Protein AF-0000000081730898 (afdb_homodimer)

Organism: Abrus precatorius (NCBI:txid3816)

Foldseek 3Di:
DLLVVLVVDVVVPLPAQEEEEEDAPCQFQPDLVCHVPDDGDADQADPPDDGDPDDDPVVVNVVSVVVSQVVDPNRWYAYEHFYAEAADDLQDALHLLLQLLLQLQLCLLVVHEAEQQAAPLLQPAKAWGAYPVQVVVVVVVCVPQPLRTNDYFYGTQQDIDGVQVLQVVSCVVSVHDHYYYDHPDNHFQCVVCVPCQVVVCVQCVVQVAPDDTSSRRHDRVSNHSNRHDRHGHYDRVVVVVSPNPHHDDVSVSSVVRSVVCVVNRVGD/DLLVVLVVDVVVPLPAQEEEEEDAPCQFQPDLVCHVPDDGDADQADPPDDGDPDDDPVVVNVVSVVVSQVVDPNRWYAYEHFYQEAADDLQDALHLLLQLLLQLLLCLLVVHEAEQQAAPLLQPAKAWGAYPVQVVVVVVVCVPQPLRTNDYFYGTQQDIDGVQVLFVVSCVVSVHDHYYYDHPDNHFQCVVCVPCQVVVVVQCVVQVAPDDTPSRRHDRVSNHSNRHDRHGHYDRVVVVVSPNPHHDDVSVSSVVRSVVCVVNRVGD

Radius of gyration: 26.29 Å; Cα contacts (8 Å, |Δi|>4): 940; chains: 2; bounding box: 62×77×64 Å

Structure (mmCIF, N/CA/C/O backbone):
data_AF-0000000081730898-model_v1
#
loop_
_entity.id
_entity.type
_entity.pdbx_description
1 polymer '3-oxo-Delta(4,5)-steroid 5-beta-reductase-like'
#
loop_
_atom_site.group_PDB
_atom_site.id
_atom_site.type_symbol
_atom_site.label_atom_id
_atom_site.label_alt_id
_atom_site.label_comp_id
_atom_site.label_asym_id
_atom_site.label_entity_id
_atom_site.label_seq_id
_atom_site.pdbx_PDB_ins_code
_atom_site.Cartn_x
_atom_site.Cartn_y
_atom_site.Cartn_z
_atom_site.occupancy
_atom_site.B_iso_or_equiv
_atom_site.auth_seq_id
_atom_site.auth_comp_id
_atom_site.auth_asym_id
_atom_site.auth_atom_id
_atom_site.pdbx_PDB_model_num
ATOM 1 N N . MET A 1 1 ? 22.625 -22.094 -17.188 1 92.81 1 MET A N 1
ATOM 2 C CA . MET A 1 1 ? 21.562 -22.094 -18.188 1 92.81 1 MET A CA 1
ATOM 3 C C . MET A 1 1 ? 21.375 -20.688 -18.75 1 92.81 1 MET A C 1
ATOM 5 O O . MET A 1 1 ? 21.469 -20.484 -19.969 1 92.81 1 MET A O 1
ATOM 9 N N . PHE A 1 2 ? 21.25 -19.734 -17.922 1 94.25 2 PHE A N 1
ATOM 10 C CA . PHE A 1 2 ? 21 -18.375 -18.359 1 94.25 2 PHE A CA 1
ATOM 11 C C . PHE A 1 2 ? 22.188 -17.812 -19.141 1 94.25 2 PHE A C 1
ATOM 13 O O . PHE A 1 2 ? 22.031 -17.281 -20.234 1 94.25 2 PHE A O 1
ATOM 20 N N . ARG A 1 3 ? 23.344 -18.047 -18.656 1 95.69 3 ARG A N 1
ATOM 21 C CA . ARG A 1 3 ? 24.578 -17.594 -19.312 1 95.69 3 ARG A CA 1
ATOM 22 C C . ARG A 1 3 ? 24.703 -18.234 -20.703 1 95.69 3 ARG A C 1
ATOM 24 O O . ARG A 1 3 ? 25.047 -17.547 -21.672 1 95.69 3 ARG A O 1
ATOM 31 N N . ASN A 1 4 ? 24.391 -19.469 -20.719 1 96.25 4 ASN A N 1
ATOM 32 C CA . ASN A 1 4 ? 24.516 -20.188 -21.984 1 96.25 4 ASN A CA 1
ATOM 33 C C . ASN A 1 4 ? 23.547 -19.641 -23.031 1 96.25 4 ASN A C 1
ATOM 35 O O . ASN A 1 4 ? 23.906 -19.516 -24.203 1 96.25 4 ASN A O 1
ATOM 39 N N . VAL A 1 5 ? 22.391 -19.375 -22.562 1 96.38 5 VAL A N 1
ATOM 40 C CA . VAL A 1 5 ? 21.406 -18.844 -23.484 1 96.38 5 VAL A CA 1
ATOM 41 C C . VAL A 1 5 ? 21.875 -17.5 -24.047 1 96.38 5 VAL A C 1
ATOM 43 O O . VAL A 1 5 ? 21.828 -17.266 -25.25 1 96.38 5 VAL A O 1
ATOM 46 N N . LEU A 1 6 ? 22.375 -16.625 -23.219 1 96.31 6 LEU A N 1
ATOM 47 C CA . LEU A 1 6 ? 22.797 -15.297 -23.656 1 96.31 6 LEU A CA 1
ATOM 48 C C . LEU A 1 6 ? 24 -15.383 -24.578 1 96.31 6 LEU A C 1
ATOM 50 O O . LEU A 1 6 ? 24.078 -14.664 -25.578 1 96.31 6 LEU A O 1
ATOM 54 N N . ARG A 1 7 ? 24.891 -16.281 -24.297 1 95.81 7 ARG A N 1
ATOM 55 C CA . ARG A 1 7 ? 26.125 -16.406 -25.078 1 95.81 7 ARG A CA 1
ATOM 56 C C . ARG A 1 7 ? 25.828 -17 -26.469 1 95.81 7 ARG A C 1
ATOM 58 O O . ARG A 1 7 ? 26.562 -16.75 -27.422 1 95.81 7 ARG A O 1
ATOM 65 N N . ALA A 1 8 ? 24.781 -17.719 -26.453 1 96.69 8 ALA A N 1
ATOM 66 C CA . ALA A 1 8 ? 24.359 -18.281 -27.734 1 96.69 8 ALA A CA 1
ATOM 67 C C . ALA A 1 8 ? 23.578 -17.266 -28.562 1 96.69 8 ALA A C 1
ATOM 69 O O . ALA A 1 8 ? 23.781 -17.156 -29.781 1 96.69 8 ALA A O 1
ATOM 70 N N . VAL A 1 9 ? 22.734 -16.469 -27.953 1 96.38 9 VAL A N 1
ATOM 71 C CA . VAL A 1 9 ? 21.766 -15.625 -28.641 1 96.38 9 VAL A CA 1
ATOM 72 C C . VAL A 1 9 ? 22.422 -14.289 -29 1 96.38 9 VAL A C 1
ATOM 74 O O . VAL A 1 9 ? 22.25 -13.805 -30.125 1 96.38 9 VAL A O 1
ATOM 77 N N . ILE A 1 10 ? 23.141 -13.68 -28.172 1 95.75 10 ILE A N 1
ATOM 78 C CA . ILE A 1 10 ? 23.609 -12.305 -28.328 1 95.75 10 ILE A CA 1
ATOM 79 C C . ILE A 1 10 ? 24.5 -12.188 -29.562 1 95.75 10 ILE A C 1
ATOM 81 O O . ILE A 1 10 ? 24.25 -11.344 -30.438 1 95.75 10 ILE A O 1
ATOM 85 N N . PRO A 1 11 ? 25.438 -13.156 -29.734 1 94.5 11 PRO A N 1
ATOM 86 C CA . PRO A 1 11 ? 26.297 -13.023 -30.906 1 94.5 11 PRO A CA 1
ATOM 87 C C . PRO A 1 11 ? 25.594 -13.422 -32.188 1 94.5 11 PRO A C 1
ATOM 89 O O . PRO A 1 11 ? 26 -13.023 -33.281 1 94.5 11 PRO A O 1
ATOM 92 N N . ASN A 1 12 ? 24.516 -14.164 -32.062 1 95.94 12 ASN A N 1
ATOM 93 C CA . ASN A 1 12 ? 23.906 -14.75 -33.25 1 95.94 12 ASN A CA 1
ATOM 94 C C . ASN A 1 12 ? 22.609 -14.039 -33.625 1 95.94 12 ASN A C 1
ATOM 96 O O . ASN A 1 12 ? 21.953 -14.398 -34.625 1 95.94 12 ASN A O 1
ATOM 100 N N . ALA A 1 13 ? 22.203 -13.07 -32.875 1 95.31 13 ALA A N 1
ATOM 101 C CA . ALA A 1 13 ? 21.016 -12.289 -33.156 1 95.31 13 ALA A CA 1
ATOM 102 C C . ALA A 1 13 ? 21.344 -10.812 -33.344 1 95.31 13 ALA A C 1
ATOM 104 O O . ALA A 1 13 ? 21.203 -10 -32.438 1 95.31 13 ALA A O 1
ATOM 105 N N . PRO A 1 14 ? 21.656 -10.484 -34.531 1 93 14 PRO A N 1
ATOM 106 C CA . PRO A 1 14 ? 22.125 -9.125 -34.812 1 93 14 PRO A CA 1
ATOM 107 C C . PRO A 1 14 ? 21.062 -8.062 -34.5 1 93 14 PRO A C 1
ATOM 109 O O . PRO A 1 14 ? 21.406 -6.918 -34.188 1 93 14 PRO A O 1
ATOM 112 N N . ASN A 1 15 ? 19.844 -8.492 -34.5 1 94.31 15 ASN A N 1
ATOM 113 C CA . ASN A 1 15 ? 18.781 -7.512 -34.344 1 94.31 15 ASN A CA 1
ATOM 114 C C . ASN A 1 15 ? 18.266 -7.5 -32.906 1 94.31 15 ASN A C 1
ATOM 116 O O . ASN A 1 15 ? 17.297 -6.793 -32.594 1 94.31 15 ASN A O 1
ATOM 120 N N . LEU A 1 16 ? 18.891 -8.227 -32.094 1 94.62 16 LEU A N 1
ATOM 121 C CA . LEU A 1 16 ? 18.484 -8.227 -30.688 1 94.62 16 LEU A CA 1
ATOM 122 C C . LEU A 1 16 ? 18.734 -6.859 -30.047 1 94.62 16 LEU A C 1
ATOM 124 O O . LEU A 1 16 ? 19.859 -6.336 -30.109 1 94.62 16 LEU A O 1
ATOM 128 N N . ARG A 1 17 ? 17.688 -6.254 -29.438 1 93.81 17 ARG A N 1
ATOM 129 C CA . ARG A 1 17 ? 17.812 -4.883 -28.953 1 93.81 17 ARG A CA 1
ATOM 130 C C . ARG A 1 17 ? 17.578 -4.809 -27.453 1 93.81 17 ARG A C 1
ATOM 132 O O . ARG A 1 17 ? 17.922 -3.818 -26.812 1 93.81 17 ARG A O 1
ATOM 139 N N . HIS A 1 18 ? 17.016 -5.949 -26.953 1 95.38 18 HIS A N 1
ATOM 140 C CA . HIS A 1 18 ? 16.594 -5.848 -25.562 1 95.38 18 HIS A CA 1
ATOM 141 C C . HIS A 1 18 ? 16.5 -7.223 -24.922 1 95.38 18 HIS A C 1
ATOM 143 O O . HIS A 1 18 ? 16.094 -8.195 -25.562 1 95.38 18 HIS A O 1
ATOM 149 N N . VAL A 1 19 ? 16.922 -7.281 -23.641 1 96.19 19 VAL A N 1
ATOM 150 C CA . VAL A 1 19 ? 16.75 -8.484 -22.828 1 96.19 19 VAL A CA 1
ATOM 151 C C . VAL A 1 19 ? 15.984 -8.148 -21.547 1 96.19 19 VAL A C 1
ATOM 153 O O . VAL A 1 19 ? 16.375 -7.242 -20.812 1 96.19 19 VAL A O 1
ATOM 156 N N . SER A 1 20 ? 14.93 -8.883 -21.266 1 96.25 20 SER A N 1
ATOM 157 C CA . SER A 1 20 ? 14.148 -8.727 -20.031 1 96.25 20 SER A CA 1
ATOM 158 C C . SER A 1 20 ? 14.398 -9.891 -19.078 1 96.25 20 SER A C 1
ATOM 160 O O . SER A 1 20 ? 14.383 -11.055 -19.5 1 96.25 20 SER A O 1
ATOM 162 N N . LEU A 1 21 ? 14.641 -9.57 -17.859 1 97.19 21 LEU A N 1
ATOM 163 C CA . LEU A 1 21 ? 14.859 -10.578 -16.828 1 97.19 21 LEU A CA 1
ATOM 164 C C . LEU A 1 21 ? 13.867 -10.414 -15.688 1 97.19 21 LEU A C 1
ATOM 166 O O . LEU A 1 21 ? 13.711 -9.312 -15.148 1 97.19 21 LEU A O 1
ATOM 170 N N . GLN A 1 22 ? 13.164 -11.484 -15.383 1 97.19 22 GLN A N 1
ATOM 171 C CA . GLN A 1 22 ? 12.273 -11.484 -14.227 1 97.19 22 GLN A CA 1
ATOM 172 C C . GLN A 1 22 ? 12.93 -12.141 -13.016 1 97.19 22 GLN A C 1
ATOM 174 O O . GLN A 1 22 ? 13.391 -13.281 -13.102 1 97.19 22 GLN A O 1
ATOM 179 N N . THR A 1 23 ? 13.047 -11.414 -12.016 1 97.25 23 THR A N 1
ATOM 180 C CA . THR A 1 23 ? 13.453 -11.945 -10.719 1 97.25 23 THR A CA 1
ATOM 181 C C . THR A 1 23 ? 12.281 -11.945 -9.742 1 97.25 23 THR A C 1
ATOM 183 O O . THR A 1 23 ? 11.305 -12.688 -9.938 1 97.25 23 THR A O 1
ATOM 186 N N . GLY A 1 24 ? 12.469 -11.219 -8.539 1 96.44 24 GLY A N 1
ATOM 187 C CA . GLY A 1 24 ? 11.375 -11.156 -7.586 1 96.44 24 GLY A CA 1
ATOM 188 C C . GLY A 1 24 ? 11.781 -10.602 -6.234 1 96.44 24 GLY A C 1
ATOM 189 O O . GLY A 1 24 ? 12.922 -10.156 -6.059 1 96.44 24 GLY A O 1
ATOM 190 N N . THR A 1 25 ? 10.891 -10.727 -5.34 1 95.38 25 THR A N 1
ATOM 191 C CA . THR A 1 25 ? 11.07 -10.102 -4.035 1 95.38 25 THR A CA 1
ATOM 192 C C . THR A 1 25 ? 12.125 -10.852 -3.223 1 95.38 25 THR A C 1
ATOM 194 O O . THR A 1 25 ? 12.648 -10.32 -2.238 1 95.38 25 THR A O 1
ATOM 197 N N . LYS A 1 26 ? 12.477 -12.07 -3.633 1 95.81 26 LYS A N 1
ATOM 198 C CA . LYS A 1 26 ? 13.578 -12.773 -2.971 1 95.81 26 LYS A CA 1
ATOM 199 C C . LYS A 1 26 ? 14.867 -11.969 -3.053 1 95.81 26 LYS A C 1
ATOM 201 O O . LYS A 1 26 ? 15.797 -12.195 -2.275 1 95.81 26 LYS A O 1
ATOM 206 N N . HIS A 1 27 ? 14.883 -11.07 -4.047 1 97.38 27 HIS A N 1
ATOM 207 C CA . HIS A 1 27 ? 16 -10.141 -4.129 1 97.38 27 HIS A CA 1
ATOM 208 C C . HIS A 1 27 ? 16.219 -9.414 -2.803 1 97.38 27 HIS A C 1
ATOM 210 O O . HIS A 1 27 ? 17.359 -9.141 -2.416 1 97.38 27 HIS A O 1
ATOM 216 N N . TYR A 1 28 ? 15.141 -9.125 -2.131 1 97.69 28 TYR A N 1
ATOM 217 C CA . TYR A 1 28 ? 15.18 -8.281 -0.947 1 97.69 28 TYR A CA 1
ATOM 218 C C . TYR A 1 28 ? 15.25 -9.117 0.325 1 97.69 28 TYR A C 1
ATOM 220 O O . TYR A 1 28 ? 15.742 -8.656 1.355 1 97.69 28 TYR A O 1
ATOM 228 N N . VAL A 1 29 ? 14.719 -10.359 0.316 1 96.19 29 VAL A N 1
ATOM 229 C CA . VAL A 1 29 ? 14.523 -11.078 1.571 1 96.19 29 VAL A CA 1
ATOM 230 C C . VAL A 1 29 ? 15.445 -12.289 1.622 1 96.19 29 VAL A C 1
ATOM 232 O O . VAL A 1 29 ? 15.578 -12.93 2.666 1 96.19 29 VAL A O 1
ATOM 235 N N . GLY A 1 30 ? 16.078 -12.625 0.488 1 94.5 30 GLY A N 1
ATOM 236 C CA . GLY A 1 30 ? 16.969 -13.781 0.446 1 94.5 30 GLY A CA 1
ATOM 237 C C . GLY A 1 30 ? 16.266 -15.055 0.015 1 94.5 30 GLY A C 1
ATOM 238 O O . GLY A 1 30 ? 15.047 -15.062 -0.19 1 94.5 30 GLY A O 1
ATOM 239 N N . PRO A 1 31 ? 17.047 -16.125 -0.184 1 93 31 PRO A N 1
ATOM 240 C CA . PRO A 1 31 ? 16.469 -17.406 -0.607 1 93 31 PRO A CA 1
ATOM 241 C C . PRO A 1 31 ? 15.656 -18.094 0.498 1 93 31 PRO A C 1
ATOM 243 O O . PRO A 1 31 ? 15.867 -17.797 1.681 1 93 31 PRO A O 1
ATOM 246 N N . PHE A 1 32 ? 14.797 -18.938 0.149 1 89 32 PHE A N 1
ATOM 247 C CA . PHE A 1 32 ? 13.891 -19.625 1.076 1 89 32 PHE A CA 1
ATOM 248 C C . PHE A 1 32 ? 14.672 -20.281 2.203 1 89 32 PHE A C 1
ATOM 250 O O . PHE A 1 32 ? 14.242 -20.281 3.355 1 89 32 PHE A O 1
ATOM 257 N N . GLU A 1 33 ? 15.805 -20.766 1.851 1 90.25 33 GLU A N 1
ATOM 258 C CA . GLU A 1 33 ? 16.609 -21.547 2.791 1 90.25 33 GLU A CA 1
ATOM 259 C C . GLU A 1 33 ? 17.125 -20.672 3.926 1 90.25 33 GLU A C 1
ATOM 26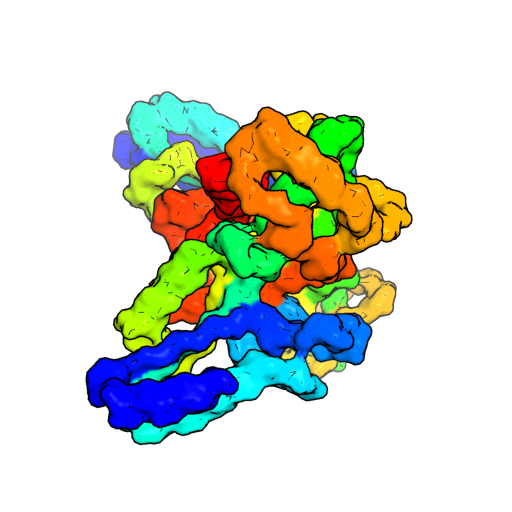1 O O . GLU A 1 33 ? 17.5 -21.172 4.988 1 90.25 33 GLU A O 1
ATOM 266 N N . LEU A 1 34 ? 17.094 -19.406 3.686 1 90.88 34 LEU A N 1
ATOM 267 C CA . LEU A 1 34 ? 17.688 -18.5 4.668 1 90.88 34 LEU A CA 1
ATOM 268 C C . LEU A 1 34 ? 16.609 -17.672 5.363 1 90.88 34 LEU A C 1
ATOM 270 O O . LEU A 1 34 ? 16.922 -16.766 6.141 1 90.88 34 LEU A O 1
ATOM 274 N N . PHE A 1 35 ? 15.422 -17.984 5.105 1 87.62 35 PHE A N 1
ATOM 275 C CA . PHE A 1 35 ? 14.336 -17.281 5.777 1 87.62 35 PHE A CA 1
ATOM 276 C C . PHE A 1 35 ? 14.43 -17.469 7.289 1 87.62 35 PHE A C 1
ATOM 278 O O . PHE A 1 35 ? 14.562 -18.594 7.777 1 87.62 35 PHE A O 1
ATOM 285 N N . GLY A 1 36 ? 14.391 -16.422 8.023 1 85.25 36 GLY A N 1
ATOM 286 C CA . GLY A 1 36 ? 14.484 -16.484 9.477 1 85.25 36 GLY A CA 1
ATOM 287 C C . GLY A 1 36 ? 15.914 -16.516 9.984 1 85.25 36 GLY A C 1
ATOM 288 O O . GLY A 1 36 ? 16.156 -16.375 11.188 1 85.25 36 GLY A O 1
ATOM 289 N N . LYS A 1 37 ? 16.844 -16.719 9.062 1 90.25 37 LYS A N 1
ATOM 290 C CA . LYS A 1 37 ? 18.234 -16.875 9.453 1 90.25 37 LYS A CA 1
ATOM 291 C C . LYS A 1 37 ? 19.047 -15.609 9.172 1 90.25 37 LYS A C 1
ATOM 293 O O . LYS A 1 37 ? 20.141 -15.43 9.711 1 90.25 37 LYS A O 1
ATOM 298 N N . ILE A 1 38 ? 18.531 -14.82 8.28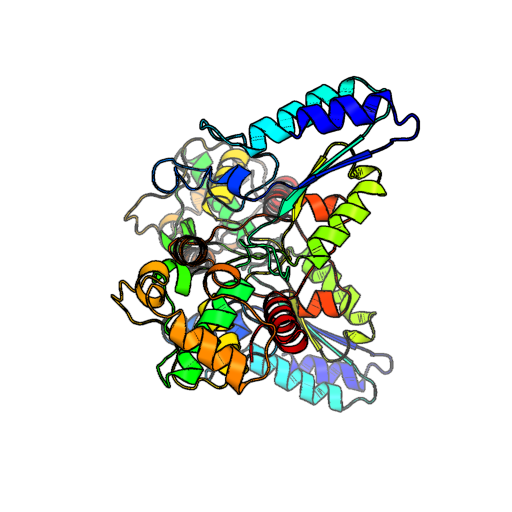9 1 91.44 38 ILE A N 1
ATOM 299 C CA . ILE A 1 38 ? 19.203 -13.562 7.977 1 91.44 38 ILE A CA 1
ATOM 300 C C . ILE A 1 38 ? 18.219 -12.406 8.078 1 91.44 38 ILE A C 1
ATOM 302 O O . ILE A 1 38 ? 17.016 -12.594 7.91 1 91.44 38 ILE A O 1
ATOM 306 N N . ASP A 1 39 ? 18.844 -11.258 8.383 1 92.5 39 ASP A N 1
ATOM 307 C CA . ASP A 1 39 ? 18.031 -10.047 8.398 1 92.5 39 ASP A CA 1
ATOM 308 C C . ASP A 1 39 ? 17.984 -9.398 7.016 1 92.5 39 ASP A C 1
ATOM 310 O O . ASP A 1 39 ? 18.938 -9.508 6.242 1 92.5 39 ASP A O 1
ATOM 314 N N . PHE A 1 40 ? 16.875 -8.875 6.727 1 95.19 40 PHE A N 1
ATOM 315 C CA . PHE A 1 40 ? 16.766 -8.07 5.512 1 95.19 40 PHE A CA 1
ATOM 316 C C . PHE A 1 40 ? 16.375 -6.637 5.844 1 95.19 40 PHE A C 1
ATOM 318 O O . PHE A 1 40 ? 16.109 -6.316 7.004 1 95.19 40 PHE A O 1
ATOM 325 N N . HIS A 1 41 ? 16.438 -5.824 4.84 1 96.5 41 HIS A N 1
ATOM 326 C CA . HIS A 1 41 ? 16.156 -4.41 5.039 1 96.5 41 HIS A CA 1
ATOM 327 C C . HIS A 1 41 ? 14.695 -4.195 5.449 1 96.5 41 HIS A C 1
ATOM 329 O O . HIS A 1 41 ? 13.828 -4.996 5.105 1 96.5 41 HIS A O 1
ATOM 335 N N . ASP A 1 42 ? 14.461 -3.182 6.156 1 96.81 42 ASP A N 1
ATOM 336 C CA . ASP A 1 42 ? 13.117 -2.838 6.613 1 96.81 42 ASP A CA 1
ATOM 337 C C . ASP A 1 42 ? 12.258 -2.342 5.461 1 96.81 42 ASP A C 1
ATOM 339 O O . ASP A 1 42 ? 12.617 -1.388 4.77 1 96.81 42 ASP A O 1
ATOM 343 N N . PRO A 1 43 ? 11.133 -2.971 5.23 1 97.69 43 PRO A N 1
ATOM 344 C CA . PRO A 1 43 ? 10.242 -2.525 4.156 1 97.69 43 PRO A CA 1
ATOM 345 C C . PRO A 1 43 ? 9.562 -1.192 4.469 1 97.69 43 PRO A C 1
ATOM 347 O O . PRO A 1 43 ? 9.578 -0.744 5.617 1 97.69 43 PRO A O 1
ATOM 350 N N . PRO A 1 44 ? 8.922 -0.612 3.43 1 98.25 44 PRO A N 1
ATOM 351 C CA . PRO A 1 44 ? 8.688 -1.073 2.059 1 98.25 44 PRO A CA 1
ATOM 352 C C . PRO A 1 44 ? 9.969 -1.098 1.224 1 98.25 44 PRO A C 1
ATOM 354 O O . PRO A 1 44 ? 10.789 -0.18 1.314 1 98.25 44 PRO A O 1
ATOM 357 N N . PHE A 1 45 ? 10.062 -2.104 0.36 1 98.5 45 PHE A N 1
ATOM 358 C CA . PHE A 1 45 ? 11.273 -2.303 -0.425 1 98.5 45 PHE A CA 1
ATOM 359 C C . PHE A 1 45 ? 11.305 -1.366 -1.626 1 98.5 45 PHE A C 1
ATOM 361 O O . PHE A 1 45 ? 10.312 -1.241 -2.346 1 98.5 45 PHE A O 1
ATOM 368 N N . THR A 1 46 ? 12.375 -0.727 -1.819 1 98.25 46 THR A N 1
ATOM 369 C CA . THR A 1 46 ? 12.648 0.079 -3.004 1 98.25 46 THR A CA 1
ATOM 370 C C . THR A 1 46 ? 13.828 -0.494 -3.785 1 98.25 46 THR A C 1
ATOM 372 O O . THR A 1 46 ? 14.688 -1.171 -3.215 1 98.25 46 THR A O 1
ATOM 375 N N . GLU A 1 47 ? 13.914 -0.188 -5.023 1 98.19 47 GLU A N 1
ATOM 376 C CA . GLU A 1 47 ? 14.836 -0.871 -5.93 1 98.19 47 GLU A CA 1
ATOM 377 C C . GLU A 1 47 ? 16.281 -0.457 -5.66 1 98.19 47 GLU A C 1
ATOM 379 O O . GLU A 1 47 ? 17.219 -1.129 -6.102 1 98.19 47 GLU A O 1
ATOM 384 N N . ASP A 1 48 ? 16.453 0.613 -4.938 1 96.5 48 ASP A N 1
ATOM 385 C CA . ASP A 1 48 ? 17.812 1.118 -4.68 1 96.5 48 ASP A CA 1
ATOM 386 C C . ASP A 1 48 ? 18.391 0.5 -3.412 1 96.5 48 ASP A C 1
ATOM 388 O O . ASP A 1 48 ? 19.531 0.781 -3.049 1 96.5 48 ASP A O 1
ATOM 392 N N . LEU A 1 49 ? 17.688 -0.339 -2.721 1 97.69 49 LEU A N 1
ATOM 393 C CA . LEU A 1 49 ? 18.219 -1 -1.534 1 97.69 49 LEU A CA 1
ATOM 394 C C . LEU A 1 49 ? 19.406 -1.88 -1.891 1 97.69 49 LEU A C 1
ATOM 396 O O . LEU A 1 49 ? 19.391 -2.568 -2.914 1 97.69 49 LEU A O 1
ATOM 400 N N . PRO A 1 50 ? 20.406 -1.854 -1.076 1 97 50 PRO A N 1
ATOM 401 C CA . PRO A 1 50 ? 21.562 -2.701 -1.358 1 97 50 PRO A CA 1
ATOM 402 C C . PRO A 1 50 ? 21.25 -4.191 -1.274 1 97 50 PRO A C 1
ATOM 404 O O . PRO A 1 50 ? 20.328 -4.59 -0.555 1 97 50 PRO A O 1
ATOM 407 N N . ARG A 1 51 ? 22.016 -4.957 -2.002 1 97.38 51 ARG A N 1
ATOM 408 C CA . ARG A 1 51 ? 21.922 -6.41 -1.906 1 97.38 51 ARG A CA 1
ATOM 409 C C . ARG A 1 51 ? 22.219 -6.887 -0.489 1 97.38 51 ARG A C 1
ATOM 411 O O . ARG A 1 51 ? 22.969 -6.23 0.245 1 97.38 51 ARG A O 1
ATOM 418 N N . LEU A 1 52 ? 21.578 -7.988 -0.115 1 97.19 52 LEU A N 1
ATOM 419 C CA . LEU A 1 52 ? 21.891 -8.617 1.159 1 97.19 52 LEU A CA 1
ATOM 420 C C . LEU A 1 52 ? 23.25 -9.312 1.101 1 97.19 52 LEU A C 1
ATOM 422 O O . LEU A 1 52 ? 23.719 -9.688 0.023 1 97.19 52 LEU A O 1
ATOM 426 N N . GLU A 1 53 ? 23.859 -9.383 2.285 1 94.25 53 GLU A N 1
ATOM 427 C CA . GLU A 1 53 ? 25.109 -10.148 2.373 1 94.25 53 GLU A CA 1
ATOM 428 C C . GLU A 1 53 ? 24.828 -11.648 2.475 1 94.25 53 GLU A C 1
ATOM 430 O O . GLU A 1 53 ? 25.141 -12.273 3.484 1 94.25 53 GLU A O 1
ATOM 435 N N . ALA A 1 54 ? 24.266 -12.203 1.512 1 94.94 54 ALA A N 1
ATOM 436 C CA . ALA A 1 54 ? 23.906 -13.617 1.437 1 94.94 54 ALA A CA 1
ATOM 437 C C . ALA A 1 54 ? 23.797 -14.078 -0.014 1 94.94 54 ALA A C 1
ATOM 439 O O . ALA A 1 54 ? 23.531 -13.273 -0.91 1 94.94 54 ALA A O 1
ATOM 440 N N . PRO A 1 55 ? 24.062 -15.336 -0.196 1 93.19 55 PRO A N 1
ATOM 441 C CA . PRO A 1 55 ? 23.875 -15.844 -1.556 1 93.19 55 PRO A CA 1
ATOM 442 C C . PRO A 1 55 ? 22.438 -15.664 -2.045 1 93.19 55 PRO A C 1
ATOM 444 O O . PRO A 1 55 ? 21.484 -15.828 -1.27 1 93.19 55 PRO A O 1
ATOM 447 N N . ASN A 1 56 ? 22.344 -15.25 -3.279 1 95.44 56 ASN A N 1
ATOM 448 C CA . ASN A 1 56 ? 21.047 -15.086 -3.924 1 95.44 56 ASN A CA 1
ATOM 449 C C . ASN A 1 56 ? 21.125 -15.383 -5.418 1 95.44 56 ASN A C 1
ATOM 451 O O . ASN A 1 56 ? 21.859 -14.711 -6.152 1 95.44 56 ASN A O 1
ATOM 455 N N . PHE A 1 57 ? 20.328 -16.328 -5.793 1 95.5 57 PHE A N 1
ATOM 456 C CA . PHE A 1 57 ? 20.281 -16.75 -7.188 1 95.5 57 PHE A CA 1
ATOM 457 C C . PHE A 1 57 ? 19.953 -15.578 -8.102 1 95.5 57 PHE A C 1
ATOM 459 O O . PHE A 1 57 ? 20.484 -15.477 -9.203 1 95.5 57 PHE A O 1
ATOM 466 N N . TYR A 1 58 ? 19.172 -14.656 -7.699 1 96.75 58 TYR A N 1
ATOM 467 C CA . TYR A 1 58 ? 18.797 -13.484 -8.477 1 96.75 58 TYR A CA 1
ATOM 468 C C . TYR A 1 58 ? 19.984 -12.57 -8.727 1 96.75 58 TYR A C 1
ATOM 470 O O . TYR A 1 58 ? 20.109 -11.984 -9.805 1 96.75 58 TYR A O 1
ATOM 478 N N . TYR A 1 59 ? 20.812 -12.461 -7.707 1 97.56 59 TYR A N 1
ATOM 479 C CA . TYR A 1 59 ? 22.016 -11.656 -7.871 1 97.56 59 TYR A CA 1
ATOM 480 C C . TYR A 1 59 ? 22.891 -12.203 -9 1 97.56 59 TYR A C 1
ATOM 482 O O . TYR A 1 59 ? 23.375 -11.445 -9.844 1 97.56 59 TYR A O 1
ATOM 490 N N . THR A 1 60 ? 23.031 -13.477 -8.961 1 97.06 60 THR A N 1
ATOM 491 C CA . THR A 1 60 ? 23.844 -14.141 -9.977 1 97.06 60 THR A CA 1
ATOM 492 C C . THR A 1 60 ? 23.266 -13.914 -11.367 1 97.06 60 THR A C 1
ATOM 494 O O . THR A 1 60 ? 24 -13.641 -12.312 1 97.06 60 THR A O 1
ATOM 497 N N . GLN A 1 61 ? 21.969 -14.07 -11.477 1 97.94 61 GLN A N 1
ATOM 498 C CA . GLN A 1 61 ? 21.297 -13.852 -12.758 1 97.94 61 GLN A CA 1
ATOM 499 C C . GLN A 1 61 ? 21.516 -12.422 -13.25 1 97.94 61 GLN A C 1
ATOM 501 O O . GLN A 1 61 ? 21.797 -12.195 -14.43 1 97.94 61 GLN A O 1
ATOM 506 N N . GLU A 1 62 ? 21.344 -11.492 -12.391 1 97.69 62 GLU A N 1
ATOM 507 C CA . GLU A 1 62 ? 21.531 -10.094 -12.75 1 97.69 62 GLU A CA 1
ATOM 508 C C . GLU A 1 62 ? 22.969 -9.812 -13.188 1 97.69 62 GLU A C 1
ATOM 510 O O . GLU A 1 62 ? 23.203 -9.109 -14.172 1 97.69 62 GLU A O 1
ATOM 515 N N . ASP A 1 63 ? 23.891 -10.383 -12.445 1 97.69 63 ASP A N 1
ATOM 516 C CA . ASP A 1 63 ? 25.297 -10.188 -12.781 1 97.69 63 ASP A CA 1
ATOM 517 C C . ASP A 1 63 ? 25.609 -10.734 -14.172 1 97.69 63 ASP A C 1
ATOM 519 O O . ASP A 1 63 ? 26.328 -10.102 -14.953 1 97.69 63 ASP A O 1
ATOM 523 N N . ILE A 1 64 ? 25.094 -11.898 -14.438 1 98 64 ILE A N 1
ATOM 524 C CA . ILE A 1 64 ? 25.281 -12.508 -15.758 1 98 64 ILE A CA 1
ATOM 525 C C . ILE A 1 64 ? 24.688 -11.602 -16.828 1 98 64 ILE A C 1
ATOM 527 O O . ILE A 1 64 ? 25.312 -11.359 -17.859 1 98 64 ILE A O 1
ATOM 531 N N . LEU A 1 65 ? 23.484 -11.109 -16.562 1 98 65 LEU A N 1
ATOM 532 C CA . LEU A 1 65 ? 22.828 -10.211 -17.5 1 98 65 LEU A CA 1
ATOM 533 C C . LEU A 1 65 ? 23.688 -8.984 -17.781 1 98 65 LEU A C 1
ATOM 535 O O . LEU A 1 65 ? 23.922 -8.633 -18.938 1 98 65 LEU A O 1
ATOM 539 N N . PHE A 1 66 ? 24.203 -8.375 -16.766 1 97.31 66 PHE A N 1
ATOM 540 C CA . PHE A 1 66 ? 25 -7.16 -16.891 1 97.31 66 PHE A CA 1
ATOM 541 C C . PHE A 1 66 ? 26.266 -7.422 -17.688 1 97.31 66 PHE A C 1
ATOM 543 O O . PHE A 1 66 ? 26.641 -6.613 -18.547 1 97.31 66 PHE A O 1
ATOM 550 N N . GLU A 1 67 ? 26.812 -8.523 -17.422 1 97.25 67 GLU A N 1
ATOM 551 C CA . GLU A 1 67 ? 28.047 -8.891 -18.109 1 97.25 67 GLU A CA 1
ATOM 552 C C . GLU A 1 67 ? 27.812 -9.133 -19.594 1 97.25 67 GLU A C 1
ATOM 554 O O . GLU A 1 67 ? 28.562 -8.633 -20.438 1 97.25 67 GLU A O 1
ATOM 559 N N . GLU A 1 68 ? 26.828 -9.859 -19.875 1 96.94 68 GLU A N 1
ATOM 560 C CA . GLU A 1 68 ? 26.609 -10.32 -21.25 1 96.94 68 GLU A CA 1
ATOM 561 C C . GLU A 1 68 ? 26.094 -9.195 -22.125 1 96.94 68 GLU A C 1
ATOM 563 O O . GLU A 1 68 ? 26.438 -9.109 -23.312 1 96.94 68 GLU A O 1
ATOM 568 N N . VAL A 1 69 ? 25.266 -8.344 -21.578 1 95.88 69 VAL A N 1
ATOM 569 C CA . VAL A 1 69 ? 24.672 -7.281 -22.375 1 95.88 69 VAL A CA 1
ATOM 570 C C . VAL A 1 69 ? 25.766 -6.293 -22.812 1 95.88 69 VAL A C 1
ATOM 572 O O . VAL A 1 69 ? 25.656 -5.656 -23.859 1 95.88 69 VAL A O 1
ATOM 575 N N . GLN A 1 70 ? 26.781 -6.191 -22.047 1 95.25 70 GLN A N 1
ATOM 576 C CA . GLN A 1 70 ? 27.875 -5.27 -22.344 1 95.25 70 GLN A CA 1
ATOM 577 C C . GLN A 1 70 ? 28.609 -5.688 -23.609 1 95.25 70 GLN A C 1
ATOM 579 O O . GLN A 1 70 ? 29.328 -4.879 -24.219 1 95.25 70 GLN A O 1
ATOM 584 N N . LYS A 1 71 ? 28.484 -6.852 -24.078 1 94.38 71 LYS A N 1
ATOM 585 C CA . LYS A 1 71 ? 29.234 -7.395 -25.203 1 94.38 71 LYS A CA 1
ATOM 586 C C . LYS A 1 71 ? 28.594 -6.969 -26.531 1 94.38 71 LYS A C 1
ATOM 588 O O . LYS A 1 71 ? 29.172 -7.176 -27.594 1 94.38 71 LYS A O 1
ATOM 593 N N . LYS A 1 72 ? 27.453 -6.434 -26.453 1 95.75 72 LYS A N 1
ATOM 594 C CA . LYS A 1 72 ? 26.766 -5.938 -27.641 1 95.75 72 LYS A CA 1
ATOM 595 C C . LYS A 1 72 ? 26.375 -4.473 -27.484 1 95.75 72 LYS A C 1
ATOM 597 O O . LYS A 1 72 ? 25.562 -4.137 -26.625 1 95.75 72 LYS A O 1
ATOM 602 N N . GLU A 1 73 ? 26.906 -3.68 -28.375 1 93.94 73 GLU A N 1
ATOM 603 C CA . GLU A 1 73 ? 26.641 -2.246 -28.312 1 93.94 73 GLU A CA 1
ATOM 604 C C . GLU A 1 73 ? 25.156 -1.952 -28.547 1 93.94 73 GLU A C 1
ATOM 606 O O . GLU A 1 73 ? 24.562 -2.477 -29.5 1 93.94 73 GLU A O 1
ATOM 611 N N . GLY A 1 74 ? 24.625 -1.209 -27.609 1 93.5 74 GLY A N 1
ATOM 612 C CA . GLY A 1 74 ? 23.25 -0.755 -27.797 1 93.5 74 GLY A CA 1
ATOM 613 C C . GLY A 1 74 ? 22.219 -1.699 -27.203 1 93.5 74 GLY A C 1
ATOM 614 O O . GLY A 1 74 ? 21.031 -1.37 -27.141 1 93.5 74 GLY A O 1
ATOM 615 N N . LEU A 1 75 ? 22.656 -2.887 -26.797 1 96.31 75 LEU A N 1
ATOM 616 C CA . LEU A 1 75 ? 21.734 -3.84 -26.188 1 96.31 75 LEU A CA 1
ATOM 617 C C . LEU A 1 75 ? 21.312 -3.373 -24.812 1 96.31 75 LEU A C 1
ATOM 619 O O . LEU A 1 75 ? 22.156 -3.088 -23.953 1 96.31 75 LEU A O 1
ATOM 623 N N . THR A 1 76 ? 19.969 -3.201 -24.641 1 96.31 76 THR A N 1
ATOM 624 C CA . THR A 1 76 ? 19.438 -2.727 -23.375 1 96.31 76 THR A CA 1
ATOM 625 C C . THR A 1 76 ? 18.828 -3.879 -22.578 1 96.31 76 THR A C 1
ATOM 627 O O . THR A 1 76 ? 18.672 -4.984 -23.094 1 96.31 76 THR A O 1
ATOM 630 N N . TRP A 1 77 ? 18.578 -3.6 -21.297 1 97.06 77 TRP A N 1
ATOM 631 C CA . TRP A 1 77 ? 17.969 -4.617 -20.438 1 97.06 77 TRP A CA 1
ATOM 632 C C . TRP A 1 77 ? 16.906 -4 -19.531 1 97.06 77 TRP A C 1
ATOM 634 O O . TRP A 1 77 ? 16.797 -2.775 -19.422 1 97.06 77 TRP A O 1
ATOM 644 N N . PHE A 1 78 ? 16.078 -4.871 -19.031 1 95.75 78 PHE A N 1
ATOM 645 C CA . PHE A 1 78 ? 15.031 -4.539 -18.094 1 95.75 78 PHE A CA 1
ATOM 646 C C . PHE A 1 78 ? 14.844 -5.652 -17.062 1 95.75 78 PHE A C 1
ATOM 648 O O . PHE A 1 78 ? 14.867 -6.836 -17.422 1 95.75 78 PHE A O 1
ATOM 655 N N . ILE A 1 79 ? 14.852 -5.258 -15.734 1 97.62 79 ILE A N 1
ATOM 656 C CA . ILE A 1 79 ? 14.609 -6.246 -14.688 1 97.62 79 ILE A CA 1
ATOM 657 C C . ILE A 1 79 ? 13.32 -5.914 -13.945 1 97.62 79 ILE A C 1
ATOM 659 O O . ILE A 1 79 ? 13.102 -4.766 -13.547 1 97.62 79 ILE A O 1
ATOM 663 N N . ASN A 1 80 ? 12.461 -6.777 -13.828 1 97.31 80 ASN A N 1
ATOM 664 C CA . ASN A 1 80 ? 11.281 -6.59 -12.984 1 97.31 80 ASN A CA 1
ATOM 665 C C . ASN A 1 80 ? 11.312 -7.516 -11.773 1 97.31 80 ASN A C 1
ATOM 667 O O . ASN A 1 80 ? 11.75 -8.664 -11.875 1 97.31 80 ASN A O 1
ATOM 671 N N . ARG A 1 81 ? 10.867 -7.121 -10.68 1 98.25 81 ARG A N 1
ATOM 672 C CA . ARG A 1 81 ? 10.844 -7.852 -9.414 1 98.25 81 ARG A CA 1
ATOM 673 C C . ARG A 1 81 ? 9.414 -8 -8.898 1 98.25 81 ARG A C 1
ATOM 675 O O . ARG A 1 81 ? 8.984 -7.238 -8.031 1 98.25 81 ARG A O 1
ATOM 682 N N . PRO A 1 82 ? 8.742 -8.992 -9.359 1 97.38 82 PRO A N 1
ATOM 683 C CA . PRO A 1 82 ? 7.367 -9.203 -8.891 1 97.38 82 PRO A CA 1
ATOM 684 C C . PRO A 1 82 ? 7.305 -9.773 -7.477 1 97.38 82 PRO A C 1
ATOM 686 O O . PRO A 1 82 ? 8.266 -10.398 -7.012 1 97.38 82 PRO A O 1
ATOM 689 N N . HIS A 1 83 ? 6.152 -9.484 -6.797 1 94.94 83 HIS A N 1
ATOM 690 C CA . HIS A 1 83 ? 5.785 -10.141 -5.551 1 94.94 83 HIS A CA 1
ATOM 691 C C . HIS A 1 83 ? 5.211 -11.531 -5.812 1 94.94 83 HIS A C 1
ATOM 693 O O . HIS A 1 83 ? 5.473 -12.133 -6.855 1 94.94 83 HIS A O 1
ATOM 699 N N . VAL A 1 84 ? 4.547 -12.062 -4.754 1 93.94 84 VAL A N 1
ATOM 700 C CA . VAL A 1 84 ? 3.836 -13.32 -4.965 1 93.94 84 VAL A CA 1
ATOM 701 C C . VAL A 1 84 ? 2.951 -13.211 -6.203 1 93.94 84 VAL A C 1
ATOM 703 O O . VAL A 1 84 ? 2.158 -12.273 -6.328 1 93.94 84 VAL A O 1
ATOM 706 N N . ILE A 1 85 ? 3.119 -14.102 -7.102 1 94.88 85 ILE A N 1
ATOM 707 C CA . ILE A 1 85 ? 2.441 -14.008 -8.391 1 94.88 85 ILE A CA 1
ATOM 708 C C . ILE A 1 85 ? 1.074 -14.688 -8.305 1 94.88 85 ILE A C 1
ATOM 710 O O . ILE A 1 85 ? 0.968 -15.828 -7.863 1 94.88 85 ILE A O 1
ATOM 714 N N . PHE A 1 86 ? 0.045 -13.914 -8.602 1 95.25 86 PHE A N 1
ATOM 715 C CA . PHE A 1 86 ? -1.27 -14.484 -8.875 1 95.25 86 PHE A CA 1
ATOM 716 C C . PHE A 1 86 ? -1.413 -14.844 -10.352 1 95.25 86 PHE A C 1
ATOM 718 O O . PHE A 1 86 ? -1.362 -13.969 -11.211 1 95.25 86 PHE A O 1
ATOM 725 N N . GLY A 1 87 ? -1.47 -16.031 -10.609 1 90.62 87 GLY A N 1
ATOM 726 C CA . GLY A 1 87 ? -1.547 -16.484 -11.992 1 90.62 87 GLY A CA 1
ATOM 727 C C . GLY A 1 87 ? -1.993 -17.938 -12.125 1 90.62 87 GLY A C 1
ATOM 728 O O . GLY A 1 87 ? -2.439 -18.547 -11.148 1 90.62 87 GLY A O 1
ATOM 729 N N . PHE A 1 88 ? -2.102 -18.266 -13.453 1 78.38 88 PHE A N 1
ATOM 730 C CA . PHE A 1 88 ? -2.482 -19.641 -13.758 1 78.38 88 PHE A CA 1
ATOM 731 C C . PHE A 1 88 ? -1.531 -20.25 -14.781 1 78.38 88 PHE A C 1
ATOM 733 O O . PHE A 1 88 ? -1.216 -19.625 -15.797 1 78.38 88 PHE A O 1
ATOM 740 N N . SER A 1 89 ? -0.708 -21.125 -14.281 1 68.38 89 SER A N 1
ATOM 741 C CA . SER A 1 89 ? -0.013 -21.969 -15.266 1 68.38 89 SER A CA 1
ATOM 742 C C . SER A 1 89 ? -0.22 -23.438 -14.969 1 68.38 89 SER A C 1
ATOM 744 O O . SER A 1 89 ? -0.003 -23.906 -13.844 1 68.38 89 SER A O 1
ATOM 746 N N . PRO A 1 90 ? -0.851 -24.094 -15.922 1 57.69 90 PRO A N 1
ATOM 747 C CA . PRO A 1 90 ? -1.119 -25.5 -15.68 1 57.69 90 PRO A CA 1
ATOM 748 C C . PRO A 1 90 ? 0.118 -26.266 -15.211 1 57.69 90 PRO A C 1
ATOM 750 O O . PRO A 1 90 ? -0.003 -27.297 -14.547 1 57.69 90 PRO A O 1
ATOM 753 N N . TYR A 1 91 ? 1.323 -25.719 -15.555 1 58.81 91 TYR A N 1
ATOM 754 C CA . TYR A 1 91 ? 2.492 -26.531 -15.234 1 58.81 91 TYR A CA 1
ATOM 755 C C . TYR A 1 91 ? 3.461 -25.766 -14.344 1 58.81 91 TYR A C 1
ATOM 757 O O . TYR A 1 91 ? 4.578 -26.219 -14.094 1 58.81 91 TYR A O 1
ATOM 765 N N . SER A 1 92 ? 2.947 -24.672 -13.891 1 59.47 92 SER A N 1
ATOM 766 C CA . SER A 1 92 ? 3.857 -23.969 -13 1 59.47 92 SER A CA 1
ATOM 767 C C . SER A 1 92 ? 3.561 -24.281 -11.539 1 59.47 92 SER A C 1
ATOM 769 O O . SER A 1 92 ? 2.441 -24.062 -11.062 1 59.47 92 SER A O 1
ATOM 771 N N . LEU A 1 93 ? 4.496 -24.875 -10.906 1 58.5 93 LEU A N 1
ATOM 772 C CA . LEU A 1 93 ? 4.277 -25.359 -9.547 1 58.5 93 LEU A CA 1
ATOM 773 C C . LEU A 1 93 ? 4.242 -24.188 -8.555 1 58.5 93 LEU A C 1
ATOM 775 O O . LEU A 1 93 ? 3.496 -24.234 -7.574 1 58.5 93 LEU A O 1
ATOM 779 N N . MET A 1 94 ? 4.961 -23.156 -8.773 1 66 94 MET A N 1
ATOM 780 C CA . MET A 1 94 ? 4.98 -22.172 -7.703 1 66 94 MET A CA 1
ATOM 781 C C . MET A 1 94 ? 3.875 -21.141 -7.895 1 66 94 MET A C 1
ATOM 783 O O . MET A 1 94 ? 4.145 -19.938 -7.957 1 66 94 MET A O 1
ATOM 787 N N . ASN A 1 95 ? 2.689 -21.75 -8 1 84.38 95 ASN A N 1
ATOM 788 C CA . ASN A 1 95 ? 1.463 -20.969 -8.102 1 84.38 95 ASN A CA 1
ATOM 789 C C . ASN A 1 95 ? 0.618 -21.078 -6.836 1 84.38 95 ASN A C 1
ATOM 791 O O . ASN A 1 95 ? -0.085 -22.078 -6.637 1 84.38 95 ASN A O 1
ATOM 795 N N . LEU A 1 96 ? 0.61 -20.109 -6.098 1 92.75 96 LEU A N 1
ATOM 796 C CA . LEU A 1 96 ? -0.059 -20.141 -4.805 1 92.75 96 LEU A CA 1
ATOM 797 C C . LEU A 1 96 ? -1.571 -20.234 -4.973 1 92.75 96 LEU A C 1
ATOM 799 O O . LEU A 1 96 ? -2.225 -21.031 -4.289 1 92.75 96 LEU A O 1
ATOM 803 N N . VAL A 1 97 ? -2.115 -19.531 -5.949 1 95.12 97 VAL A N 1
ATOM 804 C CA . VAL A 1 97 ? -3.561 -19.5 -6.148 1 95.12 97 VAL A CA 1
ATOM 805 C C . VAL A 1 97 ? -4.066 -20.891 -6.52 1 95.12 97 VAL A C 1
ATOM 807 O O . VAL A 1 97 ? -5.047 -21.375 -5.953 1 95.12 97 VAL A O 1
ATOM 810 N N . GLY A 1 98 ? -3.357 -21.562 -7.426 1 93.62 98 GLY A N 1
ATOM 811 C CA . GLY A 1 98 ? -3.736 -22.906 -7.805 1 93.62 98 GLY A CA 1
ATOM 812 C C . GLY A 1 98 ? -3.719 -23.891 -6.645 1 93.62 98 GLY A C 1
ATOM 813 O O . GLY A 1 98 ? -4.656 -24.672 -6.473 1 93.62 98 GLY A O 1
ATOM 814 N N . THR A 1 99 ? -2.67 -23.812 -5.91 1 95 99 THR A N 1
ATOM 815 C CA . THR A 1 99 ? -2.523 -24.688 -4.75 1 95 99 THR A CA 1
ATOM 816 C C . THR A 1 99 ? -3.67 -24.469 -3.766 1 95 99 THR A C 1
ATOM 818 O O . THR A 1 99 ? -4.23 -25.438 -3.244 1 95 99 THR A O 1
ATOM 821 N N . LEU A 1 100 ? -4.059 -23.266 -3.559 1 96.75 100 LEU A N 1
ATOM 822 C CA . LEU A 1 100 ? -5.133 -22.953 -2.623 1 96.75 100 LEU A CA 1
ATOM 823 C C . LEU A 1 100 ? -6.48 -23.422 -3.162 1 96.75 100 LEU A C 1
ATOM 825 O O . LEU A 1 100 ? -7.348 -23.844 -2.393 1 96.75 100 LEU A O 1
ATOM 829 N N . CYS A 1 101 ? -6.629 -23.328 -4.43 1 96.75 101 CYS A N 1
ATOM 830 C CA . CYS A 1 101 ? -7.855 -23.828 -5.043 1 96.75 101 CYS A CA 1
ATOM 831 C C . CYS A 1 101 ? -7.996 -25.328 -4.832 1 96.75 101 CYS A C 1
ATOM 833 O O . CYS A 1 101 ? -9.094 -25.812 -4.539 1 96.75 101 CYS A O 1
ATOM 835 N N . VAL A 1 102 ? -6.91 -26.031 -4.988 1 96.31 102 VAL A N 1
ATOM 836 C CA . VAL A 1 102 ? -6.918 -27.469 -4.797 1 96.31 102 VAL A CA 1
ATOM 837 C C . VAL A 1 102 ? -7.258 -27.797 -3.344 1 96.31 102 VAL A C 1
ATOM 839 O O . VAL A 1 102 ? -8.078 -28.672 -3.074 1 96.31 102 VAL A O 1
ATOM 842 N N . TYR A 1 103 ? -6.637 -27.094 -2.473 1 97.88 103 TYR A N 1
ATOM 843 C CA . TYR A 1 103 ? -6.934 -27.25 -1.053 1 97.88 103 TYR A CA 1
ATOM 844 C C . TYR A 1 103 ? -8.414 -27.031 -0.777 1 97.88 103 TYR A C 1
ATOM 846 O O . TYR A 1 103 ? -9.055 -27.828 -0.096 1 97.88 103 TYR A O 1
ATOM 854 N N . ALA A 1 104 ? -8.969 -25.969 -1.293 1 98.56 104 ALA A N 1
ATOM 855 C CA . ALA A 1 104 ? -10.383 -25.656 -1.101 1 98.56 104 ALA A CA 1
ATOM 856 C C . ALA A 1 104 ? -11.273 -26.75 -1.684 1 98.56 104 ALA A C 1
ATOM 858 O O . ALA A 1 104 ? -12.273 -27.141 -1.075 1 98.56 104 ALA A O 1
ATOM 859 N N . ALA A 1 105 ? -10.891 -27.234 -2.828 1 98.44 105 ALA A N 1
ATOM 860 C CA . ALA A 1 105 ? -11.656 -28.297 -3.477 1 98.44 105 ALA A CA 1
ATOM 861 C C . ALA A 1 105 ? -11.711 -29.547 -2.607 1 98.44 105 ALA A C 1
ATOM 863 O O . ALA A 1 105 ? -12.758 -30.188 -2.492 1 98.44 105 ALA A O 1
ATOM 864 N N . ILE A 1 106 ? -10.578 -29.859 -2.043 1 98.56 106 ILE A N 1
ATOM 865 C CA . ILE A 1 106 ? -10.5 -31.047 -1.189 1 98.56 106 ILE A CA 1
ATOM 866 C C . ILE A 1 106 ? -11.359 -30.828 0.057 1 98.56 106 ILE A C 1
ATOM 868 O O . ILE A 1 106 ? -12.117 -31.719 0.453 1 98.56 106 ILE A O 1
ATOM 872 N N . CYS A 1 107 ? -11.219 -29.672 0.662 1 98.44 107 CYS A N 1
ATOM 873 C CA . CYS A 1 107 ? -12.031 -29.359 1.836 1 98.44 107 CYS A CA 1
ATOM 874 C C . CYS A 1 107 ? -13.516 -29.469 1.515 1 98.44 107 CYS A C 1
ATOM 876 O O . CYS A 1 107 ? -14.289 -30.047 2.289 1 98.44 107 CYS A O 1
ATOM 878 N N . LYS A 1 108 ? -13.914 -28.938 0.425 1 98.62 108 LYS A N 1
ATOM 879 C CA . LYS A 1 108 ? -15.312 -28.984 0.004 1 98.62 108 LYS A CA 1
ATOM 880 C C . LYS A 1 108 ? -15.781 -30.422 -0.173 1 98.62 108 LYS A C 1
ATOM 882 O O . LYS A 1 108 ? -16.859 -30.797 0.296 1 98.62 108 LYS A O 1
ATOM 887 N N . HIS A 1 109 ? -14.992 -31.203 -0.883 1 98.38 109 HIS A N 1
ATOM 888 C CA . HIS A 1 109 ? -15.312 -32.594 -1.163 1 98.38 109 HIS A CA 1
ATOM 889 C C . HIS A 1 109 ? -15.477 -33.375 0.127 1 98.38 109 HIS A C 1
ATOM 891 O O . HIS A 1 109 ? -16.391 -34.219 0.236 1 98.38 109 HIS A O 1
ATOM 897 N N . GLU A 1 110 ? -14.594 -33.062 1.07 1 98 110 GLU A N 1
ATOM 898 C CA . GLU A 1 110 ? -14.594 -33.844 2.322 1 98 110 GLU A CA 1
ATOM 899 C C . GLU A 1 110 ? -15.586 -33.219 3.322 1 98 110 GLU A C 1
ATOM 901 O O . GLU A 1 110 ? -15.859 -33.844 4.363 1 98 110 GLU A O 1
ATOM 906 N N . GLY A 1 111 ? -16.109 -32.125 3.086 1 98 111 GLY A N 1
ATOM 907 C CA . GLY A 1 111 ? -17.062 -31.484 3.977 1 98 111 GLY A CA 1
ATOM 908 C C . GLY A 1 111 ? -16.438 -30.969 5.254 1 98 111 GLY A C 1
ATOM 909 O O . GLY A 1 111 ? -17.016 -31.078 6.332 1 98 111 GLY A O 1
ATOM 910 N N . VAL A 1 112 ? -15.211 -30.516 5.152 1 97.56 112 VAL A N 1
ATOM 911 C CA . VAL A 1 112 ? -14.516 -29.984 6.316 1 97.56 112 VAL A CA 1
ATOM 912 C C . VAL A 1 112 ? -14.281 -28.484 6.137 1 97.56 112 VAL A C 1
ATOM 914 O O . VAL A 1 112 ? -14.328 -27.969 5.012 1 97.56 112 VAL A O 1
ATOM 917 N N . PRO A 1 113 ? -14.039 -27.75 7.211 1 97.56 113 PRO A N 1
ATOM 918 C CA . PRO A 1 113 ? -13.805 -26.297 7.113 1 97.56 113 PRO A CA 1
ATOM 919 C C . PRO A 1 113 ? -12.531 -25.969 6.34 1 97.56 113 PRO A C 1
ATOM 921 O O . PRO A 1 113 ? -11.602 -26.766 6.289 1 97.56 113 PRO A O 1
ATOM 924 N N . LEU A 1 114 ? -12.523 -24.812 5.699 1 98.38 114 LEU A N 1
ATOM 925 C CA . LEU A 1 114 ? -11.344 -24.266 5.039 1 98.38 114 LEU A CA 1
ATOM 926 C C . LEU A 1 114 ? -10.508 -23.438 6.012 1 98.38 114 LEU A C 1
ATOM 928 O O . LEU A 1 114 ? -10.609 -22.219 6.027 1 98.38 114 LEU A O 1
ATOM 932 N N . TRP A 1 115 ? -9.664 -24.094 6.691 1 97.94 115 TRP A N 1
ATOM 933 C CA . TRP A 1 115 ? -8.836 -23.438 7.684 1 97.94 115 TRP A CA 1
ATOM 934 C C . TRP A 1 115 ? -7.586 -22.844 7.039 1 97.94 115 TRP A C 1
ATOM 936 O O . TRP A 1 115 ? -6.965 -23.469 6.18 1 97.94 115 TRP A O 1
ATOM 946 N N . PHE A 1 116 ? -7.281 -21.609 7.41 1 97.94 116 PHE A N 1
ATOM 947 C CA . PHE A 1 116 ? -6.051 -20.969 6.965 1 97.94 116 PHE A CA 1
ATOM 948 C C . PHE A 1 116 ? -4.828 -21.688 7.516 1 97.94 116 PHE A C 1
ATOM 950 O O . PHE A 1 116 ? -4.664 -21.797 8.734 1 97.94 116 PHE A O 1
ATOM 957 N N . PRO A 1 117 ? -3.996 -22.188 6.602 1 95.88 117 PRO A N 1
ATOM 958 C CA . PRO A 1 117 ? -2.846 -22.984 7.035 1 95.88 117 PRO A CA 1
ATOM 959 C C . PRO A 1 117 ? -1.61 -22.141 7.316 1 95.88 117 PRO A C 1
ATOM 961 O O . PRO A 1 117 ? -0.526 -22.422 6.805 1 95.88 117 PRO A O 1
ATOM 964 N N . GLY A 1 118 ? -1.717 -21.094 8.07 1 95.12 118 GLY A N 1
ATOM 965 C CA . GLY A 1 118 ? -0.592 -20.219 8.344 1 95.12 118 GLY A CA 1
ATOM 966 C C . GLY A 1 118 ? -0.583 -19.672 9.758 1 95.12 118 GLY A C 1
ATOM 967 O O . GLY A 1 118 ? -1.028 -20.344 10.688 1 95.12 118 GLY A O 1
ATOM 968 N N . ILE A 1 119 ? 0.077 -18.578 9.961 1 95.38 119 ILE A N 1
ATOM 969 C CA . ILE A 1 119 ? 0.223 -18 11.297 1 95.38 119 ILE A CA 1
ATOM 970 C C . ILE A 1 119 ? -0.638 -16.734 11.414 1 95.38 119 ILE A C 1
ATOM 972 O O . ILE A 1 119 ? -1.113 -16.203 10.406 1 95.38 119 ILE A O 1
ATOM 976 N N . LYS A 1 120 ? -0.821 -16.328 12.594 1 95.81 120 LYS A N 1
ATOM 977 C CA . LYS A 1 120 ? -1.665 -15.164 12.859 1 95.81 120 LYS A CA 1
ATOM 978 C C . LYS A 1 120 ? -1.133 -13.922 12.156 1 95.81 120 LYS A C 1
ATOM 980 O O . LYS A 1 120 ? -1.909 -13.125 11.625 1 95.81 120 LYS A O 1
ATOM 985 N N . GLU A 1 121 ? 0.174 -13.781 12.133 1 94.94 121 GLU A N 1
ATOM 986 C CA . GLU A 1 121 ? 0.795 -12.625 11.492 1 94.94 121 GLU A CA 1
ATOM 987 C C . GLU A 1 121 ? 0.465 -12.57 10.008 1 94.94 121 GLU A C 1
ATOM 989 O O . GLU A 1 121 ? 0.171 -11.5 9.469 1 94.94 121 GLU A O 1
ATOM 994 N N . ALA A 1 122 ? 0.493 -13.695 9.398 1 96.06 122 ALA A N 1
ATOM 995 C CA . ALA A 1 122 ? 0.163 -13.758 7.98 1 96.06 122 ALA A CA 1
ATOM 996 C C . ALA A 1 122 ? -1.318 -13.477 7.746 1 96.06 122 ALA A C 1
ATOM 998 O O . ALA A 1 122 ? -1.688 -12.836 6.758 1 96.06 122 ALA A O 1
ATOM 999 N N . TRP A 1 123 ? -2.164 -13.93 8.656 1 97.12 123 TRP A N 1
ATOM 1000 C CA . TRP A 1 123 ? -3.613 -13.773 8.594 1 97.12 123 TRP A CA 1
ATOM 1001 C C . TRP A 1 123 ? -4.008 -12.305 8.727 1 97.12 123 TRP A C 1
ATOM 1003 O O . TRP A 1 123 ? -4.926 -11.836 8.047 1 97.12 123 TRP A O 1
ATOM 1013 N N . GLU A 1 124 ? -3.211 -11.547 9.469 1 96.25 124 GLU A N 1
ATOM 1014 C CA . GLU A 1 124 ? -3.619 -10.211 9.875 1 96.25 124 GLU A CA 1
ATOM 1015 C C . GLU A 1 124 ? -2.844 -9.141 9.117 1 96.25 124 GLU A C 1
ATOM 1017 O O . GLU A 1 124 ? -3.277 -7.984 9.039 1 96.25 124 GLU A O 1
ATOM 1022 N N . CYS A 1 125 ? -1.762 -9.492 8.531 1 97.19 125 CYS A N 1
ATOM 1023 C CA . CYS A 1 125 ? -0.867 -8.477 7.973 1 97.19 125 CYS A CA 1
ATOM 1024 C C . CYS A 1 125 ? -1.328 -8.047 6.582 1 97.19 125 CYS A C 1
ATOM 1026 O O . CYS A 1 125 ? -2.113 -8.75 5.941 1 97.19 125 CYS A O 1
ATOM 1028 N N . TYR A 1 126 ? -0.887 -6.84 6.191 1 98.12 126 TYR A N 1
ATOM 1029 C CA . TYR A 1 126 ? -1.027 -6.426 4.801 1 98.12 126 TYR A CA 1
ATOM 1030 C C . TYR A 1 126 ? -0.09 -7.219 3.898 1 98.12 126 TYR A C 1
ATOM 1032 O O . TYR A 1 126 ? 1.058 -7.484 4.262 1 98.12 126 TYR A O 1
ATOM 1040 N N . SER A 1 127 ? -0.617 -7.586 2.713 1 98.12 127 SER A N 1
ATOM 1041 C CA . SER A 1 127 ? 0.147 -8.32 1.708 1 98.12 127 SER A CA 1
ATOM 1042 C C . SER A 1 127 ? 0.027 -7.66 0.336 1 98.12 127 SER A C 1
ATOM 1044 O O . SER A 1 127 ? -0.854 -6.828 0.116 1 98.12 127 SER A O 1
ATOM 1046 N N . ALA A 1 128 ? 0.945 -7.996 -0.489 1 97.88 128 ALA A N 1
ATOM 1047 C CA . ALA A 1 128 ? 0.911 -7.555 -1.88 1 97.88 128 ALA A CA 1
ATOM 1048 C C . ALA A 1 128 ? 1.082 -8.727 -2.836 1 97.88 128 ALA A C 1
ATOM 1050 O O . ALA A 1 128 ? 1.669 -9.75 -2.475 1 97.88 128 ALA A O 1
ATOM 1051 N N . ALA A 1 129 ? 0.524 -8.578 -4.02 1 97.38 129 ALA A N 1
ATOM 1052 C CA . ALA A 1 129 ? 0.64 -9.594 -5.059 1 97.38 129 ALA A CA 1
ATOM 1053 C C . ALA A 1 129 ? 0.967 -8.961 -6.41 1 97.38 129 ALA A C 1
ATOM 1055 O O . ALA A 1 129 ? 0.896 -7.742 -6.562 1 97.38 129 ALA A O 1
ATOM 1056 N N . SER A 1 130 ? 1.415 -9.781 -7.262 1 97.62 130 SER A N 1
ATOM 1057 C CA . SER A 1 130 ? 1.633 -9.406 -8.648 1 97.62 130 SER A CA 1
ATOM 1058 C C . SER A 1 130 ? 0.812 -10.273 -9.594 1 97.62 130 SER A C 1
ATOM 1060 O O . SER A 1 130 ? 1.039 -11.484 -9.695 1 97.62 130 SER A O 1
ATOM 1062 N N . ASP A 1 131 ? -0.082 -9.625 -10.242 1 97.5 131 ASP A N 1
ATOM 1063 C CA . ASP A 1 131 ? -0.869 -10.328 -11.25 1 97.5 131 ASP A CA 1
ATOM 1064 C C . ASP A 1 131 ? -0.008 -10.703 -12.453 1 97.5 131 ASP A C 1
ATOM 1066 O O . ASP A 1 131 ? 0.769 -9.883 -12.945 1 97.5 131 ASP A O 1
ATOM 1070 N N . ALA A 1 132 ? -0.165 -11.938 -12.922 1 95.94 132 ALA A N 1
ATOM 1071 C CA . ALA A 1 132 ? 0.65 -12.438 -14.023 1 95.94 132 ALA A CA 1
ATOM 1072 C C . ALA A 1 132 ? 0.512 -11.547 -15.258 1 95.94 132 ALA A C 1
ATOM 1074 O O . ALA A 1 132 ? 1.495 -11.289 -15.953 1 95.94 132 ALA A O 1
ATOM 1075 N N . ASP A 1 133 ? -0.638 -11.109 -15.57 1 96.5 133 ASP A N 1
ATOM 1076 C CA . ASP A 1 133 ? -0.857 -10.234 -16.719 1 96.5 133 ASP A CA 1
ATOM 1077 C C . ASP A 1 133 ? -0.184 -8.883 -16.516 1 96.5 133 ASP A C 1
ATOM 1079 O O . ASP A 1 133 ? 0.319 -8.281 -17.469 1 96.5 133 ASP A O 1
ATOM 1083 N N . LEU A 1 134 ? -0.283 -8.406 -15.312 1 97.94 134 LEU A N 1
ATOM 1084 C CA . LEU A 1 134 ? 0.379 -7.141 -15.008 1 97.94 134 LEU A CA 1
ATOM 1085 C C . LEU A 1 134 ? 1.885 -7.25 -15.219 1 97.94 134 LEU A C 1
ATOM 1087 O O . LEU A 1 134 ? 2.51 -6.332 -15.75 1 97.94 134 LEU A O 1
ATOM 1091 N N . ILE A 1 135 ? 2.461 -8.359 -14.758 1 97.31 135 ILE A N 1
ATOM 1092 C CA . ILE A 1 135 ? 3.885 -8.609 -14.953 1 97.31 135 ILE A CA 1
ATOM 1093 C C . ILE A 1 135 ? 4.215 -8.578 -16.453 1 97.31 135 ILE A C 1
ATOM 1095 O O . ILE A 1 135 ? 5.184 -7.938 -16.859 1 97.31 135 ILE A O 1
ATOM 1099 N N . ALA A 1 136 ? 3.363 -9.266 -17.203 1 96.94 136 ALA A N 1
ATOM 1100 C CA . ALA A 1 136 ? 3.559 -9.281 -18.656 1 96.94 136 ALA A CA 1
ATOM 1101 C C . ALA A 1 136 ? 3.482 -7.879 -19.234 1 96.94 136 ALA A C 1
ATOM 1103 O O . ALA A 1 136 ? 4.293 -7.512 -20.094 1 96.94 136 ALA A O 1
ATOM 1104 N N . GLU A 1 137 ? 2.539 -7.125 -18.812 1 97.81 137 GLU A N 1
ATOM 1105 C CA . GLU A 1 137 ? 2.381 -5.75 -19.266 1 97.81 137 GLU A CA 1
ATOM 1106 C C . GLU A 1 137 ? 3.625 -4.918 -18.969 1 97.81 137 GLU A C 1
ATOM 1108 O O . GLU A 1 137 ? 4.055 -4.113 -19.797 1 97.81 137 GLU A O 1
ATOM 1113 N N . GLN A 1 138 ? 4.141 -5.102 -17.781 1 97.94 138 GLN A N 1
ATOM 1114 C CA . GLN A 1 138 ? 5.328 -4.328 -17.422 1 97.94 138 GLN A CA 1
ATOM 1115 C C . GLN A 1 138 ? 6.523 -4.746 -18.281 1 97.94 138 GLN A C 1
ATOM 1117 O O . GLN A 1 138 ? 7.352 -3.912 -18.641 1 97.94 138 GLN A O 1
ATOM 1122 N N . HIS A 1 139 ? 6.609 -6.047 -18.594 1 97.06 139 HIS A N 1
ATOM 1123 C CA . HIS A 1 139 ? 7.66 -6.504 -19.5 1 97.06 139 HIS A CA 1
ATOM 1124 C C . HIS A 1 139 ? 7.547 -5.832 -20.859 1 97.06 139 HIS A C 1
ATOM 1126 O O . HIS A 1 139 ? 8.547 -5.387 -21.422 1 97.06 139 HIS A O 1
ATOM 1132 N N . ILE A 1 140 ? 6.363 -5.793 -21.375 1 96.94 140 ILE A N 1
ATOM 1133 C CA . ILE A 1 140 ? 6.129 -5.16 -22.672 1 96.94 140 ILE A CA 1
ATOM 1134 C C . ILE A 1 140 ? 6.488 -3.678 -22.594 1 96.94 140 ILE A C 1
ATOM 1136 O O . ILE A 1 140 ? 7.207 -3.162 -23.453 1 96.94 140 ILE A O 1
ATOM 1140 N N . TRP A 1 141 ? 6.016 -3.029 -21.516 1 97.06 141 TRP A N 1
ATOM 1141 C CA . TRP A 1 141 ? 6.332 -1.625 -21.281 1 97.06 141 TRP A CA 1
ATOM 1142 C C . TRP A 1 141 ? 7.844 -1.411 -21.219 1 97.06 141 TRP A C 1
ATOM 1144 O O . TRP A 1 141 ? 8.367 -0.479 -21.844 1 97.06 141 TRP A O 1
ATOM 1154 N N . GLY A 1 142 ? 8.562 -2.268 -20.531 1 94.81 142 GLY A N 1
ATOM 1155 C CA . GLY A 1 142 ? 10 -2.156 -20.375 1 94.81 142 GLY A CA 1
ATOM 1156 C C . GLY A 1 142 ? 10.766 -2.293 -21.672 1 94.81 142 GLY A C 1
ATOM 1157 O O . GLY A 1 142 ? 11.883 -1.781 -21.797 1 94.81 142 GLY A O 1
ATOM 1158 N N . THR A 1 143 ? 10.133 -2.891 -22.641 1 93.12 143 THR A N 1
ATOM 1159 C CA . THR A 1 143 ? 10.789 -3.109 -23.922 1 93.12 143 THR A CA 1
ATOM 1160 C C . THR A 1 143 ? 10.656 -1.877 -24.812 1 93.12 143 THR A C 1
ATOM 1162 O O . THR A 1 143 ? 11.523 -1.613 -25.641 1 93.12 143 THR A O 1
ATOM 1165 N N . VAL A 1 144 ? 9.602 -1.078 -24.547 1 92.38 144 VAL A N 1
ATOM 1166 C CA . VAL A 1 144 ? 9.305 -0.027 -25.516 1 92.38 144 VAL A CA 1
ATOM 1167 C C . VAL A 1 144 ? 9.586 1.341 -24.906 1 92.38 144 VAL A C 1
ATOM 1169 O O . VAL A 1 144 ? 9.875 2.307 -25.609 1 92.38 144 VAL A O 1
ATOM 1172 N N . GLU A 1 145 ? 9.523 1.438 -23.641 1 93.31 145 GLU A N 1
ATOM 1173 C CA . GLU A 1 145 ? 9.711 2.719 -22.969 1 93.31 145 GLU A CA 1
ATOM 1174 C C . GLU A 1 145 ? 11.188 3.064 -22.828 1 93.31 145 GLU A C 1
ATOM 1176 O O . GLU A 1 145 ? 11.93 2.373 -22.125 1 93.31 145 GLU A O 1
ATOM 1181 N N . PRO A 1 146 ? 11.648 4.184 -23.359 1 93.44 146 PRO A N 1
ATOM 1182 C CA . PRO A 1 146 ? 13.07 4.539 -23.297 1 93.44 146 PRO A CA 1
ATOM 1183 C C . PRO A 1 146 ? 13.578 4.727 -21.875 1 93.44 146 PRO A C 1
ATOM 1185 O O . PRO A 1 146 ? 14.719 4.371 -21.578 1 93.44 146 PRO A O 1
ATOM 1188 N N . HIS A 1 147 ? 12.75 5.199 -21.062 1 93.12 147 HIS A N 1
ATOM 1189 C CA . HIS A 1 147 ? 13.203 5.504 -19.719 1 93.12 147 HIS A CA 1
ATOM 1190 C C . HIS A 1 147 ? 13.219 4.254 -18.844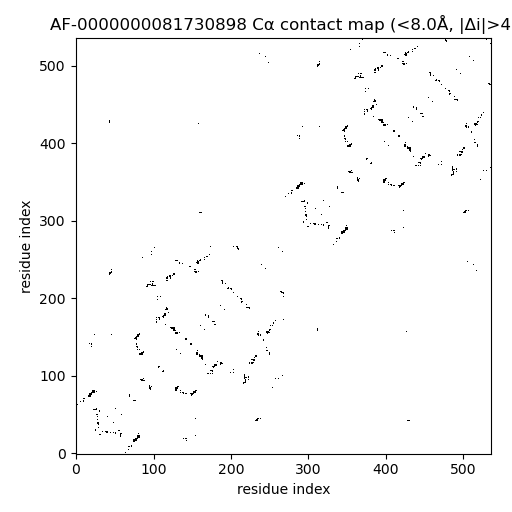 1 93.12 147 HIS A C 1
ATOM 1192 O O . HIS A 1 147 ? 13.68 4.297 -17.703 1 93.12 147 HIS A O 1
ATOM 1198 N N . ALA A 1 148 ? 12.727 3.188 -19.375 1 94.81 148 ALA A N 1
ATOM 1199 C CA . ALA A 1 148 ? 12.75 1.928 -18.641 1 94.81 148 ALA A CA 1
ATOM 1200 C C . ALA A 1 148 ? 14.031 1.152 -18.906 1 94.81 148 ALA A C 1
ATOM 1202 O O . ALA A 1 148 ? 14.352 0.202 -18.188 1 94.81 148 ALA A O 1
ATOM 1203 N N . LYS A 1 149 ? 14.789 1.567 -19.922 1 95.31 149 LYS A N 1
ATOM 1204 C CA . LYS A 1 149 ? 15.984 0.841 -20.344 1 95.31 149 LYS A CA 1
ATOM 1205 C C . LYS A 1 149 ? 17.062 0.868 -19.266 1 95.31 149 LYS A C 1
ATOM 1207 O O . LYS A 1 149 ? 17.297 1.91 -18.656 1 95.31 149 LYS A O 1
ATOM 1212 N N . ASN A 1 150 ? 17.594 -0.259 -19.047 1 97.06 150 ASN A N 1
ATOM 1213 C CA . ASN A 1 150 ? 18.703 -0.426 -18.109 1 97.06 150 ASN A CA 1
ATOM 1214 C C . ASN A 1 150 ? 18.312 -0.012 -16.703 1 97.06 150 ASN A C 1
ATOM 1216 O O . ASN A 1 150 ? 19.047 0.719 -16.031 1 97.06 150 ASN A O 1
ATOM 1220 N N . ASN A 1 151 ? 17.109 -0.409 -16.328 1 97.56 151 ASN A N 1
ATOM 1221 C CA . ASN A 1 151 ? 16.562 -0.103 -15.016 1 97.56 151 ASN A CA 1
ATOM 1222 C C . ASN A 1 151 ? 15.906 -1.325 -14.383 1 97.56 151 ASN A C 1
ATOM 1224 O O . ASN A 1 151 ? 15.641 -2.316 -15.062 1 97.56 151 ASN A O 1
ATOM 1228 N N . VAL A 1 152 ? 15.789 -1.292 -13.109 1 98 152 VAL A N 1
ATOM 1229 C CA . VAL A 1 152 ? 15.102 -2.303 -12.32 1 98 152 VAL A CA 1
ATOM 1230 C C . VAL A 1 152 ? 13.82 -1.716 -11.734 1 98 152 VAL A C 1
ATOM 1232 O O . VAL A 1 152 ? 13.805 -0.572 -11.273 1 98 152 VAL A O 1
ATOM 1235 N N . PHE A 1 153 ? 12.719 -2.504 -11.805 1 98.44 153 PHE A N 1
ATOM 1236 C CA . PHE A 1 153 ? 11.461 -2.012 -11.258 1 98.44 153 PHE A CA 1
ATOM 1237 C C . PHE A 1 153 ? 10.758 -3.094 -10.445 1 98.44 153 PHE A C 1
ATOM 1239 O O . PHE A 1 153 ? 10.742 -4.262 -10.844 1 98.44 153 PHE A O 1
ATOM 1246 N N . ASN A 1 154 ? 10.25 -2.689 -9.289 1 98.56 154 ASN A N 1
ATOM 1247 C CA . ASN A 1 154 ? 9.273 -3.535 -8.617 1 98.56 154 ASN A CA 1
ATOM 1248 C C . ASN A 1 154 ? 7.988 -3.67 -9.43 1 98.56 154 ASN A C 1
ATOM 1250 O O . ASN A 1 154 ? 7.652 -2.783 -10.219 1 98.56 154 ASN A O 1
ATOM 1254 N N . CYS A 1 155 ? 7.371 -4.805 -9.266 1 98.25 155 CYS A N 1
ATOM 1255 C CA . CYS A 1 155 ? 6.094 -5.027 -9.93 1 98.25 155 CYS A CA 1
ATOM 1256 C C . CYS A 1 155 ? 5.082 -5.66 -8.984 1 98.25 155 CYS A C 1
ATOM 1258 O O . CYS A 1 155 ? 5.133 -6.867 -8.734 1 98.25 155 CYS A O 1
ATOM 1260 N N . SER A 1 156 ? 4.195 -4.902 -8.477 1 98 156 SER A N 1
ATOM 1261 C CA . SER A 1 156 ? 3.072 -5.367 -7.676 1 98 156 SER A CA 1
ATOM 1262 C C . SER A 1 156 ? 1.765 -4.723 -8.117 1 98 156 SER A C 1
ATOM 1264 O O . SER A 1 156 ? 1.77 -3.795 -8.93 1 98 156 SER A O 1
ATOM 1266 N N . ASN A 1 157 ? 0.709 -5.211 -7.645 1 98.31 157 ASN A N 1
ATOM 1267 C CA . ASN A 1 157 ? -0.614 -4.805 -8.109 1 98.31 157 ASN A CA 1
ATOM 1268 C C . ASN A 1 157 ? -0.898 -3.344 -7.777 1 98.31 157 ASN A C 1
ATOM 1270 O O . ASN A 1 157 ? -1.81 -2.74 -8.352 1 98.31 157 ASN A O 1
ATOM 1274 N N . GLY A 1 158 ? -0.201 -2.775 -6.926 1 96.88 158 GLY A N 1
ATOM 1275 C CA . GLY A 1 158 ? -0.4 -1.375 -6.594 1 96.88 158 GLY A CA 1
ATOM 1276 C C . GLY A 1 158 ? -1.385 -1.165 -5.457 1 96.88 158 GLY A C 1
ATOM 1277 O O . GLY A 1 158 ? -1.788 -0.034 -5.18 1 96.88 158 GLY A O 1
ATOM 1278 N N . ASP A 1 159 ? -1.87 -2.215 -4.875 1 97.94 159 ASP A N 1
ATOM 1279 C CA . ASP A 1 159 ? -2.713 -2.182 -3.684 1 97.94 159 ASP A CA 1
ATOM 1280 C C . ASP A 1 159 ? -2.238 -3.197 -2.646 1 97.94 159 ASP A C 1
ATOM 1282 O O . ASP A 1 159 ? -1.164 -3.785 -2.793 1 97.94 159 ASP A O 1
ATOM 1286 N N . VAL A 1 160 ? -2.932 -3.236 -1.493 1 98.31 160 VAL A N 1
ATOM 1287 C CA . VAL A 1 160 ? -2.629 -4.211 -0.448 1 98.31 160 VAL A CA 1
ATOM 1288 C C . VAL A 1 160 ? -3.891 -4.992 -0.088 1 98.31 160 VAL A C 1
ATOM 1290 O O . VAL A 1 160 ? -5.008 -4.531 -0.34 1 98.31 160 VAL A O 1
ATOM 1293 N N . TYR A 1 161 ? -3.729 -6.152 0.379 1 98.31 161 TYR A N 1
ATOM 1294 C CA . TYR A 1 161 ? -4.828 -6.984 0.856 1 98.31 161 TYR A CA 1
ATOM 1295 C C . TYR A 1 161 ? -4.434 -7.73 2.125 1 98.31 161 TYR A C 1
ATOM 1297 O O . TYR A 1 161 ? -3.273 -7.691 2.543 1 98.31 161 TYR A O 1
ATOM 1305 N N . LYS A 1 162 ? -5.375 -8.32 2.768 1 98.25 162 LYS A N 1
ATOM 1306 C CA . LYS A 1 162 ? -5.164 -9.273 3.852 1 98.25 162 LYS A CA 1
ATOM 1307 C C . LYS A 1 162 ? -5.703 -10.648 3.486 1 98.25 162 LYS A C 1
ATOM 1309 O O . LYS A 1 162 ? -6.766 -10.766 2.865 1 98.25 162 LYS A O 1
ATOM 1314 N N . TRP A 1 163 ? -4.957 -11.617 3.873 1 98.31 163 TRP A N 1
ATOM 1315 C CA . TRP A 1 163 ? -5.383 -12.977 3.555 1 98.31 163 TRP A CA 1
ATOM 1316 C C . TRP A 1 163 ? -6.754 -13.273 4.152 1 98.31 163 TRP A C 1
ATOM 1318 O O . TRP A 1 163 ? -7.543 -14.023 3.57 1 98.31 163 TRP A O 1
ATOM 1328 N N . LYS A 1 164 ? -7.094 -12.695 5.285 1 97.75 164 LYS A N 1
ATOM 1329 C CA . LYS A 1 164 ? -8.391 -12.969 5.895 1 97.75 164 LYS A CA 1
ATOM 1330 C C . LYS A 1 164 ? -9.531 -12.578 4.957 1 97.75 164 LYS A C 1
ATOM 1332 O O . LYS A 1 164 ? -10.57 -13.25 4.914 1 97.75 164 LYS A O 1
ATOM 1337 N N . HIS A 1 165 ? -9.312 -11.523 4.227 1 98.12 165 HIS A N 1
ATOM 1338 C CA . HIS A 1 165 ? -10.336 -11.109 3.271 1 98.12 165 HIS A CA 1
ATOM 1339 C C . HIS A 1 165 ? -10.352 -12.031 2.055 1 98.12 165 HIS A C 1
ATOM 1341 O O . HIS A 1 165 ? -11.422 -12.43 1.588 1 98.12 165 HIS A O 1
ATOM 1347 N N . LEU A 1 166 ? -9.188 -12.398 1.506 1 98.44 166 LEU A N 1
ATOM 1348 C CA . LEU A 1 166 ? -9.117 -13.258 0.331 1 98.44 166 LEU A CA 1
ATOM 1349 C C . LEU A 1 166 ? -9.57 -14.672 0.668 1 98.44 166 LEU A C 1
ATOM 1351 O O . LEU A 1 166 ? -10.094 -15.391 -0.195 1 98.44 166 LEU A O 1
ATOM 1355 N N . TRP A 1 167 ? -9.352 -15.023 1.943 1 98.69 167 TRP A N 1
ATOM 1356 C CA . TRP A 1 167 ? -9.742 -16.359 2.369 1 98.69 167 TRP A CA 1
ATOM 1357 C C . TRP A 1 167 ? -11.258 -16.531 2.311 1 98.69 167 TRP A C 1
ATOM 1359 O O . TRP A 1 167 ? -11.758 -17.594 1.929 1 98.69 167 TRP A O 1
ATOM 1369 N N . LYS A 1 168 ? -11.961 -15.477 2.736 1 98.25 168 LYS A N 1
ATOM 1370 C CA . LYS A 1 168 ? -13.414 -15.477 2.598 1 98.25 168 LYS A CA 1
ATOM 1371 C C . LYS A 1 168 ? -13.828 -15.648 1.14 1 98.25 168 LYS A C 1
ATOM 1373 O O . LYS A 1 168 ? -14.742 -16.422 0.833 1 98.25 168 LYS A O 1
ATOM 1378 N N . VAL A 1 169 ? -13.188 -14.984 0.27 1 98.44 169 VAL A N 1
ATOM 1379 C CA . VAL A 1 169 ? -13.461 -15.062 -1.161 1 98.44 169 VAL A CA 1
ATOM 1380 C C . VAL A 1 169 ? -13.258 -16.484 -1.653 1 98.44 169 VAL A C 1
ATOM 1382 O O . VAL A 1 169 ? -14.078 -17.016 -2.4 1 98.44 169 VAL A O 1
ATOM 1385 N N . LEU A 1 170 ? -12.117 -17.078 -1.271 1 98.69 170 LEU A N 1
ATOM 1386 C CA . LEU A 1 170 ? -11.812 -18.453 -1.656 1 98.69 170 LEU A CA 1
ATOM 1387 C C . LEU A 1 170 ? -12.906 -19.406 -1.19 1 98.69 170 LEU A C 1
ATOM 1389 O O . LEU A 1 170 ? -13.406 -20.203 -1.975 1 98.69 170 LEU A O 1
ATOM 1393 N N . ALA A 1 171 ? -13.281 -19.266 0.093 1 98.81 171 ALA A N 1
ATOM 1394 C CA . ALA A 1 171 ? -14.32 -20.125 0.664 1 98.81 171 ALA A CA 1
ATOM 1395 C C . ALA A 1 171 ? -15.633 -19.984 -0.105 1 98.81 171 ALA A C 1
ATOM 1397 O O . ALA A 1 171 ? -16.266 -20.984 -0.469 1 98.81 171 ALA A O 1
ATOM 1398 N N . GLU A 1 172 ? -16 -18.766 -0.379 1 98.12 172 GLU A N 1
ATOM 1399 C CA . GLU A 1 172 ? -17.234 -18.469 -1.087 1 98.12 172 GLU A CA 1
ATOM 1400 C C . GLU A 1 172 ? -17.219 -19.062 -2.498 1 98.12 172 GLU A C 1
ATOM 1402 O O . GLU A 1 172 ? -18.219 -19.609 -2.967 1 98.12 172 GLU A O 1
ATOM 1407 N N . ARG A 1 173 ? -16.109 -19 -3.178 1 98.06 173 ARG A N 1
ATOM 1408 C CA . ARG A 1 173 ? -15.984 -19.484 -4.551 1 98.06 173 ARG A CA 1
ATOM 1409 C C . ARG A 1 173 ? -16.109 -21 -4.613 1 98.06 173 ARG A C 1
ATOM 1411 O O . ARG A 1 173 ? -16.469 -21.547 -5.648 1 98.06 173 ARG A O 1
ATOM 1418 N N . PHE A 1 174 ? -15.805 -21.703 -3.537 1 98.56 174 PHE A N 1
ATOM 1419 C CA . PHE A 1 174 ? -15.867 -23.156 -3.533 1 98.56 174 PHE A CA 1
ATOM 1420 C C . PHE A 1 174 ? -17.078 -23.656 -2.736 1 98.56 174 PHE A C 1
ATOM 1422 O O . PHE A 1 174 ? -17.25 -24.859 -2.537 1 98.56 174 PHE A O 1
ATOM 1429 N N . GLY A 1 175 ? -17.891 -22.641 -2.242 1 98.19 175 GLY A N 1
ATOM 1430 C CA . GLY A 1 175 ? -19.109 -22.984 -1.535 1 98.19 175 GLY A CA 1
ATOM 1431 C C . GLY A 1 175 ? -18.859 -23.594 -0.163 1 98.19 175 GLY A C 1
ATOM 1432 O O . GLY A 1 175 ? -19.547 -24.516 0.252 1 98.19 175 GLY A O 1
ATOM 1433 N N . ILE A 1 176 ? -17.812 -23.125 0.492 1 98.62 176 ILE A N 1
ATOM 1434 C CA . ILE A 1 176 ? -17.5 -23.594 1.834 1 98.62 176 ILE A CA 1
ATOM 1435 C C . ILE A 1 176 ? -17.984 -22.578 2.867 1 98.62 176 ILE A C 1
ATOM 1437 O O . ILE A 1 176 ? -17.594 -21.406 2.826 1 98.62 176 ILE A O 1
ATOM 1441 N N . GLU A 1 177 ? -18.734 -22.938 3.811 1 97.94 177 GLU A N 1
ATOM 1442 C CA . GLU A 1 177 ? -19.359 -22.016 4.75 1 97.94 177 GLU A CA 1
ATOM 1443 C C . GLU A 1 177 ? -18.469 -21.75 5.953 1 97.94 177 GLU A C 1
ATOM 1445 O O . GLU A 1 177 ? -18.422 -20.625 6.461 1 97.94 177 GLU A O 1
ATOM 1450 N N . GLU A 1 178 ? -17.844 -22.844 6.363 1 98.12 178 GLU A N 1
ATOM 1451 C CA . GLU A 1 178 ? -16.969 -22.719 7.527 1 98.12 178 GLU A CA 1
ATOM 1452 C C . GLU A 1 178 ? -15.516 -22.5 7.102 1 98.12 178 GLU A C 1
ATOM 1454 O O . GLU A 1 178 ? -14.914 -23.344 6.441 1 98.12 178 GLU A O 1
ATOM 1459 N N . TYR A 1 179 ? -15.016 -21.344 7.438 1 98.19 179 TYR A N 1
ATOM 1460 C CA . TYR A 1 179 ? -13.641 -21 7.074 1 98.19 179 TYR A CA 1
ATOM 1461 C C . TYR A 1 179 ? -13.031 -20.047 8.078 1 98.19 179 TYR A C 1
ATOM 1463 O O . TYR A 1 179 ? -13.75 -19.438 8.883 1 98.19 179 TYR A O 1
ATOM 1471 N N . GLY A 1 180 ? -11.781 -19.938 8.102 1 97.44 180 GLY A N 1
ATOM 1472 C CA . GLY A 1 180 ? -11.148 -18.938 8.945 1 97.44 180 GLY A CA 1
ATOM 1473 C C . GLY A 1 180 ? -9.812 -19.391 9.508 1 97.44 180 GLY A C 1
ATOM 1474 O O . GLY A 1 180 ? -9.141 -20.234 8.914 1 97.44 180 GLY A O 1
ATOM 1475 N N . PHE A 1 181 ? -9.352 -18.641 10.461 1 97.12 181 PHE A N 1
ATOM 1476 C CA . PHE A 1 181 ? -8.094 -18.891 11.148 1 97.12 181 PHE A CA 1
ATOM 1477 C C . PHE A 1 181 ? -8.344 -19.438 12.547 1 97.12 181 PHE A C 1
ATOM 1479 O O . PHE A 1 181 ? -9.117 -18.859 13.312 1 97.12 181 PHE A O 1
ATOM 1486 N N . LEU A 1 182 ? -7.789 -20.562 12.867 1 93.62 182 LEU A N 1
ATOM 1487 C CA . LEU A 1 182 ? -7.867 -21.156 14.203 1 93.62 182 LEU A CA 1
ATOM 1488 C C . LEU A 1 182 ? -6.664 -20.734 15.039 1 93.62 182 LEU A C 1
ATOM 1490 O O . LEU A 1 182 ? -5.535 -21.156 14.758 1 93.62 182 LEU A O 1
ATOM 1494 N N . GLU A 1 183 ? -6.93 -19.969 16.047 1 89.75 183 GLU A N 1
ATOM 1495 C CA . GLU A 1 183 ? -5.848 -19.5 16.906 1 89.75 183 GLU A CA 1
ATOM 1496 C C . GLU A 1 183 ? -5.098 -20.688 17.531 1 89.75 183 GLU A C 1
ATOM 1498 O O . GLU A 1 183 ? -5.711 -21.625 18.031 1 89.75 183 GLU A O 1
ATOM 1503 N N . GLY A 1 184 ? -3.785 -20.625 17.453 1 85.62 184 GLY A N 1
ATOM 1504 C CA . GLY A 1 184 ? -2.961 -21.656 18.047 1 85.62 184 GLY A CA 1
ATOM 1505 C C . GLY A 1 184 ? -2.791 -22.859 17.141 1 85.62 184 GLY A C 1
ATOM 1506 O O . GLY A 1 184 ? -2.082 -23.812 17.469 1 85.62 184 GLY A O 1
ATOM 1507 N N . SER A 1 185 ? -3.418 -22.766 16.016 1 83.88 185 SER A N 1
ATOM 1508 C CA . SER A 1 185 ? -3.318 -23.875 15.07 1 83.88 185 SER A CA 1
ATOM 1509 C C . SER A 1 185 ? -1.917 -23.984 14.477 1 83.88 185 SER A C 1
ATOM 1511 O O . SER A 1 185 ? -1.242 -22.969 14.289 1 83.88 185 SER A O 1
ATOM 1513 N N . LYS A 1 186 ? -1.398 -25.234 14.367 1 85.44 186 LYS A N 1
ATOM 1514 C CA . LYS A 1 186 ? -0.12 -25.516 13.719 1 85.44 186 LYS A CA 1
ATOM 1515 C C . LYS A 1 186 ? -0.323 -26.266 12.406 1 85.44 186 LYS A C 1
ATOM 1517 O O . LYS A 1 186 ? 0.486 -27.125 12.047 1 85.44 186 LYS A O 1
ATOM 1522 N N . LEU A 1 187 ? -1.417 -25.891 11.703 1 88.69 187 LEU A N 1
ATOM 1523 C CA . LEU A 1 187 ? -1.782 -26.594 10.477 1 88.69 187 LEU A CA 1
ATOM 1524 C C . LEU A 1 187 ? -0.743 -26.359 9.391 1 88.69 187 LEU A C 1
ATOM 1526 O O . LEU A 1 187 ? -0.311 -25.219 9.172 1 88.69 187 LEU A O 1
ATOM 1530 N N . ARG A 1 188 ? -0.28 -27.453 8.766 1 92.75 188 ARG A N 1
ATOM 1531 C CA . ARG A 1 188 ? 0.593 -27.438 7.594 1 92.75 188 ARG A CA 1
ATOM 1532 C C . ARG A 1 188 ? -0.02 -28.234 6.445 1 92.75 188 ARG A C 1
ATOM 1534 O O . ARG A 1 188 ? -0.368 -29.406 6.609 1 92.75 188 ARG A O 1
ATOM 1541 N N . LEU A 1 189 ? -0.127 -27.578 5.293 1 96.5 189 LEU A N 1
ATOM 1542 C CA . LEU A 1 189 ? -0.729 -28.234 4.137 1 96.5 189 LEU A CA 1
ATOM 1543 C C . LEU A 1 189 ? 0.104 -29.422 3.697 1 96.5 189 LEU A C 1
ATOM 1545 O O . LEU A 1 189 ? -0.443 -30.438 3.256 1 96.5 189 LEU A O 1
ATOM 1549 N N . SER A 1 190 ? 1.439 -29.328 3.818 1 96.12 190 SER A N 1
ATOM 1550 C CA . SER A 1 190 ? 2.324 -30.422 3.428 1 96.12 190 SER A CA 1
ATOM 1551 C C . SER A 1 190 ? 2.008 -31.688 4.207 1 96.12 190 SER A C 1
ATOM 1553 O O . SER A 1 190 ? 2.125 -32.781 3.674 1 96.12 190 SER A O 1
ATOM 1555 N N . GLU A 1 191 ? 1.585 -31.516 5.398 1 95.5 191 GLU A N 1
ATOM 1556 C CA . GLU A 1 191 ? 1.232 -32.656 6.234 1 95.5 191 GLU A CA 1
ATOM 1557 C C . GLU A 1 191 ? -0.2 -33.125 5.973 1 95.5 191 GLU A C 1
ATOM 1559 O O . GLU A 1 191 ? -0.459 -34.312 5.832 1 95.5 191 GLU A O 1
ATOM 1564 N N . MET A 1 192 ? -1.087 -32.219 5.863 1 95.06 192 MET A N 1
ATOM 1565 C CA . MET A 1 192 ? -2.514 -32.5 5.738 1 95.06 192 MET A CA 1
ATOM 1566 C C . MET A 1 192 ? -2.82 -33.188 4.406 1 95.06 192 MET A C 1
ATOM 1568 O O . MET A 1 192 ? -3.777 -33.969 4.301 1 95.06 192 MET A O 1
ATOM 1572 N N . MET A 1 193 ? -1.955 -32.969 3.439 1 96.75 193 MET A N 1
ATOM 1573 C CA . MET A 1 193 ? -2.305 -33.375 2.086 1 96.75 193 MET A CA 1
ATOM 1574 C C . MET A 1 193 ? -1.526 -34.625 1.682 1 96.75 193 MET A C 1
ATOM 1576 O O . MET A 1 193 ? -1.672 -35.125 0.562 1 96.75 193 MET A O 1
ATOM 1580 N N . LYS A 1 194 ? -0.703 -35.156 2.486 1 94.25 194 LYS A N 1
ATOM 1581 C CA . LYS A 1 194 ? 0.178 -36.281 2.178 1 94.25 194 LYS A CA 1
ATOM 1582 C C . LYS A 1 194 ? -0.614 -37.469 1.639 1 94.25 194 LYS A C 1
ATOM 1584 O O . LYS A 1 194 ? -0.161 -38.156 0.725 1 94.25 194 LYS A O 1
ATOM 1589 N N . ASP A 1 195 ? -1.739 -37.781 2.107 1 93.38 195 ASP A N 1
ATOM 1590 C CA . ASP A 1 195 ? -2.459 -39 1.719 1 93.38 195 ASP A CA 1
ATOM 1591 C C . ASP A 1 195 ? -3.77 -38.656 1.013 1 93.38 195 ASP A C 1
ATOM 1593 O O . ASP A 1 195 ? -4.719 -39.438 1.041 1 93.38 195 ASP A O 1
ATOM 1597 N N . LYS A 1 196 ? -3.693 -37.531 0.343 1 97.44 196 LYS A N 1
ATOM 1598 C CA . LYS A 1 196 ? -4.949 -37.094 -0.265 1 97.44 196 LYS A CA 1
ATOM 1599 C C . LYS A 1 196 ? -4.973 -37.406 -1.758 1 97.44 196 LYS A C 1
ATOM 1601 O O . LYS A 1 196 ? -5.875 -36.969 -2.477 1 97.44 196 LYS A O 1
ATOM 1606 N N . GLY A 1 197 ? -3.982 -38.156 -2.248 1 97.06 197 GLY A N 1
ATOM 1607 C CA . GLY A 1 197 ? -3.951 -38.562 -3.641 1 97.06 197 GLY A CA 1
ATOM 1608 C C . GLY A 1 197 ? -5.25 -39.219 -4.105 1 97.06 197 GLY A C 1
ATOM 1609 O O . GLY A 1 197 ? -5.871 -38.719 -5.062 1 97.06 197 GLY A O 1
ATOM 1610 N N . PRO A 1 198 ? -5.672 -40.219 -3.416 1 98.06 198 PRO A N 1
ATOM 1611 C CA . PRO A 1 198 ? -6.918 -40.906 -3.799 1 98.06 198 PRO A CA 1
ATOM 1612 C C . PRO A 1 198 ? -8.125 -39.969 -3.738 1 98.06 198 PRO A C 1
ATOM 1614 O O . PRO A 1 198 ? -9.031 -40.062 -4.574 1 98.06 198 PRO A O 1
ATOM 1617 N N . VAL A 1 199 ? -8.141 -39.125 -2.777 1 98.25 199 VAL A N 1
ATOM 1618 C CA . VAL A 1 199 ? -9.227 -38.156 -2.658 1 98.25 199 VAL A CA 1
ATOM 1619 C C . VAL A 1 199 ? -9.258 -37.281 -3.896 1 98.25 199 VAL A C 1
ATOM 1621 O O . VAL A 1 199 ? -10.328 -37 -4.453 1 98.25 199 VAL A O 1
ATOM 1624 N N . TRP A 1 200 ? -8.078 -36.812 -4.34 1 98.19 200 TRP A N 1
ATOM 1625 C CA . TRP A 1 200 ? -8.008 -35.938 -5.508 1 98.19 200 TRP A CA 1
ATOM 1626 C C . TRP A 1 200 ? -8.461 -36.688 -6.762 1 98.19 200 TRP A C 1
ATOM 1628 O O . TRP A 1 200 ? -9.18 -36.125 -7.598 1 98.19 200 TRP A O 1
ATOM 1638 N N . GLU A 1 201 ? -8.078 -37.969 -6.875 1 98.06 201 GLU A N 1
ATOM 1639 C CA . GLU A 1 201 ? -8.5 -38.75 -8.016 1 98.06 201 GLU A CA 1
ATOM 1640 C C . GLU A 1 201 ? -10.023 -38.844 -8.094 1 98.06 201 GLU A C 1
ATOM 1642 O O . GLU A 1 201 ? -10.602 -38.781 -9.18 1 98.06 201 GLU A O 1
ATOM 1647 N N . GLU A 1 202 ? -10.586 -39 -6.98 1 98.44 202 GLU A N 1
ATOM 1648 C CA . GLU A 1 202 ? -12.039 -39.031 -6.914 1 98.44 202 GLU A CA 1
ATOM 1649 C C . GLU A 1 202 ? -12.648 -37.719 -7.363 1 98.44 202 GLU A C 1
ATOM 1651 O O . GLU A 1 202 ? -13.633 -37.688 -8.109 1 98.44 202 GLU A O 1
ATOM 1656 N N . ILE A 1 203 ? -12.094 -36.625 -6.898 1 98.44 203 ILE A N 1
ATOM 1657 C CA . ILE A 1 203 ? -12.578 -35.312 -7.254 1 98.44 203 ILE A CA 1
ATOM 1658 C C . ILE A 1 203 ? -12.477 -35.094 -8.766 1 98.44 203 ILE A C 1
ATOM 1660 O O . ILE A 1 203 ? -13.406 -34.625 -9.398 1 98.44 203 ILE A O 1
ATOM 1664 N N . VAL A 1 204 ? -11.32 -35.531 -9.312 1 98 204 VAL A N 1
ATOM 1665 C CA . VAL A 1 204 ? -11.078 -35.375 -10.742 1 98 204 VAL A CA 1
ATOM 1666 C C . VAL A 1 204 ? -12.133 -36.156 -11.523 1 98 204 VAL A C 1
ATOM 1668 O O . VAL A 1 204 ? -12.727 -35.656 -12.469 1 98 204 VAL A O 1
ATOM 1671 N N . ARG A 1 205 ? -12.367 -37.344 -11.094 1 98.06 205 ARG A N 1
ATOM 1672 C CA . ARG A 1 205 ? -13.305 -38.219 -11.773 1 98.06 205 ARG A CA 1
ATOM 1673 C C . ARG A 1 205 ? -14.734 -37.719 -11.664 1 98.06 205 ARG A C 1
ATOM 1675 O O . ARG A 1 205 ? -15.438 -37.594 -12.664 1 98.06 205 ARG A O 1
ATOM 1682 N N . GLU A 1 206 ? -15.133 -37.344 -10.555 1 98.12 206 GLU A N 1
ATOM 1683 C CA . GLU A 1 206 ? -16.516 -36.969 -10.273 1 98.12 206 GLU A CA 1
ATOM 1684 C C . GLU A 1 206 ? -16.875 -35.625 -10.93 1 98.12 206 GLU A C 1
ATOM 1686 O O . GLU A 1 206 ? -18.047 -35.406 -11.273 1 98.12 206 GLU A O 1
ATOM 1691 N N . ASN A 1 207 ? -15.93 -34.844 -11.094 1 98 207 ASN A N 1
ATOM 1692 C CA . ASN A 1 207 ? -16.234 -33.5 -11.602 1 98 207 ASN A CA 1
ATOM 1693 C C . ASN A 1 207 ? -15.789 -33.344 -13.047 1 98 207 ASN A C 1
ATOM 1695 O O . ASN A 1 207 ? -15.891 -32.25 -13.617 1 98 207 ASN A O 1
ATOM 1699 N N . GLY A 1 208 ? -15.25 -34.375 -13.664 1 97.81 208 GLY A N 1
ATOM 1700 C CA . GLY A 1 208 ? -14.82 -34.312 -15.055 1 97.81 208 GLY A CA 1
ATOM 1701 C C . GLY A 1 208 ? -13.695 -33.312 -15.289 1 97.81 208 GLY A C 1
ATOM 1702 O O . GLY A 1 208 ? -13.734 -32.531 -16.234 1 97.81 208 GLY A O 1
ATOM 1703 N N . LEU A 1 209 ? -12.734 -33.312 -14.328 1 97.38 209 LEU A N 1
ATOM 1704 C CA . LEU A 1 209 ? -11.625 -32.375 -14.406 1 97.38 209 LEU A CA 1
ATOM 1705 C C . LEU A 1 209 ? -10.523 -32.906 -15.305 1 97.38 209 LEU A C 1
ATOM 1707 O O . LEU A 1 209 ? -10.547 -34.062 -15.711 1 97.38 209 LEU A O 1
ATOM 1711 N N . GLN A 1 210 ? -9.609 -32.031 -15.695 1 94.94 210 GLN A N 1
ATOM 1712 C CA . GLN A 1 210 ? -8.391 -32.531 -16.328 1 94.94 210 GLN A CA 1
ATOM 1713 C C . GLN A 1 210 ? -7.703 -33.594 -15.477 1 94.94 210 GLN A C 1
ATOM 1715 O O . GLN A 1 210 ? -7.621 -33.438 -14.25 1 94.94 210 GLN A O 1
ATOM 1720 N N . GLN A 1 211 ? -7.219 -34.531 -16.234 1 95.25 211 GLN A N 1
ATOM 1721 C CA . GLN A 1 211 ? -6.539 -35.625 -15.516 1 95.25 211 GLN A CA 1
ATOM 1722 C C . GLN A 1 211 ? -5.211 -35.125 -14.93 1 95.25 211 GLN A C 1
ATOM 1724 O O . GLN A 1 211 ? -4.238 -34.938 -15.664 1 95.25 211 GLN A O 1
ATOM 1729 N N . THR A 1 212 ? -5.27 -34.906 -13.633 1 93.5 212 THR A N 1
ATOM 1730 C CA . THR A 1 212 ? -4.07 -34.469 -12.93 1 93.5 212 THR A CA 1
ATOM 1731 C C . THR A 1 212 ? -3.875 -35.25 -11.648 1 93.5 212 THR A C 1
ATOM 1733 O O . THR A 1 212 ? -4.84 -35.781 -11.07 1 93.5 212 THR A O 1
ATOM 1736 N N . LYS A 1 213 ? -2.578 -35.406 -11.312 1 93.88 213 LYS A N 1
ATOM 1737 C CA . LYS A 1 213 ? -2.25 -35.938 -9.984 1 93.88 213 LYS A CA 1
ATOM 1738 C C . LYS A 1 213 ? -2.127 -34.812 -8.969 1 93.88 213 LYS A C 1
ATOM 1740 O O . LYS A 1 213 ? -1.834 -33.656 -9.328 1 93.88 213 LYS A O 1
ATOM 1745 N N . LEU A 1 214 ? -2.393 -35.188 -7.719 1 94.69 214 LEU A N 1
ATOM 1746 C CA . LEU A 1 214 ? -2.379 -34.188 -6.648 1 94.69 214 LEU A CA 1
ATOM 1747 C C . LEU A 1 214 ? -1.051 -33.438 -6.621 1 94.69 214 LEU A C 1
ATOM 1749 O O . LEU A 1 214 ? -1.027 -32.219 -6.453 1 94.69 214 LEU A O 1
ATOM 1753 N N . GLU A 1 215 ? 0.074 -34.125 -6.828 1 91.31 215 GLU A N 1
ATOM 1754 C CA . GLU A 1 215 ? 1.415 -33.562 -6.738 1 91.31 215 GLU A CA 1
ATOM 1755 C C . GLU A 1 215 ? 1.678 -32.562 -7.887 1 91.31 215 GLU A C 1
ATOM 1757 O O . GLU A 1 215 ? 2.621 -31.781 -7.832 1 91.31 215 GLU A O 1
ATOM 1762 N N . GLU A 1 216 ? 0.807 -32.625 -8.898 1 90.69 216 GLU A N 1
ATOM 1763 C CA . GLU A 1 216 ? 0.975 -31.766 -10.062 1 90.69 216 GLU A CA 1
ATOM 1764 C C . GLU A 1 216 ? 0.26 -30.438 -9.867 1 90.69 216 GLU A C 1
ATOM 1766 O O . GLU A 1 216 ? 0.575 -29.453 -10.539 1 90.69 216 GLU A O 1
ATOM 1771 N N . VAL A 1 217 ? -0.695 -30.422 -8.93 1 91.38 217 VAL A N 1
ATOM 1772 C CA . VAL A 1 217 ? -1.544 -29.234 -8.852 1 91.38 217 VAL A CA 1
ATOM 1773 C C . VAL A 1 217 ? -1.413 -28.594 -7.477 1 91.38 217 VAL A C 1
ATOM 1775 O O . VAL A 1 217 ? -1.824 -27.453 -7.281 1 91.38 217 VAL A O 1
ATOM 1778 N N . GLY A 1 218 ? -0.897 -29.328 -6.609 1 90.62 218 GLY A N 1
ATOM 1779 C CA . GLY A 1 218 ? -0.723 -28.797 -5.266 1 90.62 218 GLY A CA 1
ATOM 1780 C C . GLY A 1 218 ? 0.732 -28.656 -4.863 1 90.62 218 GLY A C 1
ATOM 1781 O O . GLY A 1 218 ? 1.454 -29.641 -4.766 1 90.62 218 GLY A O 1
ATOM 1782 N N . ASP A 1 219 ? 1.198 -27.438 -4.688 1 90.81 219 ASP A N 1
ATOM 1783 C CA . ASP A 1 219 ? 2.525 -27.141 -4.152 1 90.81 219 ASP A CA 1
ATOM 1784 C C . ASP A 1 219 ? 2.449 -26.734 -2.684 1 90.81 219 ASP A C 1
ATOM 1786 O O . ASP A 1 219 ? 2.625 -25.562 -2.348 1 90.81 219 ASP A O 1
ATOM 1790 N N . TRP A 1 220 ? 2.438 -27.75 -1.822 1 94.69 220 TRP A N 1
ATOM 1791 C CA . TRP A 1 220 ? 2.033 -27.562 -0.434 1 94.69 220 TRP A CA 1
ATOM 1792 C C . TRP A 1 220 ? 3.135 -26.859 0.362 1 94.69 220 TRP A C 1
ATOM 1794 O O . TRP A 1 220 ? 2.855 -26 1.191 1 94.69 220 TRP A O 1
ATOM 1804 N N . TRP A 1 221 ? 4.34 -27.312 0.136 1 92.38 221 TRP A N 1
ATOM 1805 C CA . TRP A 1 221 ? 5.438 -26.703 0.883 1 92.38 221 TRP A CA 1
ATOM 1806 C C . TRP A 1 221 ? 5.527 -25.219 0.601 1 92.38 221 TRP A C 1
ATOM 1808 O O . TRP A 1 221 ? 5.801 -24.422 1.504 1 92.38 221 TRP A O 1
ATOM 1818 N N . PHE A 1 222 ? 5.32 -24.844 -0.637 1 92.25 222 PHE A N 1
ATOM 1819 C CA . PHE A 1 222 ? 5.371 -23.438 -1.035 1 92.25 222 PHE A CA 1
ATOM 1820 C C . PHE A 1 222 ? 4.27 -22.641 -0.345 1 92.25 222 PHE A C 1
ATOM 1822 O O . PHE A 1 222 ? 4.512 -21.547 0.15 1 92.25 222 PHE A O 1
ATOM 1829 N N . ALA A 1 223 ? 3.096 -23.203 -0.304 1 94.69 223 ALA A N 1
ATOM 1830 C CA . ALA A 1 223 ? 1.986 -22.547 0.382 1 94.69 223 ALA A CA 1
ATOM 1831 C C . ALA A 1 223 ? 2.279 -22.391 1.871 1 94.69 223 ALA A C 1
ATOM 1833 O O . ALA A 1 223 ? 1.989 -21.344 2.459 1 94.69 223 ALA A O 1
ATOM 1834 N N . ASP A 1 224 ? 2.846 -23.422 2.459 1 95.12 224 ASP A N 1
ATOM 1835 C CA . ASP A 1 224 ? 3.203 -23.375 3.875 1 95.12 224 ASP A CA 1
ATOM 1836 C C . ASP A 1 224 ? 4.188 -22.25 4.152 1 95.12 224 ASP A C 1
ATOM 1838 O O . ASP A 1 224 ? 4.074 -21.547 5.168 1 95.12 224 ASP A O 1
ATOM 1842 N N . VAL A 1 225 ? 5.086 -22.062 3.262 1 92.81 225 VAL A N 1
ATOM 1843 C CA . VAL A 1 225 ? 6.094 -21.031 3.436 1 92.81 225 VAL A CA 1
ATOM 1844 C C . VAL A 1 225 ? 5.449 -19.656 3.27 1 92.81 225 VAL A C 1
ATOM 1846 O O . VAL A 1 225 ? 5.629 -18.766 4.109 1 92.81 225 VAL A O 1
ATOM 1849 N N . MET A 1 226 ? 4.668 -19.5 2.256 1 93.25 226 MET A N 1
ATOM 1850 C CA . MET A 1 226 ? 4.094 -18.203 1.897 1 93.25 226 MET A CA 1
ATOM 1851 C C . MET A 1 226 ? 3.102 -17.734 2.955 1 93.25 226 MET A C 1
ATOM 1853 O O . MET A 1 226 ? 3.006 -16.531 3.236 1 93.25 226 MET A O 1
ATOM 1857 N N . LEU A 1 227 ? 2.396 -18.641 3.57 1 95.62 227 LEU A N 1
ATOM 1858 C CA . LEU A 1 227 ? 1.365 -18.281 4.539 1 95.62 227 LEU A CA 1
ATOM 1859 C C . LEU A 1 227 ? 1.893 -18.406 5.965 1 95.62 227 LEU A C 1
ATOM 1861 O O . LEU A 1 227 ? 1.173 -18.125 6.926 1 95.62 227 LEU A O 1
ATOM 1865 N N . GLY A 1 228 ? 3.166 -18.828 6.059 1 93.31 228 GLY A N 1
ATOM 1866 C CA . GLY A 1 228 ? 3.764 -19.047 7.363 1 93.31 228 GLY A CA 1
ATOM 1867 C C . GLY A 1 228 ? 4.664 -17.922 7.812 1 93.31 228 GLY A C 1
ATOM 1868 O O . GLY A 1 228 ? 5.41 -18.062 8.781 1 93.31 228 GLY A O 1
ATOM 1869 N N . MET A 1 229 ? 4.652 -16.844 7.062 1 92.69 229 MET A N 1
ATOM 1870 C CA . MET A 1 229 ? 5.461 -15.68 7.418 1 92.69 229 MET A CA 1
ATOM 1871 C C . MET A 1 229 ? 4.672 -14.391 7.223 1 92.69 229 MET A C 1
ATOM 1873 O O . MET A 1 229 ? 3.695 -14.367 6.473 1 92.69 229 MET A O 1
ATOM 1877 N N . GLU A 1 230 ? 5.09 -13.391 7.969 1 93.56 230 GLU A N 1
ATOM 1878 C CA . GLU A 1 230 ? 4.504 -12.07 7.758 1 93.56 230 GLU A CA 1
ATOM 1879 C C . GLU A 1 230 ? 4.926 -11.484 6.414 1 93.56 230 GLU A C 1
ATOM 1881 O O . GLU A 1 230 ? 6.117 -11.438 6.102 1 93.56 230 GLU A O 1
ATOM 1886 N N . ALA A 1 231 ? 3.969 -11.062 5.695 1 95.19 231 ALA A N 1
ATOM 1887 C CA . ALA A 1 231 ? 4.246 -10.531 4.367 1 95.19 231 ALA A CA 1
ATOM 1888 C C . ALA A 1 231 ? 4.949 -9.18 4.453 1 95.19 231 ALA A C 1
ATOM 1890 O O . ALA A 1 231 ? 4.848 -8.484 5.469 1 95.19 231 ALA A O 1
ATOM 1891 N N . VAL A 1 232 ? 5.688 -8.883 3.412 1 96.62 232 VAL A N 1
ATOM 1892 C CA . VAL A 1 232 ? 6.391 -7.605 3.279 1 96.62 232 VAL A CA 1
ATOM 1893 C C . VAL A 1 232 ? 5.875 -6.859 2.053 1 96.62 232 VAL A C 1
ATOM 1895 O O . VAL A 1 232 ? 5.332 -7.469 1.127 1 96.62 232 VAL A O 1
ATOM 1898 N N . LEU A 1 233 ? 6.043 -5.555 2.105 1 98.31 233 LEU A N 1
ATOM 1899 C CA . LEU A 1 233 ? 5.539 -4.73 1.013 1 98.31 233 LEU A CA 1
ATOM 1900 C C . LEU A 1 233 ? 6.684 -4.039 0.279 1 98.31 233 LEU A C 1
ATOM 1902 O O . LEU A 1 233 ? 7.762 -3.848 0.843 1 98.31 233 LEU A O 1
ATOM 1906 N N . ASP A 1 234 ? 6.48 -3.779 -0.952 1 98.25 234 ASP A N 1
ATOM 1907 C CA . ASP A 1 234 ? 7.422 -3.002 -1.75 1 98.25 234 ASP A CA 1
ATOM 1908 C C . ASP A 1 234 ? 6.773 -1.72 -2.27 1 98.25 234 ASP A C 1
ATOM 1910 O O . ASP A 1 234 ? 5.602 -1.454 -1.994 1 98.25 234 ASP A O 1
ATOM 1914 N N . SER A 1 235 ? 7.574 -0.868 -2.891 1 98 235 SER A N 1
ATOM 1915 C CA . SER A 1 235 ? 7.105 0.389 -3.465 1 98 235 SER A CA 1
ATOM 1916 C C . SER A 1 235 ? 7.09 0.33 -4.988 1 98 235 SER A C 1
ATOM 1918 O O . SER A 1 235 ? 8.047 -0.152 -5.605 1 98 235 SER A O 1
ATOM 1920 N N . MET A 1 236 ? 6.062 0.83 -5.609 1 97.88 236 MET A N 1
ATOM 1921 C CA . MET A 1 236 ? 5.938 0.926 -7.059 1 97.88 236 MET A CA 1
ATOM 1922 C C . MET A 1 236 ? 6.273 2.332 -7.543 1 97.88 236 MET A C 1
ATOM 1924 O O . MET A 1 236 ? 6.062 2.658 -8.711 1 97.88 236 MET A O 1
ATOM 1928 N N . ASN A 1 237 ? 6.766 3.162 -6.672 1 98.25 237 ASN A N 1
ATOM 1929 C CA . ASN A 1 237 ? 6.98 4.566 -7.004 1 98.25 237 ASN A CA 1
ATOM 1930 C C . ASN A 1 237 ? 7.91 4.727 -8.203 1 98.25 237 ASN A C 1
ATOM 1932 O O . ASN A 1 237 ? 7.645 5.527 -9.102 1 98.25 237 ASN A O 1
ATOM 1936 N N . LYS A 1 238 ? 8.992 3.979 -8.242 1 97.88 238 LYS A N 1
ATOM 1937 C CA . LYS A 1 238 ? 9.953 4.121 -9.336 1 97.88 238 LYS A CA 1
ATOM 1938 C C . LYS A 1 238 ? 9.289 3.852 -10.688 1 97.88 238 LYS A C 1
ATOM 1940 O O . LYS A 1 238 ? 9.508 4.586 -11.648 1 97.88 238 LYS A O 1
ATOM 1945 N N . ALA A 1 239 ? 8.5 2.785 -10.727 1 97.56 239 ALA A N 1
ATOM 1946 C CA . ALA A 1 239 ? 7.793 2.463 -11.969 1 97.56 239 ALA A CA 1
ATOM 1947 C C . ALA A 1 239 ? 6.863 3.602 -12.375 1 97.56 239 ALA A C 1
ATOM 1949 O O . ALA A 1 239 ? 6.852 4.012 -13.539 1 97.56 239 ALA A O 1
ATOM 1950 N N . LYS A 1 240 ? 6.113 4.129 -11.438 1 97.12 240 LYS A N 1
ATOM 1951 C CA . LYS A 1 240 ? 5.188 5.223 -11.719 1 97.12 240 LYS A CA 1
ATOM 1952 C C . LYS A 1 240 ? 5.934 6.477 -12.164 1 97.12 240 LYS A C 1
ATOM 1954 O O . LYS A 1 240 ? 5.5 7.164 -13.094 1 97.12 240 LYS A O 1
ATOM 1959 N N . GLU A 1 241 ? 6.992 6.719 -11.516 1 97.25 241 GLU A N 1
ATOM 1960 C CA . GLU A 1 241 ? 7.805 7.883 -11.852 1 97.25 241 GLU A CA 1
ATOM 1961 C C . GLU A 1 241 ? 8.391 7.762 -13.258 1 97.25 241 GLU A C 1
ATOM 1963 O O . GLU A 1 241 ? 8.75 8.766 -13.875 1 97.25 241 GLU A O 1
ATOM 1968 N N . HIS A 1 242 ? 8.453 6.555 -13.766 1 96.75 242 HIS A N 1
ATOM 1969 C CA . HIS A 1 242 ? 8.938 6.305 -15.117 1 96.75 242 HIS A CA 1
ATOM 1970 C C . HIS A 1 242 ? 7.781 6.059 -16.078 1 96.75 242 HIS A C 1
ATOM 1972 O O . HIS A 1 242 ? 7.973 5.492 -17.156 1 96.75 242 HIS A O 1
ATOM 1978 N N . SER A 1 243 ? 6.531 6.293 -15.609 1 94.69 243 SER A N 1
ATOM 1979 C CA . SER A 1 243 ? 5.332 6.379 -16.438 1 94.69 243 SER A CA 1
ATOM 1980 C C . SER A 1 243 ? 4.688 5.012 -16.625 1 94.69 243 SER A C 1
ATOM 1982 O O . SER A 1 243 ? 3.951 4.789 -17.594 1 94.69 243 SER A O 1
ATOM 1984 N N . PHE A 1 244 ? 5.055 4.062 -15.867 1 97.25 244 PHE A N 1
ATOM 1985 C CA . PHE A 1 244 ? 4.266 2.838 -15.82 1 97.25 244 PHE A CA 1
ATOM 1986 C C . PHE A 1 244 ? 3.176 2.938 -14.758 1 97.25 244 PHE A C 1
ATOM 1988 O O . PHE A 1 244 ? 3.459 2.836 -13.562 1 97.25 244 PHE A O 1
ATOM 1995 N N . PHE A 1 245 ? 1.921 2.955 -15.133 1 95.69 245 PHE A N 1
ATOM 1996 C CA . PHE A 1 245 ? 0.827 3.17 -14.195 1 95.69 245 PHE A CA 1
ATOM 1997 C C . PHE A 1 245 ? -0.051 1.929 -14.094 1 95.69 245 PHE A C 1
ATOM 1999 O O . PHE A 1 245 ? -1.169 1.992 -13.57 1 95.69 245 PHE A O 1
ATOM 2006 N N . GLY A 1 246 ? 0.521 0.826 -14.602 1 96.69 246 GLY A N 1
ATOM 2007 C CA . GLY A 1 246 ? -0.242 -0.408 -14.508 1 96.69 246 GLY A CA 1
ATOM 2008 C C . GLY A 1 246 ? -0.56 -0.801 -13.078 1 96.69 246 GLY A C 1
ATOM 2009 O O . GLY A 1 246 ? 0.263 -0.614 -12.18 1 96.69 246 GLY A O 1
ATOM 2010 N N . PHE A 1 247 ? -1.794 -1.357 -12.859 1 97.88 247 PHE A N 1
ATOM 2011 C CA . PHE A 1 247 ? -2.23 -1.83 -11.555 1 97.88 247 PHE A CA 1
ATOM 2012 C C . PHE A 1 247 ? -3.258 -2.947 -11.695 1 97.88 247 PHE A C 1
ATOM 2014 O O . PHE A 1 247 ? -3.744 -3.213 -12.797 1 97.88 247 PHE A O 1
ATOM 2021 N N . ARG A 1 248 ? -3.453 -3.639 -10.609 1 98.12 248 ARG A N 1
ATOM 2022 C CA . ARG A 1 248 ? -4.551 -4.594 -10.516 1 98.12 248 ARG A CA 1
ATOM 2023 C C . ARG A 1 248 ? -5.203 -4.539 -9.133 1 98.12 248 ARG A C 1
ATOM 2025 O O . ARG A 1 248 ? -4.527 -4.312 -8.133 1 98.12 248 ARG A O 1
ATOM 2032 N N . ASN A 1 249 ? -6.539 -4.648 -9.117 1 98.31 249 ASN A N 1
ATOM 2033 C CA . ASN A 1 249 ? -7.227 -4.977 -7.875 1 98.31 249 ASN A CA 1
ATOM 2034 C C . ASN A 1 249 ? -6.93 -6.406 -7.43 1 98.31 249 ASN A C 1
ATOM 2036 O O . ASN A 1 249 ? -7.355 -7.363 -8.078 1 98.31 249 ASN A O 1
ATOM 2040 N N . SER A 1 250 ? -6.215 -6.547 -6.324 1 98.56 250 SER A N 1
ATOM 2041 C CA . SER A 1 250 ? -5.707 -7.855 -5.922 1 98.56 250 SER A CA 1
ATOM 2042 C C . SER A 1 250 ? -6.848 -8.828 -5.641 1 98.56 250 SER A C 1
ATOM 2044 O O . SER A 1 250 ? -6.734 -10.023 -5.918 1 98.56 250 SER A O 1
ATOM 2046 N N . LYS A 1 251 ? -7.945 -8.367 -5.07 1 98.25 251 LYS A N 1
ATOM 2047 C CA . LYS A 1 251 ? -9.102 -9.234 -4.848 1 98.25 251 LYS A CA 1
ATOM 2048 C C . LYS A 1 251 ? -9.672 -9.734 -6.168 1 98.25 251 LYS A C 1
ATOM 2050 O O . LYS A 1 251 ? -9.93 -10.93 -6.328 1 98.25 251 LYS A O 1
ATOM 2055 N N . ASP A 1 252 ? -9.828 -8.797 -7.109 1 98.25 252 ASP A N 1
ATOM 2056 C CA . ASP A 1 252 ? -10.344 -9.164 -8.422 1 98.25 252 ASP A CA 1
ATOM 2057 C C . ASP A 1 252 ? -9.391 -10.109 -9.148 1 98.25 252 ASP A C 1
ATOM 2059 O O . ASP A 1 252 ? -9.82 -11.039 -9.836 1 98.25 252 ASP A O 1
ATOM 2063 N N . SER A 1 253 ? -8.109 -9.766 -9.039 1 97.94 253 SER A N 1
ATOM 2064 C CA . SER A 1 253 ? -7.09 -10.641 -9.617 1 97.94 253 SER A CA 1
ATOM 2065 C C . SER A 1 253 ? -7.195 -12.055 -9.07 1 97.94 253 SER A C 1
ATOM 2067 O O . SER A 1 253 ? -7.168 -13.023 -9.828 1 97.94 253 SER A O 1
ATOM 2069 N N . PHE A 1 254 ? -7.352 -12.18 -7.727 1 98.12 254 PHE A N 1
ATOM 2070 C CA . PHE A 1 254 ? -7.484 -13.461 -7.047 1 98.12 254 PHE A CA 1
ATOM 2071 C C . PHE A 1 254 ? -8.688 -14.227 -7.578 1 98.12 254 PHE A C 1
ATOM 2073 O O . PHE A 1 254 ? -8.578 -15.398 -7.949 1 98.12 254 PHE A O 1
ATOM 2080 N N . VAL A 1 255 ? -9.766 -13.562 -7.727 1 98.25 255 VAL A N 1
ATOM 2081 C CA . VAL A 1 255 ? -11.008 -14.156 -8.211 1 98.25 255 VAL A CA 1
ATOM 2082 C C . VAL A 1 255 ? -10.844 -14.602 -9.656 1 98.25 255 VAL A C 1
ATOM 2084 O O . VAL A 1 255 ? -11.258 -15.703 -10.023 1 98.25 255 VAL A O 1
ATOM 2087 N N . ASN A 1 256 ? -10.25 -13.758 -10.422 1 97.31 256 ASN A N 1
ATOM 2088 C CA . ASN A 1 256 ? -10.055 -14.047 -11.836 1 97.31 256 ASN A CA 1
ATOM 2089 C C . ASN A 1 256 ? -9.25 -15.336 -12.039 1 97.31 256 ASN A C 1
ATOM 2091 O O . ASN A 1 256 ? -9.609 -16.156 -12.883 1 97.31 256 ASN A O 1
ATOM 2095 N N . TRP A 1 257 ? -8.273 -15.477 -11.289 1 96.38 257 TRP A N 1
ATOM 2096 C CA . TRP A 1 257 ? -7.414 -16.641 -11.484 1 96.38 257 TRP A CA 1
ATOM 2097 C C . TRP A 1 257 ? -8.062 -17.891 -10.914 1 96.38 257 TRP A C 1
ATOM 2099 O O . TRP A 1 257 ? -7.871 -19 -11.445 1 96.38 257 TRP A O 1
ATOM 2109 N N . ILE A 1 258 ? -8.859 -17.781 -9.836 1 96.75 258 ILE A N 1
ATOM 2110 C CA . ILE A 1 258 ? -9.656 -18.906 -9.359 1 96.75 258 ILE A CA 1
ATOM 2111 C C . ILE A 1 258 ? -10.625 -19.359 -10.453 1 96.75 258 ILE A C 1
ATOM 2113 O O . ILE A 1 258 ? -10.719 -20.547 -10.758 1 96.75 258 ILE A O 1
ATOM 2117 N N . ASP A 1 259 ? -11.273 -18.391 -11.039 1 96.88 259 ASP A N 1
ATOM 2118 C CA . ASP A 1 259 ? -12.266 -18.672 -12.078 1 96.88 259 ASP A CA 1
ATOM 2119 C C . ASP A 1 259 ? -11.609 -19.312 -13.305 1 96.88 259 ASP A C 1
ATOM 2121 O O . ASP A 1 259 ? -12.195 -20.188 -13.938 1 96.88 259 ASP A O 1
ATOM 2125 N N . LYS A 1 260 ? -10.477 -18.859 -13.617 1 94.5 260 LYS A N 1
ATOM 2126 C CA . LYS A 1 260 ? -9.742 -19.453 -14.734 1 94.5 260 LYS A CA 1
ATOM 2127 C C . LYS A 1 260 ? -9.398 -20.906 -14.461 1 94.5 260 LYS A C 1
ATOM 2129 O O . LYS A 1 260 ? -9.516 -21.766 -15.344 1 94.5 260 LYS A O 1
ATOM 2134 N N . ALA A 1 261 ? -8.938 -21.188 -13.227 1 93.88 261 ALA A N 1
ATOM 2135 C CA . ALA A 1 261 ? -8.641 -22.578 -12.852 1 93.88 261 ALA A CA 1
ATOM 2136 C C . ALA A 1 261 ? -9.883 -23.453 -12.977 1 93.88 261 ALA A C 1
ATOM 2138 O O . ALA A 1 261 ? -9.797 -24.594 -13.406 1 93.88 261 ALA A O 1
ATOM 2139 N N . LYS A 1 262 ? -11.031 -22.922 -12.648 1 95.94 262 LYS A N 1
ATOM 2140 C CA . LYS A 1 262 ? -12.297 -23.641 -12.773 1 95.94 262 LYS A CA 1
ATOM 2141 C C . LYS A 1 262 ? -12.688 -23.828 -14.242 1 95.94 262 LYS A C 1
ATOM 2143 O O . LYS A 1 262 ? -13.133 -24.906 -14.648 1 95.94 262 LYS A O 1
ATOM 2148 N N . GLU A 1 263 ? -12.5 -22.75 -14.953 1 95.12 263 GLU A N 1
ATOM 2149 C CA . GLU A 1 263 ? -12.852 -22.766 -16.375 1 95.12 263 GLU A CA 1
ATOM 2150 C C . GLU A 1 263 ? -12.039 -23.812 -17.125 1 95.12 263 GLU A C 1
ATOM 2152 O O . GLU A 1 263 ? -12.547 -24.453 -18.047 1 95.12 263 GLU A O 1
ATOM 2157 N N . TYR A 1 264 ? -10.805 -23.969 -16.766 1 93.56 264 TYR A N 1
ATOM 2158 C CA . TYR A 1 264 ? -9.922 -24.922 -17.422 1 93.56 264 TYR A CA 1
ATOM 2159 C C . TYR A 1 264 ? -10.07 -26.312 -16.812 1 93.56 264 TYR A C 1
ATOM 2161 O O . TYR A 1 264 ? -9.328 -27.234 -17.156 1 93.56 264 TYR A O 1
ATOM 2169 N N . LYS A 1 265 ? -10.969 -26.406 -15.828 1 95 265 LYS A N 1
ATOM 2170 C CA . LYS A 1 265 ? -11.344 -27.688 -15.219 1 95 265 LYS A CA 1
ATOM 2171 C C . LYS A 1 265 ? -10.156 -28.297 -14.484 1 95 265 LYS A C 1
ATOM 2173 O O . LYS A 1 265 ? -9.953 -29.516 -14.539 1 95 265 LYS A O 1
ATOM 2178 N N . ILE A 1 266 ? -9.367 -27.438 -13.961 1 93.81 266 ILE A N 1
ATOM 2179 C CA . ILE A 1 266 ? -8.312 -27.922 -13.07 1 93.81 266 ILE A CA 1
ATOM 2180 C C . ILE A 1 266 ? -8.898 -28.234 -11.695 1 93.81 266 ILE A C 1
ATOM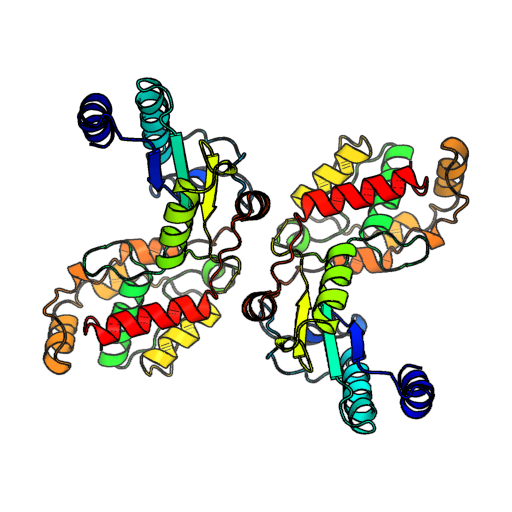 2182 O O . ILE A 1 266 ? -8.5 -29.203 -11.055 1 93.81 266 ILE A O 1
ATOM 2186 N N . VAL A 1 267 ? -9.75 -27.359 -11.289 1 95.81 267 VAL A N 1
ATOM 2187 C CA . VAL A 1 267 ? -10.516 -27.547 -10.062 1 95.81 267 VAL A CA 1
ATOM 2188 C C . VAL A 1 267 ? -12.008 -27.406 -10.352 1 95.81 267 VAL A C 1
ATOM 2190 O O . VAL A 1 267 ? -12.391 -26.906 -11.414 1 95.81 267 VAL A O 1
ATOM 2193 N N . PRO A 1 268 ? -12.766 -27.984 -9.406 1 97 268 PRO A N 1
ATOM 2194 C CA . PRO A 1 268 ? -14.211 -27.938 -9.656 1 97 268 PRO A CA 1
ATOM 2195 C C . PRO A 1 268 ? -14.781 -26.531 -9.57 1 97 268 PRO A C 1
ATOM 2197 O O . PRO A 1 268 ? -14.227 -25.672 -8.875 1 97 268 PRO A O 1
ATOM 2200 N N . MET B 1 1 ? -23.312 25.188 9.164 1 92.75 1 MET B N 1
ATOM 2201 C CA . MET B 1 1 ? -22.5 26 8.273 1 92.75 1 MET B CA 1
ATOM 2202 C C . MET B 1 1 ? -22.547 25.484 6.844 1 92.75 1 MET B C 1
ATOM 2204 O O . MET B 1 1 ? -22.906 26.219 5.926 1 92.75 1 MET B O 1
ATOM 2208 N N . PHE B 1 2 ? -22.328 24.25 6.668 1 94.31 2 PHE B N 1
ATOM 2209 C CA . PHE B 1 2 ? -22.297 23.656 5.332 1 94.31 2 PHE B CA 1
ATOM 2210 C C . PHE B 1 2 ? -23.672 23.734 4.668 1 94.31 2 PHE B C 1
ATOM 2212 O O . PHE B 1 2 ? -23.781 24.172 3.525 1 94.31 2 PHE B O 1
ATOM 2219 N N . ARG B 1 3 ? -24.672 23.422 5.383 1 95.69 3 ARG B N 1
ATOM 2220 C CA . ARG B 1 3 ? -26.031 23.5 4.875 1 95.69 3 ARG B CA 1
ATOM 2221 C C . ARG B 1 3 ? -26.391 24.922 4.449 1 95.69 3 ARG B C 1
ATOM 2223 O O . ARG B 1 3 ? -26.984 25.125 3.385 1 95.69 3 ARG B O 1
ATOM 2230 N N . ASN B 1 4 ? -26 25.812 5.281 1 96.44 4 ASN B N 1
ATOM 2231 C CA . ASN B 1 4 ? -26.297 27.203 4.996 1 96.44 4 ASN B CA 1
ATOM 2232 C C . ASN B 1 4 ? -25.625 27.672 3.713 1 96.44 4 ASN B C 1
ATOM 2234 O O . ASN B 1 4 ? -26.219 28.422 2.928 1 96.44 4 ASN B O 1
ATOM 2238 N N . VAL B 1 5 ? -24.422 27.266 3.586 1 96.5 5 VAL B N 1
ATOM 2239 C CA . VAL B 1 5 ? -23.688 27.656 2.391 1 96.5 5 VAL B CA 1
ATOM 2240 C C . VAL B 1 5 ? -24.375 27.109 1.148 1 96.5 5 VAL B C 1
ATOM 2242 O O . VAL B 1 5 ? -24.594 27.844 0.178 1 96.5 5 VAL B O 1
ATOM 2245 N N . LEU B 1 6 ? -24.766 25.875 1.165 1 96.44 6 LEU B N 1
ATOM 2246 C CA . LEU B 1 6 ? -25.375 25.234 0 1 96.44 6 LEU B CA 1
ATOM 2247 C C . LEU B 1 6 ? -26.734 25.859 -0.301 1 96.44 6 LEU B C 1
ATOM 2249 O O . LEU B 1 6 ? -27.078 26.078 -1.464 1 96.44 6 LEU B O 1
ATOM 2253 N N . ARG B 1 7 ? -27.469 26.188 0.697 1 95.94 7 ARG B N 1
ATOM 2254 C CA . ARG B 1 7 ? -28.812 26.734 0.521 1 95.94 7 ARG B CA 1
ATOM 2255 C C . ARG B 1 7 ? -28.766 28.172 -0.017 1 95.94 7 ARG B C 1
ATOM 2257 O O . ARG B 1 7 ? -29.703 28.625 -0.672 1 95.94 7 ARG B O 1
ATOM 2264 N N . ALA B 1 8 ? -27.672 28.75 0.307 1 96.81 8 ALA B N 1
ATOM 2265 C CA . ALA B 1 8 ? -27.484 30.094 -0.209 1 96.81 8 ALA B CA 1
ATOM 2266 C C . ALA B 1 8 ? -26.984 30.078 -1.649 1 96.81 8 ALA B C 1
ATOM 2268 O O . ALA B 1 8 ? -27.422 30.859 -2.484 1 96.81 8 ALA B O 1
ATOM 2269 N N . VAL B 1 9 ? -26.094 29.172 -1.987 1 96.44 9 VAL B N 1
ATOM 2270 C CA . VAL B 1 9 ? -25.359 29.188 -3.25 1 96.44 9 VAL B CA 1
ATOM 2271 C C . VAL B 1 9 ? -26.188 28.484 -4.328 1 96.44 9 VAL B C 1
ATOM 2273 O O . VAL B 1 9 ? -26.297 28.984 -5.453 1 96.44 9 VAL B O 1
ATOM 2276 N N . ILE B 1 10 ? -26.781 27.391 -4.086 1 95.81 10 ILE B N 1
ATOM 2277 C CA . ILE B 1 10 ? -27.375 26.531 -5.094 1 95.81 10 ILE B CA 1
ATOM 2278 C C . ILE B 1 10 ? -28.516 27.266 -5.809 1 95.81 10 ILE B C 1
ATOM 2280 O O . ILE B 1 10 ? -28.531 27.344 -7.039 1 95.81 10 ILE B O 1
ATOM 2284 N N . PRO B 1 11 ? -29.375 27.969 -5.027 1 94.56 11 PRO B N 1
ATOM 2285 C CA . PRO B 1 11 ? -30.469 28.656 -5.723 1 94.56 11 PRO B CA 1
ATOM 2286 C C . PRO B 1 11 ? -30 29.938 -6.422 1 94.56 11 PRO B C 1
ATOM 2288 O O . PRO B 1 11 ? -30.672 30.406 -7.348 1 94.56 11 PRO B O 1
ATOM 2291 N N . ASN B 1 12 ? -28.875 30.438 -6.023 1 96.06 12 ASN B N 1
ATOM 2292 C CA . ASN B 1 12 ? -28.453 31.75 -6.496 1 96.06 12 ASN B CA 1
ATOM 2293 C C . ASN B 1 12 ? -27.328 31.656 -7.52 1 96.06 12 ASN B C 1
ATOM 2295 O O . ASN B 1 12 ? -26.859 32.656 -8.023 1 96.06 12 ASN B O 1
ATOM 2299 N N . ALA B 1 13 ? -26.875 30.484 -7.805 1 95.38 13 ALA B N 1
ATOM 2300 C CA . ALA B 1 13 ? -25.828 30.25 -8.797 1 95.38 13 ALA B CA 1
ATOM 2301 C C . ALA B 1 13 ? -26.344 29.375 -9.938 1 95.38 13 ALA B C 1
ATOM 2303 O O . ALA B 1 13 ? -26.078 28.172 -9.961 1 95.38 13 ALA B O 1
ATOM 2304 N N . PRO B 1 14 ? -26.906 29.969 -10.891 1 93 14 PRO B N 1
ATOM 2305 C CA . PRO B 1 14 ? -27.547 29.203 -11.961 1 93 14 PRO B CA 1
ATOM 2306 C C . PRO B 1 14 ? -26.547 28.359 -12.75 1 93 14 PRO B C 1
ATOM 2308 O O . PRO B 1 14 ? -26.922 27.312 -13.297 1 93 14 PRO B O 1
ATOM 2311 N N . ASN B 1 15 ? -25.312 28.75 -12.68 1 94.38 15 ASN B N 1
ATOM 2312 C CA . ASN B 1 15 ? -24.328 28.047 -13.5 1 94.38 15 ASN B CA 1
ATOM 2313 C C . ASN B 1 15 ? -23.516 27.047 -12.672 1 94.38 15 ASN B C 1
ATOM 2315 O O . ASN B 1 15 ? -22.578 26.438 -13.18 1 94.38 15 ASN B O 1
ATOM 2319 N N . LEU B 1 16 ? -23.906 26.906 -11.492 1 94.62 16 LEU B N 1
ATOM 2320 C CA . LEU B 1 16 ? -23.234 25.922 -10.648 1 94.62 16 LEU B CA 1
ATOM 2321 C C . LEU B 1 16 ? -23.469 24.5 -11.172 1 94.62 16 LEU B C 1
ATOM 2323 O O . LEU B 1 16 ? -24.609 24.094 -11.375 1 94.62 16 LEU B O 1
ATOM 2327 N N . ARG B 1 17 ? -22.375 23.734 -11.422 1 93.88 17 ARG B N 1
ATOM 2328 C CA . ARG B 1 17 ? -22.516 22.438 -12.078 1 93.88 17 ARG B CA 1
ATOM 2329 C C . ARG B 1 17 ? -21.984 21.312 -11.188 1 93.88 17 ARG B C 1
ATOM 2331 O O . ARG B 1 17 ? -22.281 20.141 -11.414 1 93.88 17 ARG B O 1
ATOM 2338 N N . HIS B 1 18 ? -21.234 21.797 -10.148 1 95.38 18 HIS B N 1
ATOM 2339 C CA . HIS B 1 18 ? -20.547 20.75 -9.391 1 95.38 18 HIS B CA 1
ATOM 2340 C C . HIS B 1 18 ? -20.203 21.219 -7.984 1 95.38 18 HIS B C 1
ATOM 2342 O O . HIS B 1 18 ? -19.859 22.391 -7.785 1 95.38 18 HIS B O 1
ATOM 2348 N N . VAL B 1 19 ? -20.359 20.281 -7.016 1 96.19 19 VAL B N 1
ATOM 2349 C CA . VAL B 1 19 ? -19.922 20.531 -5.645 1 96.19 19 VAL B CA 1
ATOM 2350 C C . VAL B 1 19 ? -18.953 19.438 -5.207 1 96.19 19 VAL B C 1
ATOM 2352 O O . VAL B 1 19 ? -19.25 18.25 -5.305 1 96.19 19 VAL B O 1
ATOM 2355 N N . SER B 1 20 ? -17.781 19.812 -4.699 1 96.19 20 SER B N 1
ATOM 2356 C CA . SER B 1 20 ? -16.797 18.891 -4.16 1 96.19 20 SER B CA 1
ATOM 2357 C C . SER B 1 20 ? -16.734 18.969 -2.639 1 96.19 20 SER B C 1
ATOM 2359 O O . SER B 1 20 ? -16.703 20.062 -2.07 1 96.19 20 SER B O 1
ATOM 2361 N N . LEU B 1 21 ? -16.766 17.844 -2.027 1 97.19 21 LEU B N 1
ATOM 2362 C CA . LEU B 1 21 ? -16.672 17.766 -0.572 1 97.19 21 LEU B CA 1
ATOM 2363 C C . LEU B 1 21 ? -15.484 16.922 -0.142 1 97.19 21 LEU B C 1
ATOM 2365 O O . LEU B 1 21 ? -15.32 15.789 -0.621 1 97.19 21 LEU B O 1
ATOM 2369 N N . GLN B 1 22 ? -14.648 17.5 0.697 1 97.19 22 GLN B N 1
ATOM 2370 C CA . GLN B 1 22 ? -13.539 16.734 1.268 1 97.19 22 GLN B CA 1
ATOM 2371 C C . GLN B 1 22 ? -13.883 16.25 2.672 1 97.19 22 GLN B C 1
ATOM 2373 O O . GLN B 1 22 ? -14.25 17.031 3.541 1 97.19 22 GLN B O 1
ATOM 2378 N N . THR B 1 23 ? -13.844 15.016 2.836 1 97.25 23 THR B N 1
ATOM 2379 C CA . THR B 1 23 ? -13.922 14.391 4.152 1 97.25 23 THR B CA 1
ATOM 2380 C C . THR B 1 23 ? -12.578 13.789 4.555 1 97.25 23 THR B C 1
ATOM 2382 O O . THR B 1 23 ? -11.602 14.516 4.75 1 97.25 23 THR B O 1
ATOM 2385 N N . GLY B 1 24 ? -12.594 12.398 4.855 1 96.38 24 GLY B N 1
ATOM 2386 C CA . GLY B 1 24 ? -11.336 11.766 5.211 1 96.38 24 GLY B CA 1
ATOM 2387 C C . GLY B 1 24 ? -11.516 10.375 5.785 1 96.38 24 GLY B C 1
ATOM 2388 O O . GLY B 1 24 ? -12.625 9.844 5.816 1 96.38 24 GLY B O 1
ATOM 2389 N N . THR B 1 25 ? -10.445 9.883 6.273 1 95.31 25 THR B N 1
ATOM 2390 C CA . THR B 1 25 ? -10.422 8.492 6.723 1 95.31 25 THR B CA 1
ATOM 2391 C C . THR B 1 25 ? -11.219 8.328 8.016 1 95.31 25 THR B C 1
ATOM 2393 O O . THR B 1 25 ? -11.57 7.207 8.391 1 95.31 25 THR B O 1
ATOM 2396 N N . LYS B 1 26 ? -11.523 9.43 8.703 1 95.75 26 LYS B N 1
ATOM 2397 C CA . LYS B 1 26 ? -12.398 9.336 9.875 1 95.75 26 LYS B CA 1
ATOM 2398 C C . LYS B 1 26 ? -13.75 8.727 9.5 1 95.75 26 LYS B C 1
ATOM 2400 O O . LYS B 1 26 ? -14.469 8.234 10.375 1 95.75 26 LYS B O 1
ATOM 2405 N N . HIS B 1 27 ? -14.047 8.828 8.203 1 97.38 27 HIS B N 1
ATOM 2406 C CA . HIS B 1 27 ? -15.242 8.156 7.707 1 97.38 27 HIS B CA 1
ATOM 2407 C C . HIS B 1 27 ? -15.25 6.684 8.102 1 97.38 27 HIS B C 1
ATOM 2409 O O . HIS B 1 27 ? -16.297 6.121 8.398 1 97.38 27 HIS B O 1
ATOM 2415 N N . TYR B 1 28 ? -14.094 6.094 8.109 1 97.69 28 TYR B N 1
ATOM 2416 C CA . TYR B 1 28 ? -13.969 4.648 8.281 1 97.69 28 TYR B CA 1
ATOM 2417 C C . TYR B 1 28 ? -13.703 4.293 9.742 1 97.69 28 TYR B C 1
ATOM 2419 O O . TYR B 1 28 ? -14.023 3.188 10.188 1 97.69 28 TYR B O 1
ATOM 2427 N N . VAL B 1 29 ? -13.07 5.195 10.531 1 96.06 29 VAL B N 1
ATOM 2428 C CA . VAL B 1 29 ? -12.562 4.793 11.836 1 96.06 29 VAL B CA 1
ATOM 2429 C C . VAL B 1 29 ? -13.344 5.504 12.938 1 96.06 29 VAL B C 1
ATOM 2431 O O . VAL B 1 29 ? -13.211 5.172 14.117 1 96.06 29 VAL B O 1
ATOM 2434 N N . GLY B 1 30 ? -14.156 6.512 12.562 1 94.38 30 GLY B N 1
ATOM 2435 C CA . GLY B 1 30 ? -14.922 7.254 13.547 1 94.38 30 GLY B CA 1
ATOM 2436 C C . GLY B 1 30 ? -14.219 8.5 14.047 1 94.38 30 GLY B C 1
ATOM 2437 O O . GLY B 1 30 ? -13.07 8.766 13.672 1 94.38 30 GLY B O 1
ATOM 2438 N N . PRO B 1 31 ? -14.914 9.305 14.859 1 93 31 PRO B N 1
ATOM 2439 C CA . PRO B 1 31 ? -14.328 10.539 15.391 1 93 31 PRO B CA 1
ATOM 2440 C C . PRO B 1 31 ? -13.25 10.273 16.438 1 93 31 PRO B C 1
ATOM 2442 O O . PRO B 1 31 ? -13.234 9.203 17.047 1 93 31 PRO B O 1
ATOM 2445 N N . PHE B 1 32 ? -12.414 11.188 16.641 1 89.06 32 PHE B N 1
ATOM 2446 C CA . PHE B 1 32 ? -11.281 11.055 17.562 1 89.06 32 PHE B CA 1
ATOM 2447 C C . PHE B 1 32 ? -11.75 10.625 18.938 1 89.06 32 PHE B C 1
ATOM 2449 O O . PHE B 1 32 ? -11.086 9.82 19.609 1 89.06 32 PHE B O 1
ATOM 2456 N N . GLU B 1 33 ? -12.867 11.109 19.297 1 90.31 33 GLU B N 1
ATOM 2457 C CA . GLU B 1 33 ? -13.391 10.883 20.641 1 90.31 33 GLU B CA 1
ATOM 2458 C C . GLU B 1 33 ? -13.742 9.414 20.859 1 90.31 33 GLU B C 1
ATOM 2460 O O . GLU B 1 33 ? -13.836 8.953 22 1 90.31 33 GLU B O 1
ATOM 2465 N N . LEU B 1 34 ? -13.875 8.727 19.766 1 90.81 34 LEU B N 1
ATOM 2466 C CA . LEU B 1 34 ? -14.328 7.348 19.875 1 90.81 34 LEU B CA 1
ATOM 2467 C C . LEU B 1 34 ? -13.211 6.375 19.516 1 90.81 34 LEU B C 1
ATOM 2469 O O . LEU B 1 34 ? -13.438 5.168 19.438 1 90.81 34 LEU B O 1
ATOM 2473 N N . PHE B 1 35 ? -12.086 6.883 19.328 1 87.56 35 PHE B N 1
ATOM 2474 C CA . PHE B 1 35 ? -10.953 6.008 19.031 1 87.56 35 PHE B CA 1
ATOM 2475 C C . PHE B 1 35 ? -10.719 5.027 20.172 1 87.56 35 PHE B C 1
ATOM 2477 O O . PHE B 1 35 ? -10.648 5.426 21.344 1 87.56 35 PHE B O 1
ATOM 2484 N N . GLY B 1 36 ? -10.617 3.795 19.906 1 85.19 36 GLY B N 1
ATOM 2485 C CA . GLY B 1 36 ? -10.406 2.773 20.906 1 85.19 36 GLY B CA 1
ATOM 2486 C C . GLY B 1 36 ? -11.688 2.303 21.578 1 85.19 36 GLY B C 1
ATOM 2487 O O . GLY B 1 36 ? -11.688 1.317 22.312 1 85.19 36 GLY B O 1
ATOM 2488 N N . LYS B 1 37 ? -12.766 3.031 21.297 1 90.25 37 LYS B N 1
ATOM 2489 C CA . LYS B 1 37 ? -14.031 2.727 21.969 1 90.25 37 LYS B CA 1
ATOM 2490 C C . LYS B 1 37 ? -14.984 1.996 21.031 1 90.25 37 LYS B C 1
ATOM 2492 O O . LYS B 1 37 ? -15.961 1.382 21.469 1 90.25 37 LYS B O 1
ATOM 2497 N N . ILE B 1 38 ? -14.734 2.133 19.781 1 91.5 38 ILE B N 1
ATOM 2498 C CA . ILE B 1 38 ? -15.578 1.445 18.797 1 91.5 38 ILE B CA 1
ATOM 2499 C C . ILE B 1 38 ? -14.695 0.668 17.828 1 91.5 38 ILE B C 1
ATOM 2501 O O . ILE B 1 38 ? -13.539 1.021 17.609 1 91.5 38 ILE B O 1
ATOM 2505 N N . ASP B 1 39 ? -15.359 -0.397 17.312 1 92.5 39 ASP B N 1
ATOM 2506 C CA . ASP B 1 39 ? -14.68 -1.169 16.281 1 92.5 39 ASP B CA 1
ATOM 2507 C C . ASP B 1 39 ? -14.977 -0.608 14.898 1 92.5 39 ASP B C 1
ATOM 2509 O O . ASP B 1 39 ? -16.062 -0.057 14.664 1 92.5 39 ASP B O 1
ATOM 2513 N N . PHE B 1 40 ? -14 -0.654 14.094 1 95.12 40 PHE B N 1
ATOM 2514 C CA . PHE B 1 40 ? -14.219 -0.315 12.695 1 95.12 40 PHE B CA 1
ATOM 2515 C C . PHE B 1 40 ? -13.891 -1.5 11.797 1 95.12 40 PHE B C 1
ATOM 2517 O O . PHE B 1 40 ? -13.422 -2.537 12.266 1 95.12 40 PHE B O 1
ATOM 2524 N N . HIS B 1 41 ? -14.234 -1.331 10.555 1 96.44 41 HIS B N 1
ATOM 2525 C CA . HIS B 1 41 ? -14.039 -2.418 9.602 1 96.44 41 HIS B CA 1
ATOM 2526 C C . HIS B 1 41 ? -12.555 -2.732 9.422 1 96.44 41 HIS B C 1
ATOM 2528 O O . HIS B 1 41 ? -11.703 -1.859 9.602 1 96.44 41 HIS B O 1
ATOM 2534 N N . ASP B 1 42 ? -12.281 -3.92 9.094 1 96.75 42 ASP B N 1
ATOM 2535 C CA . ASP B 1 42 ? -10.906 -4.371 8.875 1 96.75 42 ASP B CA 1
ATOM 2536 C C . ASP B 1 42 ? -10.344 -3.791 7.582 1 96.75 42 ASP B C 1
ATOM 2538 O O . ASP B 1 42 ? -10.922 -3.971 6.508 1 96.75 42 ASP B O 1
ATOM 2542 N N . PRO B 1 43 ? -9.242 -3.096 7.668 1 97.62 43 PRO B N 1
ATOM 2543 C CA . PRO B 1 43 ? -8.625 -2.541 6.461 1 97.62 43 PRO B CA 1
ATOM 2544 C C . PRO B 1 43 ? -8.023 -3.615 5.559 1 97.62 43 PRO B C 1
ATOM 2546 O O . PRO B 1 43 ? -7.836 -4.754 5.992 1 97.62 43 PRO B O 1
ATOM 2549 N N . PRO B 1 44 ? -7.652 -3.199 4.328 1 98.25 44 PRO B N 1
ATOM 2550 C CA . PRO B 1 44 ? -7.668 -1.869 3.717 1 98.25 44 PRO B CA 1
ATOM 2551 C C . PRO B 1 44 ? -9.078 -1.358 3.445 1 98.25 44 PRO B C 1
ATOM 2553 O O . PRO B 1 44 ? -9.945 -2.125 3.012 1 98.25 44 PRO B O 1
ATOM 2556 N N . PHE B 1 45 ? -9.258 -0.054 3.617 1 98.5 45 PHE B N 1
ATOM 2557 C CA . PHE B 1 45 ? -10.578 0.545 3.492 1 98.5 45 PHE B CA 1
ATOM 2558 C C . PHE B 1 45 ? -10.938 0.771 2.029 1 98.5 45 PHE B C 1
ATOM 2560 O O . PHE B 1 45 ? -10.125 1.292 1.26 1 98.5 45 PHE B O 1
ATOM 2567 N N . THR B 1 46 ? -12.078 0.379 1.666 1 98.31 46 THR B N 1
ATOM 2568 C CA . THR B 1 46 ? -12.664 0.66 0.357 1 98.31 46 THR B CA 1
ATOM 2569 C C . THR B 1 46 ? -13.922 1.511 0.495 1 98.31 46 THR B C 1
ATOM 2571 O O . THR B 1 46 ? -14.586 1.484 1.534 1 98.31 46 THR B O 1
ATOM 2574 N N . GLU B 1 47 ? -14.281 2.191 -0.525 1 98.19 47 GLU B N 1
ATOM 2575 C CA . GLU B 1 47 ? -15.297 3.23 -0.441 1 98.19 47 GLU B CA 1
ATOM 2576 C C . GLU B 1 47 ? -16.688 2.625 -0.274 1 98.19 47 GLU B C 1
ATOM 2578 O O . GLU B 1 47 ? -17.641 3.32 0.114 1 98.19 47 GLU B O 1
ATOM 2583 N N . ASP B 1 48 ? -16.812 1.354 -0.543 1 96.5 48 ASP B N 1
ATOM 2584 C CA . ASP B 1 48 ? -18.109 0.7 -0.466 1 96.5 48 ASP B CA 1
ATOM 2585 C C . ASP B 1 48 ? -18.375 0.152 0.936 1 96.5 48 ASP B C 1
ATOM 2587 O O . ASP B 1 48 ? -19.438 -0.403 1.205 1 96.5 48 ASP B O 1
ATOM 2591 N N . LEU B 1 49 ? -17.469 0.283 1.855 1 97.69 49 LEU B N 1
ATOM 2592 C CA . LEU B 1 49 ? -17.688 -0.171 3.225 1 97.69 49 LEU B CA 1
ATOM 2593 C C . LEU B 1 49 ? -18.844 0.589 3.871 1 97.69 49 LEU B C 1
ATOM 2595 O O . LEU B 1 49 ? -18.969 1.802 3.689 1 97.69 49 LEU B O 1
ATOM 2599 N N . PRO B 1 50 ? -19.641 -0.095 4.598 1 97 50 PRO B N 1
ATOM 2600 C CA . PRO B 1 50 ? -20.766 0.589 5.258 1 97 50 PRO B CA 1
ATOM 2601 C C . PRO B 1 50 ? -20.297 1.574 6.328 1 97 50 PRO B C 1
ATOM 2603 O O . PRO B 1 50 ? -19.219 1.403 6.906 1 97 50 PRO B O 1
ATOM 2606 N N . ARG B 1 51 ? -21.141 2.551 6.559 1 97.38 51 ARG B N 1
ATOM 2607 C CA . ARG B 1 51 ? -20.891 3.48 7.66 1 97.38 51 ARG B CA 1
ATOM 2608 C C . ARG B 1 51 ? -20.859 2.746 8.992 1 97.38 51 ARG B C 1
ATOM 2610 O O . ARG B 1 51 ? -21.484 1.7 9.156 1 97.38 51 ARG B O 1
ATOM 2617 N N . LEU B 1 52 ? -20.062 3.279 9.922 1 97.19 52 LEU B N 1
ATOM 2618 C CA . LEU B 1 52 ? -20.047 2.758 11.281 1 97.19 52 LEU B CA 1
ATOM 2619 C C . LEU B 1 52 ? -21.328 3.152 12.023 1 97.19 52 LEU B C 1
ATOM 2621 O O . LEU B 1 52 ? -21.953 4.156 11.68 1 97.19 52 LEU B O 1
ATOM 2625 N N . GLU B 1 53 ? -21.688 2.295 12.984 1 94.25 53 GLU B N 1
ATOM 2626 C CA . GLU B 1 53 ? -22.812 2.643 13.852 1 94.25 53 GLU B CA 1
ATOM 2627 C C . GLU B 1 53 ? -22.375 3.615 14.945 1 94.25 53 GLU B C 1
ATOM 2629 O O . GLU B 1 53 ? -22.438 3.287 16.125 1 94.25 53 GLU B O 1
ATOM 2634 N N . ALA B 1 54 ? -21.969 4.746 14.594 1 94.88 54 ALA B N 1
ATOM 2635 C CA . ALA B 1 54 ? -21.5 5.797 15.492 1 94.88 54 ALA B CA 1
ATOM 2636 C C . ALA B 1 54 ? -21.641 7.172 14.852 1 94.88 54 ALA B C 1
ATOM 2638 O O . ALA B 1 54 ? -21.641 7.297 13.625 1 94.88 54 ALA B O 1
ATOM 2639 N N . PRO B 1 55 ? -21.828 8.141 15.695 1 93.19 55 PRO B N 1
ATOM 2640 C CA . PRO B 1 55 ? -21.875 9.492 15.133 1 93.19 55 PRO B CA 1
ATOM 2641 C C . PRO B 1 55 ? -20.594 9.852 14.383 1 93.19 55 PRO B C 1
ATOM 2643 O O . PRO B 1 55 ? -19.5 9.484 14.812 1 93.19 55 PRO B O 1
ATOM 2646 N N . ASN B 1 56 ? -20.797 10.469 13.258 1 95.44 56 ASN B N 1
ATOM 2647 C CA . ASN B 1 56 ? -19.688 10.938 12.445 1 95.44 56 ASN B CA 1
ATOM 2648 C C . ASN B 1 56 ? -20.047 12.219 11.695 1 95.44 56 ASN B C 1
ATOM 2650 O O . ASN B 1 56 ? -20.969 12.227 10.875 1 95.44 56 ASN B O 1
ATOM 2654 N N . PHE B 1 57 ? -19.25 13.211 11.977 1 95.44 57 PHE B N 1
ATOM 2655 C CA . PHE B 1 57 ? -19.453 14.516 11.352 1 95.44 57 PHE B CA 1
ATOM 2656 C C . PHE B 1 57 ? -19.422 14.398 9.836 1 95.44 57 PHE B C 1
ATOM 2658 O O . PHE B 1 57 ? -20.172 15.094 9.141 1 95.44 57 PHE B O 1
ATOM 2665 N N . TYR B 1 58 ? -18.672 13.547 9.266 1 96.69 58 TYR B N 1
ATOM 2666 C CA . TYR B 1 58 ? -18.562 13.352 7.828 1 96.69 58 TYR B CA 1
ATOM 2667 C C . TYR B 1 58 ? -19.859 12.805 7.25 1 96.69 58 TYR B C 1
ATOM 2669 O O . TYR B 1 58 ? -20.25 13.164 6.137 1 96.69 58 TYR B O 1
ATOM 2677 N N . TYR B 1 59 ? -20.469 11.906 8.016 1 97.56 59 TYR B N 1
ATOM 2678 C CA . TYR B 1 59 ? -21.75 11.375 7.566 1 97.56 59 TYR B CA 1
ATOM 2679 C C . TYR B 1 59 ? -22.781 12.484 7.402 1 97.56 59 TYR B C 1
ATOM 2681 O O . TYR B 1 59 ? -23.5 12.539 6.395 1 97.56 59 TYR B O 1
ATOM 2689 N N . THR B 1 60 ? -22.797 13.32 8.375 1 97 60 THR B N 1
ATOM 2690 C CA . THR B 1 60 ? -23.734 14.438 8.352 1 97 60 THR B CA 1
ATOM 2691 C C . THR B 1 60 ? -23.469 15.344 7.156 1 97 60 THR B C 1
ATOM 2693 O O . THR B 1 60 ? -24.406 15.773 6.48 1 97 60 THR B O 1
ATOM 2696 N N . GLN B 1 61 ? -22.219 15.656 6.93 1 97.94 61 GLN B N 1
ATOM 2697 C CA . GLN B 1 61 ? -21.859 16.5 5.793 1 97.94 61 GLN B CA 1
ATOM 2698 C C . GLN B 1 61 ? -22.281 15.859 4.477 1 97.94 61 GLN B C 1
ATOM 2700 O O . GLN B 1 61 ? -22.812 16.531 3.596 1 97.94 61 GLN B O 1
ATOM 2705 N N . GLU B 1 62 ? -22.031 14.609 4.336 1 97.69 62 GLU B N 1
ATOM 2706 C CA . GLU B 1 62 ? -22.406 13.898 3.117 1 97.69 62 GLU B CA 1
ATOM 2707 C C . GLU B 1 62 ? -23.922 13.898 2.926 1 97.69 62 GLU B C 1
ATOM 2709 O O . GLU B 1 62 ? -24.406 14.109 1.814 1 97.69 62 GLU B O 1
ATOM 2714 N N . ASP B 1 63 ? -24.625 13.656 4.012 1 97.69 63 ASP B N 1
ATOM 2715 C CA . ASP B 1 63 ? -26.078 13.641 3.932 1 97.69 63 ASP B CA 1
ATOM 2716 C C . ASP B 1 63 ? -26.625 15 3.479 1 97.69 63 ASP B C 1
ATOM 2718 O O . ASP B 1 63 ? -27.531 15.062 2.656 1 97.69 63 ASP B O 1
ATOM 2722 N N . ILE B 1 64 ? -26.078 16.031 4.047 1 98 64 ILE B N 1
ATOM 2723 C CA . ILE B 1 64 ? -26.469 17.391 3.658 1 98 64 ILE B CA 1
ATOM 2724 C C . ILE B 1 64 ? -26.188 17.594 2.172 1 98 64 ILE B C 1
ATOM 2726 O O . ILE B 1 64 ? -27.016 18.141 1.443 1 98 64 ILE B O 1
ATOM 2730 N N . LEU B 1 65 ? -25 17.188 1.749 1 98 65 LEU B N 1
ATOM 2731 C CA . LEU B 1 65 ? -24.625 17.312 0.347 1 98 65 LEU B CA 1
ATOM 2732 C C . LEU B 1 65 ? -25.625 16.609 -0.557 1 98 65 LEU B C 1
ATOM 2734 O O . LEU B 1 65 ? -26.109 17.188 -1.526 1 98 65 LEU B O 1
ATOM 2738 N N . PHE B 1 66 ? -25.969 15.406 -0.229 1 97.31 66 PHE B N 1
ATOM 2739 C CA . PHE B 1 66 ? -26.875 14.594 -1.033 1 97.31 66 PHE B CA 1
ATOM 2740 C C . PHE B 1 66 ? -28.266 15.242 -1.113 1 97.31 66 PHE B C 1
ATOM 2742 O O . PHE B 1 66 ? -28.875 15.273 -2.182 1 97.31 66 PHE B O 1
ATOM 2749 N N . GLU B 1 67 ? -28.625 15.742 -0.029 1 97.25 67 GLU B N 1
ATOM 2750 C CA . GLU B 1 67 ? -29.938 16.375 0.042 1 97.25 67 GLU B CA 1
ATOM 2751 C C . GLU B 1 67 ? -30 17.641 -0.807 1 97.25 67 GLU B C 1
ATOM 2753 O O . GLU B 1 67 ? -30.938 17.859 -1.566 1 97.25 67 GLU B O 1
ATOM 2758 N N . GLU B 1 68 ? -29.031 18.438 -0.663 1 96.94 68 GLU B N 1
ATOM 2759 C CA . GLU B 1 68 ? -29.062 19.766 -1.274 1 96.94 68 GLU B CA 1
ATOM 2760 C C . GLU B 1 68 ? -28.828 19.688 -2.781 1 96.94 68 GLU B C 1
ATOM 2762 O O . GLU B 1 68 ? -29.422 20.453 -3.547 1 96.94 68 GLU B O 1
ATOM 2767 N N . VAL B 1 69 ? -27.984 18.797 -3.189 1 95.94 69 VAL B N 1
ATOM 2768 C CA . VAL B 1 69 ? -27.672 18.688 -4.609 1 95.94 69 VAL B CA 1
ATOM 2769 C C . VAL B 1 69 ? -28.906 18.234 -5.387 1 95.94 69 VAL B C 1
ATOM 2771 O O . VAL B 1 69 ? -29.062 18.578 -6.562 1 95.94 69 VAL B O 1
ATOM 2774 N N . GLN B 1 70 ? -29.75 17.531 -4.762 1 95.31 70 GLN B N 1
ATOM 2775 C CA . GLN B 1 70 ? -30.953 17.016 -5.402 1 95.31 70 GLN B CA 1
ATOM 2776 C C . GLN B 1 70 ? -31.891 18.156 -5.785 1 95.31 70 GLN B C 1
ATOM 2778 O O . GLN B 1 70 ? -32.781 17.984 -6.613 1 95.31 70 GLN B O 1
ATOM 2783 N N . LYS B 1 71 ? -31.766 19.297 -5.262 1 94.44 71 LYS B N 1
ATOM 2784 C CA . LYS B 1 71 ? -32.656 20.438 -5.465 1 94.44 71 LYS B CA 1
ATOM 2785 C C . LYS B 1 71 ? -32.344 21.156 -6.77 1 94.44 71 LYS B C 1
ATOM 2787 O O . LYS B 1 71 ? -33.125 22.016 -7.207 1 94.44 71 LYS B O 1
ATOM 2792 N N . LYS B 1 72 ? -31.266 20.828 -7.344 1 95.81 72 LYS B N 1
ATOM 2793 C CA . LYS B 1 72 ? -30.875 21.422 -8.625 1 95.81 72 LYS B CA 1
ATOM 2794 C C . LYS B 1 72 ? -30.594 20.328 -9.656 1 95.81 72 LYS B C 1
ATOM 2796 O O . LYS B 1 72 ? -29.641 19.562 -9.508 1 95.81 72 LYS B O 1
ATOM 2801 N N . GLU B 1 73 ? -31.359 20.375 -10.711 1 93.94 73 GLU B N 1
ATOM 2802 C CA . GLU B 1 73 ? -31.219 19.375 -11.758 1 93.94 73 GLU B CA 1
ATOM 2803 C C . GLU B 1 73 ? -29.844 19.484 -12.438 1 93.94 73 GLU B C 1
ATOM 2805 O O . GLU B 1 73 ? -29.406 20.578 -12.797 1 93.94 73 GLU B O 1
ATOM 2810 N N . GLY B 1 74 ? -29.188 18.344 -12.445 1 93.5 74 GLY B N 1
ATOM 2811 C CA . GLY B 1 74 ? -27.938 18.297 -13.18 1 93.5 74 GLY B CA 1
ATOM 2812 C C . GLY B 1 74 ? -26.734 18.609 -12.312 1 93.5 74 GLY B C 1
ATOM 2813 O O . GLY B 1 74 ? -25.594 18.438 -12.75 1 93.5 74 GLY B O 1
ATOM 2814 N N . LEU B 1 75 ? -26.969 19.094 -11.109 1 96.25 75 LEU B N 1
ATOM 2815 C CA . LEU B 1 75 ? -25.859 19.375 -10.195 1 96.25 75 LEU B CA 1
ATOM 2816 C C . LEU B 1 75 ? -25.203 18.094 -9.719 1 96.25 75 LEU B C 1
ATOM 2818 O O . LEU B 1 75 ? -25.875 17.203 -9.188 1 96.25 75 LEU B O 1
ATOM 2822 N N . THR B 1 76 ? -23.891 17.969 -10.016 1 96.31 76 THR B N 1
ATOM 2823 C CA . THR B 1 76 ? -23.156 16.766 -9.633 1 96.31 76 THR B CA 1
ATOM 2824 C C . THR B 1 76 ? -22.297 17.031 -8.391 1 96.31 76 THR B C 1
ATOM 2826 O O . THR B 1 76 ? -22.141 18.172 -7.969 1 96.31 76 THR B O 1
ATOM 2829 N N . TRP B 1 77 ? -21.828 15.922 -7.801 1 97.06 77 TRP B N 1
ATOM 2830 C CA . TRP B 1 77 ? -20.953 16.047 -6.629 1 97.06 77 TRP B CA 1
ATOM 2831 C C . TRP B 1 77 ? -19.797 15.062 -6.691 1 97.06 77 TRP B C 1
ATOM 2833 O O . TRP B 1 77 ? -19.797 14.156 -7.531 1 97.06 77 TRP B O 1
ATOM 2843 N N . PHE B 1 78 ? -18.828 15.359 -5.91 1 95.69 78 PHE B N 1
ATOM 2844 C CA . PHE B 1 78 ? -17.641 14.539 -5.742 1 95.69 78 PHE B CA 1
ATOM 2845 C C . PHE B 1 78 ? -17.141 14.578 -4.301 1 95.69 78 PHE B C 1
ATOM 2847 O O . PHE B 1 78 ? -17.141 15.641 -3.674 1 95.69 78 PHE B O 1
ATOM 2854 N N . ILE B 1 79 ? -16.922 13.344 -3.703 1 97.56 79 ILE B N 1
ATOM 2855 C CA . ILE B 1 79 ? -16.375 13.281 -2.35 1 97.56 79 ILE B CA 1
ATOM 2856 C C . ILE B 1 79 ? -15 12.633 -2.371 1 97.56 79 ILE B C 1
ATOM 2858 O O . ILE B 1 79 ? -14.812 11.578 -2.984 1 97.56 79 ILE B O 1
ATOM 2862 N N . ASN B 1 80 ? -14.07 13.211 -1.838 1 97.25 80 ASN B N 1
ATOM 2863 C CA . ASN B 1 80 ? -12.766 12.578 -1.657 1 97.25 80 ASN B CA 1
ATOM 2864 C C . ASN B 1 80 ? -12.461 12.328 -0.183 1 97.25 80 ASN B C 1
ATOM 2866 O O . ASN B 1 80 ? -12.82 13.133 0.675 1 97.25 80 ASN B O 1
ATOM 2870 N N . ARG B 1 81 ? -11.844 11.305 0.155 1 98.25 81 ARG B N 1
ATOM 2871 C CA . ARG B 1 81 ? -11.5 10.891 1.51 1 98.25 81 ARG B CA 1
ATOM 2872 C C . ARG B 1 81 ? -9.984 10.75 1.669 1 98.25 81 ARG B C 1
ATOM 2874 O O . ARG B 1 81 ? -9.453 9.641 1.594 1 98.25 81 ARG B O 1
ATOM 2881 N N . PRO B 1 82 ? -9.336 11.812 1.953 1 97.31 82 PRO B N 1
ATOM 2882 C CA . PRO B 1 82 ? -7.883 11.742 2.133 1 97.31 82 PRO B CA 1
ATOM 2883 C C . PRO B 1 82 ? -7.484 11.102 3.463 1 97.31 82 PRO B C 1
ATOM 2885 O O . PRO B 1 82 ? -8.266 11.109 4.414 1 97.31 82 PRO B O 1
ATOM 2888 N N . HIS B 1 83 ? -6.242 10.516 3.465 1 94.88 83 HIS B N 1
ATOM 2889 C CA . HIS B 1 83 ? -5.566 10.094 4.691 1 94.88 83 HIS B CA 1
ATOM 2890 C C . HIS B 1 83 ? -4.941 11.289 5.41 1 94.88 83 HIS B C 1
ATOM 2892 O O . HIS B 1 83 ? -5.352 12.43 5.199 1 94.88 83 HIS 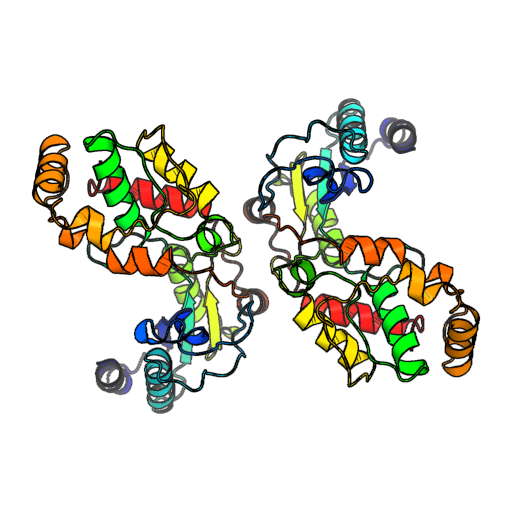B O 1
ATOM 2898 N N . VAL B 1 84 ? -4.043 10.938 6.359 1 93.88 84 VAL B N 1
ATOM 2899 C CA . VAL B 1 84 ? -3.283 12.016 6.988 1 93.88 84 VAL B CA 1
ATOM 2900 C C . VAL B 1 84 ? -2.678 12.922 5.914 1 93.88 84 VAL B C 1
ATOM 2902 O O . VAL B 1 84 ? -2.006 12.438 4.996 1 93.88 84 VAL B O 1
ATOM 2905 N N . ILE B 1 85 ? -2.955 14.172 6 1 94.75 85 ILE B N 1
ATOM 2906 C CA . ILE B 1 85 ? -2.561 15.102 4.945 1 94.75 85 ILE B CA 1
ATOM 2907 C C . ILE B 1 85 ? -1.151 15.625 5.223 1 94.75 85 ILE B C 1
ATOM 2909 O O . ILE B 1 85 ? -0.861 16.094 6.324 1 94.75 85 ILE B O 1
ATOM 2913 N N . PHE B 1 86 ? -0.268 15.406 4.266 1 95.06 86 PHE B N 1
ATOM 2914 C CA . PHE B 1 86 ? 1.009 16.109 4.242 1 95.06 86 PHE B CA 1
ATOM 2915 C C . PHE B 1 86 ? 0.882 17.438 3.502 1 95.06 86 PHE B C 1
ATOM 2917 O O . PHE B 1 86 ? 0.586 17.453 2.307 1 95.06 86 PHE B O 1
ATOM 2924 N N . GLY B 1 87 ? 0.98 18.438 4.18 1 90.5 87 GLY B N 1
ATOM 2925 C CA . GLY B 1 87 ? 0.816 19.766 3.584 1 90.5 87 GLY B CA 1
ATOM 2926 C C . GLY B 1 87 ? 1.347 20.875 4.457 1 90.5 87 GLY B C 1
ATOM 2927 O O . GLY B 1 87 ? 2.02 20.625 5.461 1 90.5 87 GLY B O 1
ATOM 2928 N N . PHE B 1 88 ? 1.221 22.078 3.791 1 77.75 88 PHE B N 1
ATOM 2929 C CA . PHE B 1 88 ? 1.663 23.266 4.516 1 77.75 88 PHE B CA 1
ATOM 2930 C C . PHE B 1 88 ? 0.589 24.344 4.496 1 77.75 88 PHE B C 1
ATOM 2932 O O . PHE B 1 88 ? 0.013 24.641 3.443 1 77.75 88 PHE B O 1
ATOM 2939 N N . SER B 1 89 ? -0.036 24.5 5.629 1 68.44 89 SER B N 1
ATOM 2940 C CA . SER B 1 89 ? -0.823 25.734 5.742 1 68.44 89 SER B CA 1
ATOM 2941 C C . SER B 1 89 ? -0.433 26.516 6.984 1 68.44 89 SER B C 1
ATOM 2943 O O . SER B 1 89 ? -0.398 25.984 8.094 1 68.44 89 SER B O 1
ATOM 2945 N N . PRO B 1 90 ? 0.075 27.703 6.719 1 57.78 90 PRO B N 1
ATOM 2946 C CA . PRO B 1 90 ? 0.518 28.484 7.875 1 57.78 90 PRO B CA 1
ATOM 2947 C C . PRO B 1 90 ? -0.528 28.531 8.984 1 57.78 90 PRO B C 1
ATOM 2949 O O . PRO B 1 90 ? -0.181 28.719 10.156 1 57.78 90 PRO B O 1
ATOM 2952 N N . TYR B 1 91 ? -1.823 28.359 8.594 1 58.66 91 TYR B N 1
ATOM 2953 C CA . TYR B 1 91 ? -2.818 28.562 9.641 1 58.66 91 TYR B CA 1
ATOM 2954 C C . TYR B 1 91 ? -3.674 27.328 9.836 1 58.66 91 TYR B C 1
ATOM 2956 O O . TYR B 1 91 ? -4.68 27.359 10.547 1 58.66 91 TYR B O 1
ATOM 2964 N N . SER B 1 92 ? -3.182 26.312 9.227 1 59.72 92 SER B N 1
ATOM 2965 C CA . SER B 1 92 ? -3.965 25.109 9.461 1 59.72 92 SER B CA 1
ATOM 2966 C C . SER B 1 92 ? -3.354 24.266 10.578 1 59.72 92 SER B C 1
ATOM 2968 O O . SER B 1 92 ? -2.189 23.859 10.5 1 59.72 92 SER B O 1
ATOM 2970 N N . LEU B 1 93 ? -4.07 24.109 11.602 1 57.78 93 LEU B N 1
ATOM 2971 C CA . LEU B 1 93 ? -3.537 23.453 12.789 1 57.78 93 LEU B CA 1
ATOM 2972 C C . LEU B 1 93 ? -3.426 21.953 12.578 1 57.78 93 LEU B C 1
ATOM 2974 O O . LEU B 1 93 ? -2.506 21.312 13.094 1 57.78 93 LEU B O 1
ATOM 2978 N N . MET B 1 94 ? -4.262 21.359 11.828 1 65.94 94 MET B N 1
ATOM 2979 C CA . MET B 1 94 ? -4.164 19.906 11.812 1 65.94 94 MET B CA 1
ATOM 2980 C C . MET B 1 94 ? -3.221 19.438 10.711 1 65.94 94 MET B C 1
ATOM 2982 O O . MET B 1 94 ? -3.605 18.641 9.859 1 65.94 94 MET B O 1
ATOM 2986 N N . ASN B 1 95 ? -2.02 20.062 10.859 1 84.38 95 ASN B N 1
ATOM 2987 C CA . ASN B 1 95 ? -0.917 19.688 9.977 1 84.38 95 ASN B CA 1
ATOM 2988 C C . ASN B 1 95 ? 0.177 18.938 10.727 1 84.38 95 ASN B C 1
ATOM 2990 O O . ASN B 1 95 ? 0.98 19.547 11.438 1 84.38 95 ASN B O 1
ATOM 2994 N N . LEU B 1 96 ? 0.269 17.75 10.508 1 92.62 96 LEU B N 1
ATOM 2995 C CA . LEU B 1 96 ? 1.188 16.891 11.242 1 92.62 96 LEU B CA 1
ATOM 2996 C C . LEU B 1 96 ? 2.637 17.219 10.898 1 92.62 96 LEU B C 1
ATOM 2998 O O . LEU B 1 96 ? 3.482 17.328 11.789 1 92.62 96 LEU B O 1
ATOM 3002 N N . VAL B 1 97 ? 2.914 17.5 9.648 1 95.06 97 VAL B N 1
ATOM 3003 C CA . VAL B 1 97 ? 4.281 17.75 9.195 1 95.06 97 VAL B CA 1
ATOM 3004 C C . VAL B 1 97 ? 4.828 19.016 9.859 1 95.06 97 VAL B C 1
ATOM 3006 O O . VAL B 1 97 ? 5.945 19.016 10.375 1 95.06 97 VAL B O 1
ATOM 3009 N N . GLY B 1 98 ? 4.004 20.062 9.875 1 93.56 98 GLY B N 1
ATOM 3010 C CA . GLY B 1 98 ? 4.422 21.297 10.523 1 93.56 98 GLY B CA 1
ATOM 3011 C C . GLY B 1 98 ? 4.727 21.125 12 1 93.56 98 GLY B C 1
ATOM 3012 O O . GLY B 1 98 ? 5.746 21.609 12.492 1 93.56 98 GLY B O 1
ATOM 3013 N N . THR B 1 99 ? 3.844 20.438 12.648 1 94.94 99 THR B N 1
ATOM 3014 C CA . THR B 1 99 ? 4.016 20.188 14.07 1 94.94 99 THR B CA 1
ATOM 3015 C C . THR B 1 99 ? 5.312 19.422 14.336 1 94.94 99 THR B C 1
ATOM 3017 O O . THR B 1 99 ? 6.055 19.75 15.266 1 94.94 99 THR B O 1
ATOM 3020 N N . LEU B 1 100 ? 5.625 18.484 13.523 1 96.69 100 LEU B N 1
ATOM 3021 C CA . LEU B 1 100 ? 6.832 17.688 13.688 1 96.69 100 LEU B CA 1
ATOM 3022 C C . LEU B 1 100 ? 8.078 18.5 13.398 1 96.69 100 LEU B C 1
ATOM 3024 O O . LEU B 1 100 ? 9.117 18.312 14.031 1 96.69 100 LEU B O 1
ATOM 3028 N N . CYS B 1 101 ? 7.965 19.375 12.469 1 96.69 101 CYS B N 1
ATOM 3029 C CA . CYS B 1 101 ? 9.078 20.266 12.172 1 96.69 101 CYS B CA 1
ATOM 3030 C C . CYS B 1 101 ? 9.398 21.156 13.375 1 96.69 101 CYS B C 1
ATOM 3032 O O . CYS B 1 101 ? 10.57 21.375 13.695 1 96.69 101 CYS B O 1
ATOM 3034 N N . VAL B 1 102 ? 8.359 21.656 14 1 96.25 102 VAL B N 1
ATOM 3035 C CA . VAL B 1 102 ? 8.539 22.5 15.172 1 96.25 102 VAL B CA 1
ATOM 3036 C C . VAL B 1 102 ? 9.195 21.703 16.297 1 96.25 102 VAL B C 1
ATOM 3038 O O . VAL B 1 102 ? 10.125 22.172 16.938 1 96.25 102 VAL B O 1
ATOM 3041 N N . TYR B 1 103 ? 8.703 20.531 16.484 1 97.94 103 TYR B N 1
ATOM 3042 C CA . TYR B 1 103 ? 9.289 19.625 17.469 1 97.94 103 TYR B CA 1
ATOM 3043 C C . TYR B 1 103 ? 10.773 19.406 17.188 1 97.94 103 TYR B C 1
ATOM 3045 O O . TYR B 1 103 ? 11.609 19.516 18.094 1 97.94 103 TYR B O 1
ATOM 3053 N N . ALA B 1 104 ? 11.109 19.109 15.977 1 98.56 104 ALA B N 1
ATOM 3054 C CA . ALA B 1 104 ? 12.5 18.875 15.586 1 98.56 104 ALA B CA 1
ATOM 3055 C C . ALA B 1 104 ? 13.352 20.125 15.82 1 98.56 104 ALA B C 1
ATOM 3057 O O . ALA B 1 104 ? 14.484 20.031 16.297 1 98.56 104 ALA B O 1
ATOM 3058 N N . ALA B 1 105 ? 12.805 21.25 15.484 1 98.44 105 ALA B N 1
ATOM 3059 C CA . ALA B 1 105 ? 13.516 22.516 15.664 1 98.44 105 ALA B CA 1
ATOM 3060 C C . ALA B 1 105 ? 13.859 22.75 17.141 1 98.44 105 ALA B C 1
ATOM 3062 O O . ALA B 1 105 ? 14.961 23.188 17.469 1 98.44 105 ALA B O 1
ATOM 3063 N N . ILE B 1 106 ? 12.891 22.453 17.969 1 98.56 106 ILE B N 1
ATOM 3064 C CA . ILE B 1 106 ? 13.094 22.625 19.391 1 98.56 106 ILE B CA 1
ATOM 3065 C C . ILE B 1 106 ? 14.164 21.656 19.891 1 98.56 106 ILE B C 1
ATOM 3067 O O . ILE B 1 106 ? 15.062 22.047 20.641 1 98.56 106 ILE B O 1
ATOM 3071 N N . CYS B 1 107 ? 14.055 20.406 19.469 1 98.44 107 CYS B N 1
ATOM 3072 C CA . CYS B 1 107 ? 15.047 19.422 19.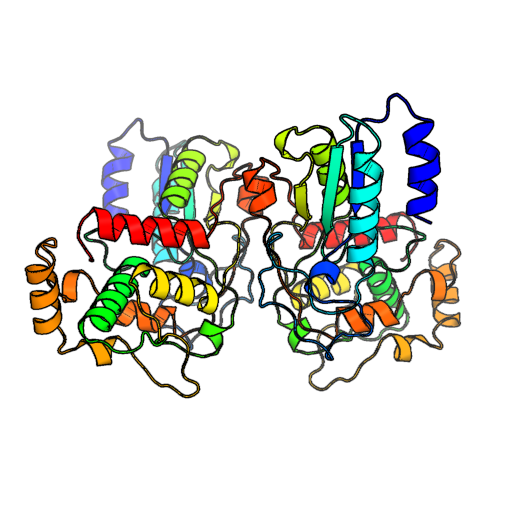859 1 98.44 107 CYS B CA 1
ATOM 3073 C C . CYS B 1 107 ? 16.438 19.844 19.422 1 98.44 107 CYS B C 1
ATOM 3075 O O . CYS B 1 107 ? 17.406 19.75 20.188 1 98.44 107 CYS B O 1
ATOM 3077 N N . LYS B 1 108 ? 16.562 20.312 18.234 1 98.62 108 LYS B N 1
ATOM 3078 C CA . LYS B 1 108 ? 17.844 20.766 17.719 1 98.62 108 LYS B CA 1
ATOM 3079 C C . LYS B 1 108 ? 18.391 21.922 18.547 1 98.62 108 LYS B C 1
ATOM 3081 O O . LYS B 1 108 ? 19.578 21.938 18.906 1 98.62 108 LYS B O 1
ATOM 3086 N N . HIS B 1 109 ? 17.547 22.906 18.797 1 98.44 109 HIS B N 1
ATOM 3087 C CA . HIS B 1 109 ? 17.938 24.078 19.562 1 98.44 109 HIS B CA 1
ATOM 3088 C C . HIS B 1 109 ? 18.438 23.703 20.953 1 98.44 109 HIS B C 1
ATOM 3090 O O . HIS B 1 109 ? 19.406 24.266 21.453 1 98.44 109 HIS B O 1
ATOM 3096 N N . GLU B 1 110 ? 17.719 22.734 21.531 1 98 110 GLU B N 1
ATOM 3097 C CA . GLU B 1 110 ? 18.047 22.344 22.906 1 98 110 GLU B CA 1
ATOM 3098 C C . GLU B 1 110 ? 19.156 21.297 22.922 1 98 110 GLU B C 1
ATOM 3100 O O . GLU B 1 110 ? 19.688 20.969 23.984 1 98 110 GLU B O 1
ATOM 3105 N N . GLY B 1 111 ? 19.516 20.75 21.859 1 98 111 GLY B N 1
ATOM 3106 C CA . GLY B 1 111 ? 20.562 19.75 21.797 1 98 111 GLY B CA 1
ATOM 3107 C C . GLY B 1 111 ? 20.156 18.406 22.375 1 98 111 GLY B C 1
ATOM 3108 O O . GLY B 1 111 ? 20.953 17.75 23.047 1 98 111 GLY B O 1
ATOM 3109 N N . VAL B 1 112 ? 18.922 18.062 22.234 1 97.56 112 VAL B N 1
ATOM 3110 C CA . VAL B 1 112 ? 18.422 16.797 22.75 1 97.56 112 VAL B CA 1
ATOM 3111 C C . VAL B 1 112 ? 18.016 15.891 21.594 1 97.56 112 VAL B C 1
ATOM 3113 O O . VAL B 1 112 ? 17.797 16.359 20.484 1 97.56 112 VAL B O 1
ATOM 3116 N N . PRO B 1 113 ? 17.938 14.586 21.828 1 97.5 113 PRO B N 1
ATOM 3117 C CA . PRO B 1 113 ? 17.562 13.648 20.75 1 97.5 113 PRO B CA 1
ATOM 3118 C C . PRO B 1 113 ? 16.125 13.867 20.266 1 97.5 113 PRO B C 1
ATOM 3120 O O . PRO B 1 113 ? 15.289 14.367 21 1 97.5 113 PRO B O 1
ATOM 3123 N N . LEU B 1 114 ? 15.883 13.555 19 1 98.38 114 LEU B N 1
ATOM 3124 C CA . LEU B 1 114 ? 14.547 13.555 18.422 1 98.38 114 LEU B CA 1
ATOM 3125 C C . LEU B 1 114 ? 13.859 12.211 18.625 1 98.38 114 LEU B C 1
ATOM 3127 O O . LEU B 1 114 ? 13.844 11.375 17.719 1 98.38 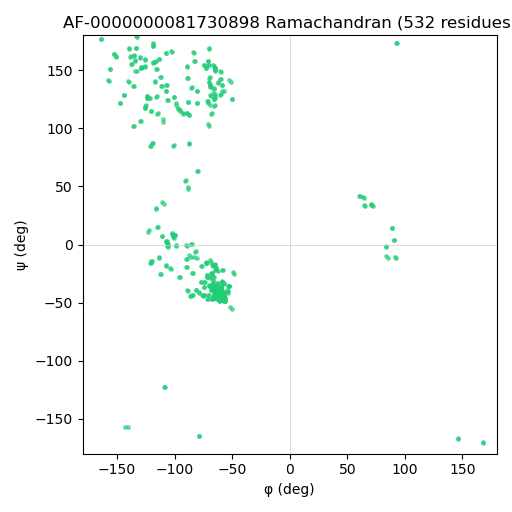114 LEU B O 1
ATOM 3131 N N . TRP B 1 115 ? 13.234 12.102 19.719 1 97.94 115 TRP B N 1
ATOM 3132 C CA . TRP B 1 115 ? 12.562 10.852 20.062 1 97.94 115 TRP B CA 1
ATOM 3133 C C . TRP B 1 115 ? 11.164 10.805 19.453 1 97.94 115 TRP B C 1
ATOM 3135 O O . TRP B 1 115 ? 10.438 11.805 19.469 1 97.94 115 TRP B O 1
ATOM 3145 N N . PHE B 1 116 ? 10.82 9.664 18.875 1 97.94 116 PHE B N 1
ATOM 3146 C CA . PHE B 1 116 ? 9.477 9.438 18.359 1 97.94 116 PHE B CA 1
ATOM 3147 C C . PHE B 1 116 ? 8.461 9.414 19.5 1 97.94 116 PHE B C 1
ATOM 3149 O O . PHE B 1 116 ? 8.555 8.594 20.406 1 97.94 116 PHE B O 1
ATOM 3156 N N . PRO B 1 117 ? 7.508 10.359 19.438 1 95.81 117 PRO B N 1
ATOM 3157 C CA . PRO B 1 117 ? 6.555 10.484 20.547 1 95.81 117 PRO B CA 1
ATOM 3158 C C . PRO B 1 117 ? 5.332 9.594 20.375 1 95.81 117 PRO B C 1
ATOM 3160 O O . PRO B 1 117 ? 4.199 10.055 20.531 1 95.81 117 PRO B O 1
ATOM 3163 N N . GLY B 1 118 ? 5.48 8.344 20.047 1 95.12 118 GLY B N 1
ATOM 3164 C CA . GLY B 1 118 ? 4.355 7.449 19.828 1 95.12 118 GLY B CA 1
ATOM 3165 C C . GLY B 1 118 ? 4.582 6.055 20.375 1 95.12 118 GLY B C 1
ATOM 3166 O O . GLY B 1 118 ? 5.262 5.887 21.391 1 95.12 118 GLY B O 1
ATOM 3167 N N . ILE B 1 119 ? 3.887 5.102 19.844 1 95.31 119 ILE B N 1
ATOM 3168 C CA . ILE B 1 119 ? 3.965 3.73 20.328 1 95.31 119 ILE B CA 1
ATOM 3169 C C . ILE B 1 119 ? 4.715 2.863 19.328 1 95.31 119 ILE B C 1
ATOM 3171 O O . ILE B 1 119 ? 4.926 3.27 18.188 1 95.31 119 ILE B O 1
ATOM 3175 N N . LYS B 1 120 ? 5.098 1.739 19.766 1 95.81 120 LYS B N 1
ATOM 3176 C CA . LYS B 1 120 ? 5.875 0.825 18.938 1 95.81 120 LYS B CA 1
ATOM 3177 C C . LYS B 1 120 ? 5.102 0.441 17.672 1 95.81 120 LYS B C 1
ATOM 3179 O O . LYS B 1 120 ? 5.68 0.351 16.594 1 95.81 120 LYS B O 1
ATOM 3184 N N . GLU B 1 121 ? 3.811 0.241 17.828 1 94.88 121 GLU B N 1
ATOM 3185 C CA . GLU B 1 121 ? 2.975 -0.144 16.688 1 94.88 121 GLU B CA 1
ATOM 3186 C C . GLU B 1 121 ? 2.988 0.928 15.602 1 94.88 121 GLU B C 1
ATOM 3188 O O . GLU B 1 121 ? 3.076 0.614 14.414 1 94.88 121 GLU B O 1
ATOM 3193 N N . ALA B 1 122 ? 2.941 2.135 16.031 1 96 122 ALA B N 1
ATOM 3194 C CA . ALA B 1 122 ? 2.979 3.24 15.07 1 96 122 ALA B CA 1
ATOM 3195 C C . ALA B 1 122 ? 4.352 3.352 14.414 1 96 122 ALA B C 1
ATOM 3197 O O . ALA B 1 122 ? 4.453 3.666 13.227 1 96 122 ALA B O 1
ATOM 3198 N N . TRP B 1 123 ? 5.398 3.074 15.172 1 97.12 123 TRP B N 1
ATOM 3199 C CA . TRP B 1 123 ? 6.785 3.145 14.719 1 97.12 123 TRP B CA 1
ATOM 3200 C C . TRP B 1 123 ? 7.066 2.084 13.656 1 97.12 123 TRP B C 1
ATOM 3202 O O . TRP B 1 123 ? 7.777 2.342 12.688 1 97.12 123 TRP B O 1
ATOM 3212 N N . GLU B 1 124 ? 6.371 0.962 13.766 1 96.25 124 GLU B N 1
ATOM 3213 C CA . GLU B 1 124 ? 6.738 -0.213 12.977 1 96.25 124 GLU B CA 1
ATOM 3214 C C . GLU B 1 124 ? 5.734 -0.458 11.852 1 96.25 124 GLU B C 1
ATOM 3216 O O . GLU B 1 124 ? 6.047 -1.143 10.875 1 96.25 124 GLU B O 1
ATOM 3221 N N . CYS B 1 125 ? 4.59 0.098 11.945 1 97.19 125 CYS B N 1
ATOM 3222 C CA . CYS B 1 125 ? 3.52 -0.267 11.023 1 97.19 125 CYS B CA 1
ATOM 3223 C C . CYS B 1 125 ? 3.652 0.489 9.711 1 97.19 125 CYS B C 1
ATOM 3225 O O . CYS B 1 125 ? 4.355 1.498 9.633 1 97.19 125 CYS B O 1
ATOM 3227 N N . TYR B 1 126 ? 3.039 -0.084 8.664 1 98.19 126 TYR B N 1
ATOM 3228 C CA . TYR B 1 126 ? 2.857 0.657 7.418 1 98.19 126 TYR B CA 1
ATOM 3229 C C . TYR B 1 126 ? 1.83 1.769 7.594 1 98.19 126 TYR B C 1
ATOM 3231 O O . TYR B 1 126 ? 0.809 1.581 8.258 1 98.19 126 TYR B O 1
ATOM 3239 N N . SER B 1 127 ? 2.139 2.93 6.977 1 98.12 127 SER B N 1
ATOM 3240 C CA . SER B 1 127 ? 1.251 4.09 7 1 98.12 127 SER B CA 1
ATOM 3241 C C . SER B 1 127 ? 1.03 4.645 5.598 1 98.12 127 SER B C 1
ATOM 3243 O O . SER B 1 127 ? 1.768 4.309 4.668 1 98.12 127 SER B O 1
ATOM 3245 N N . ALA B 1 128 ? -0.004 5.398 5.488 1 97.88 128 ALA B N 1
ATOM 3246 C CA . ALA B 1 128 ? -0.295 6.105 4.242 1 97.88 128 ALA B CA 1
ATOM 3247 C C . ALA B 1 128 ? -0.552 7.59 4.504 1 97.88 128 ALA B C 1
ATOM 3249 O O . ALA B 1 128 ? -0.951 7.973 5.605 1 97.88 128 ALA B O 1
ATOM 3250 N N . ALA B 1 129 ? -0.262 8.391 3.504 1 97.31 129 ALA B N 1
ATOM 3251 C CA . ALA B 1 129 ? -0.498 9.836 3.578 1 97.31 129 ALA B CA 1
ATOM 3252 C C . ALA B 1 129 ? -1.151 10.352 2.301 1 97.31 129 ALA B C 1
ATOM 3254 O O . ALA B 1 129 ? -1.218 9.633 1.298 1 97.31 129 ALA B O 1
ATOM 3255 N N . SER B 1 130 ? -1.694 11.477 2.42 1 97.56 130 SER B N 1
ATOM 3256 C CA . SER B 1 130 ? -2.221 12.211 1.274 1 97.56 130 SER B CA 1
ATOM 3257 C C . SER B 1 130 ? -1.533 13.562 1.121 1 97.56 130 SER B C 1
ATOM 3259 O O . SER B 1 130 ? -1.67 14.438 1.981 1 97.56 130 SER B O 1
ATOM 3261 N N . ASP B 1 131 ? -0.844 13.664 0.044 1 97.44 131 ASP B N 1
ATOM 3262 C CA . ASP B 1 131 ? -0.222 14.945 -0.269 1 97.44 131 ASP B CA 1
ATOM 3263 C C . ASP B 1 131 ? -1.274 16 -0.615 1 97.44 131 ASP B C 1
ATOM 3265 O O . ASP B 1 131 ? -2.201 15.727 -1.38 1 97.44 131 ASP B O 1
ATOM 3269 N N . ALA B 1 132 ? -1.106 17.188 -0.058 1 95.81 132 ALA B N 1
ATOM 3270 C CA . ALA B 1 132 ? -2.082 18.266 -0.255 1 95.81 132 ALA B CA 1
ATOM 3271 C C . ALA B 1 132 ? -2.277 18.562 -1.738 1 95.81 132 ALA B C 1
ATOM 3273 O O . ALA B 1 132 ? -3.4 18.797 -2.188 1 95.81 132 ALA B O 1
ATOM 3274 N N . ASP B 1 133 ? -1.253 18.594 -2.498 1 96.44 133 ASP B N 1
ATOM 3275 C CA . ASP B 1 133 ? -1.351 18.844 -3.932 1 96.44 133 ASP B CA 1
ATOM 3276 C C . ASP B 1 133 ? -2.086 17.719 -4.645 1 96.44 133 ASP B C 1
ATOM 3278 O O . ASP B 1 133 ? -2.822 17.953 -5.602 1 96.44 133 ASP B O 1
ATOM 3282 N N . LEU B 1 134 ? -1.784 16.531 -4.219 1 97.94 134 LEU B N 1
ATOM 3283 C CA . LEU B 1 134 ? -2.479 15.383 -4.805 1 97.94 134 LEU B CA 1
ATOM 3284 C C . LEU B 1 134 ? -3.98 15.477 -4.559 1 97.94 134 LEU B C 1
ATOM 3286 O O . LEU B 1 134 ? -4.777 15.18 -5.449 1 97.94 134 LEU B O 1
ATOM 3290 N N . ILE B 1 135 ? -4.359 15.844 -3.334 1 97.25 135 ILE B N 1
ATOM 3291 C CA . ILE B 1 135 ? -5.766 16.031 -2.992 1 97.25 135 ILE B CA 1
ATOM 3292 C C . ILE B 1 135 ? -6.395 17.062 -3.926 1 97.25 135 ILE B C 1
ATOM 3294 O O . ILE B 1 135 ? -7.48 16.844 -4.469 1 97.25 135 ILE B O 1
ATOM 3298 N N . ALA B 1 136 ? -5.66 18.156 -4.098 1 96.88 136 ALA B N 1
ATOM 3299 C CA . ALA B 1 136 ? -6.145 19.203 -4.992 1 96.88 136 ALA B CA 1
ATOM 3300 C C . ALA B 1 136 ? -6.312 18.688 -6.414 1 96.88 136 ALA B C 1
ATOM 3302 O O . ALA B 1 136 ? -7.309 18.984 -7.078 1 96.88 136 ALA B O 1
ATOM 3303 N N . GLU B 1 137 ? -5.371 17.938 -6.871 1 97.81 137 GLU B N 1
ATOM 3304 C CA . GLU B 1 137 ? -5.434 17.359 -8.203 1 97.81 137 GLU B CA 1
ATOM 3305 C C . GLU B 1 137 ? -6.66 16.453 -8.359 1 97.81 137 GLU B C 1
ATOM 3307 O O . GLU B 1 137 ? -7.32 16.469 -9.398 1 97.81 137 GLU B O 1
ATOM 3312 N N . GLN B 1 138 ? -6.895 15.664 -7.344 1 97.94 138 GLN B N 1
ATOM 3313 C CA . GLN B 1 138 ? -8.055 14.773 -7.434 1 97.94 138 GLN B CA 1
ATOM 3314 C C . GLN B 1 138 ? -9.352 15.57 -7.445 1 97.94 138 GLN B C 1
ATOM 3316 O O . GLN B 1 138 ? -10.312 15.195 -8.125 1 97.94 138 GLN B O 1
ATOM 3321 N N . HIS B 1 139 ? -9.391 16.688 -6.691 1 97.12 139 HIS B N 1
ATOM 3322 C CA . HIS B 1 139 ? -10.562 17.562 -6.742 1 97.12 139 HIS B CA 1
ATOM 3323 C C . HIS B 1 139 ? -10.789 18.109 -8.148 1 97.12 139 HIS B C 1
ATOM 3325 O O . HIS B 1 139 ? -11.914 18.125 -8.641 1 97.12 139 HIS B O 1
ATOM 3331 N N . ILE B 1 140 ? -9.742 18.562 -8.758 1 96.94 140 ILE B N 1
ATOM 3332 C CA . ILE B 1 140 ? -9.836 19.094 -10.117 1 96.94 140 ILE B CA 1
ATOM 3333 C C . ILE B 1 140 ? -10.297 18 -11.07 1 96.94 140 ILE B C 1
ATOM 3335 O O . ILE B 1 140 ? -11.219 18.219 -11.867 1 96.94 140 ILE B O 1
ATOM 3339 N N . TRP B 1 141 ? -9.672 16.812 -10.93 1 97.12 141 TRP B N 1
ATOM 3340 C CA . TRP B 1 141 ? -10.055 15.656 -11.727 1 97.12 141 TRP B CA 1
ATOM 3341 C C . TRP B 1 141 ? -11.531 15.328 -11.547 1 97.12 141 TRP B C 1
ATOM 3343 O O . TRP B 1 141 ? -12.25 15.094 -12.516 1 97.12 141 TRP B O 1
ATOM 3353 N N . GLY B 1 142 ? -12.031 15.352 -10.336 1 94.75 142 GLY B N 1
ATOM 3354 C CA . GLY B 1 142 ? -13.406 15.023 -10.016 1 94.75 142 GLY B CA 1
ATOM 3355 C C . GLY B 1 142 ? -14.406 15.992 -10.617 1 94.75 142 GLY B C 1
ATOM 3356 O O . GLY B 1 142 ? -15.562 15.641 -10.852 1 94.75 142 GLY B O 1
ATOM 3357 N N . THR B 1 143 ? -13.922 17.156 -10.922 1 93.06 143 THR B N 1
ATOM 3358 C CA . THR B 1 143 ? -14.805 18.188 -11.477 1 93.06 143 THR B CA 1
ATOM 3359 C C . THR B 1 143 ? -14.961 18 -12.984 1 93.06 143 THR B C 1
ATOM 3361 O O . THR B 1 143 ? -16 18.344 -13.555 1 93.06 143 THR B O 1
ATOM 3364 N N . VAL B 1 144 ? -13.961 17.344 -13.617 1 92.44 144 VAL B N 1
ATOM 3365 C CA . VAL B 1 144 ? -13.961 17.359 -15.078 1 92.44 144 VAL B CA 1
ATOM 3366 C C . VAL B 1 144 ? -14.227 15.945 -15.602 1 92.44 144 VAL B C 1
ATOM 3368 O O . VAL B 1 144 ? -14.742 15.773 -16.703 1 92.44 144 VAL B O 1
ATOM 3371 N N . GLU B 1 145 ? -13.914 14.969 -14.852 1 93.38 145 GLU B N 1
ATOM 3372 C CA . GLU B 1 145 ? -14.07 13.586 -15.297 1 93.38 145 GLU B CA 1
ATOM 3373 C C . GLU B 1 145 ? -15.523 13.125 -15.156 1 93.38 145 GLU B C 1
ATOM 3375 O O . GLU B 1 145 ? -16.047 13.031 -14.039 1 93.38 145 GLU B O 1
ATOM 3380 N N . PRO B 1 146 ? -16.172 12.703 -16.219 1 93.44 146 PRO B N 1
ATOM 3381 C CA . PRO B 1 146 ? -17.578 12.305 -16.156 1 93.44 146 PRO B CA 1
ATOM 3382 C C . PRO B 1 146 ? -17.812 11.094 -15.25 1 93.44 146 PRO B C 1
ATOM 3384 O O . PRO B 1 146 ? -18.828 11.023 -14.562 1 93.44 146 PRO B O 1
ATOM 3387 N N . HIS B 1 147 ? -16.891 10.258 -15.227 1 93 147 HIS B N 1
ATOM 3388 C CA . HIS B 1 147 ? -17.078 9.023 -14.461 1 93 147 HIS B CA 1
ATOM 3389 C C . HIS B 1 147 ? -16.797 9.25 -12.977 1 93 147 HIS B C 1
ATOM 3391 O O . HIS B 1 147 ? -17.031 8.352 -12.156 1 93 147 HIS B O 1
ATOM 3397 N N . ALA B 1 148 ? -16.344 10.414 -12.656 1 94.81 148 ALA B N 1
ATOM 3398 C CA . ALA B 1 148 ? -16.094 10.734 -11.258 1 94.81 148 ALA B CA 1
ATOM 3399 C C . ALA B 1 148 ? -17.328 11.344 -10.609 1 94.81 148 ALA B C 1
ATOM 3401 O O . ALA B 1 148 ? -17.422 11.445 -9.383 1 94.81 148 ALA B O 1
ATOM 3402 N N . LYS B 1 149 ? -18.312 11.734 -11.43 1 95.31 149 LYS B N 1
ATOM 3403 C CA . LYS B 1 149 ? -19.5 12.438 -10.938 1 95.31 149 LYS B CA 1
ATOM 3404 C C . LYS B 1 149 ? -20.328 11.531 -10.031 1 95.31 149 LYS B C 1
ATOM 3406 O O . LYS B 1 149 ? -20.547 10.359 -10.336 1 95.31 149 LYS B O 1
ATOM 3411 N N . ASN B 1 150 ? -20.719 12.102 -8.953 1 97.06 150 ASN B N 1
ATOM 3412 C CA . ASN B 1 150 ? -21.594 11.438 -7.992 1 97.06 150 ASN B CA 1
ATOM 3413 C C . ASN B 1 150 ? -20.953 10.164 -7.441 1 97.06 150 ASN B C 1
ATOM 3415 O O . ASN B 1 150 ? -21.609 9.117 -7.391 1 97.06 150 ASN B O 1
ATOM 3419 N N . ASN B 1 151 ? -19.672 10.281 -7.156 1 97.5 151 ASN B N 1
ATOM 3420 C CA . ASN B 1 151 ? -18.906 9.156 -6.625 1 97.5 151 ASN B CA 1
ATOM 3421 C C . ASN B 1 151 ? -18.031 9.586 -5.453 1 97.5 151 ASN B C 1
ATOM 3423 O O . ASN B 1 151 ? -17.828 10.781 -5.23 1 97.5 151 ASN B O 1
ATOM 3427 N N . VAL B 1 152 ? -17.656 8.648 -4.672 1 98 152 VAL B N 1
ATOM 3428 C CA . VAL B 1 152 ? -16.734 8.828 -3.557 1 98 152 VAL B CA 1
ATOM 3429 C C . VAL B 1 152 ? -15.414 8.109 -3.857 1 98 152 VAL B C 1
ATOM 3431 O O . VAL B 1 152 ? -15.414 6.996 -4.387 1 98 152 VAL B O 1
ATOM 3434 N N . PHE B 1 153 ? -14.281 8.797 -3.559 1 98.44 153 PHE B N 1
ATOM 3435 C CA . PHE B 1 153 ? -12.992 8.18 -3.814 1 98.44 153 PHE B CA 1
ATOM 3436 C C . PHE B 1 153 ? -12.047 8.391 -2.637 1 98.44 153 PHE B C 1
ATOM 3438 O O . PHE B 1 153 ? -12.008 9.477 -2.055 1 98.44 153 PHE B O 1
ATOM 3445 N N . ASN B 1 154 ? -11.352 7.332 -2.27 1 98.56 154 ASN B N 1
ATOM 3446 C CA . ASN B 1 154 ? -10.188 7.508 -1.407 1 98.56 154 ASN B CA 1
ATOM 3447 C C . ASN B 1 154 ? -9.086 8.305 -2.105 1 98.56 154 ASN B C 1
ATOM 3449 O O . ASN B 1 154 ? -9 8.305 -3.336 1 98.56 154 ASN B O 1
ATOM 3453 N N . CYS B 1 155 ? -8.344 9.008 -1.3 1 98.25 155 CYS B N 1
ATOM 3454 C CA . CYS B 1 155 ? -7.211 9.75 -1.839 1 98.25 155 CYS B CA 1
ATOM 3455 C C . CYS B 1 155 ? -5.977 9.586 -0.959 1 98.25 155 CYS B C 1
ATOM 3457 O O . CYS B 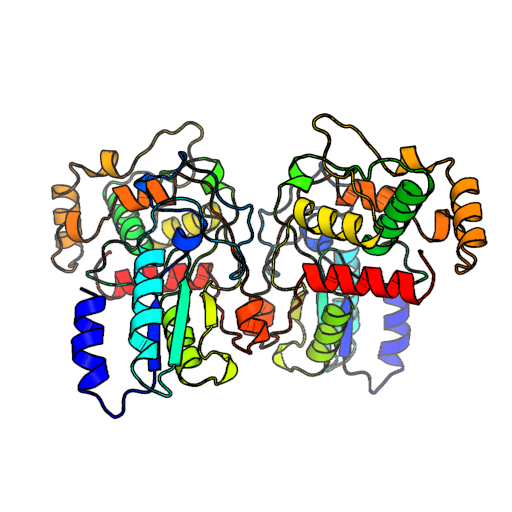1 155 ? -5.867 10.219 0.09 1 98.25 155 CYS B O 1
ATOM 3459 N N . SER B 1 156 ? -5.078 8.773 -1.361 1 98 156 SER B N 1
ATOM 3460 C CA . SER B 1 156 ? -3.779 8.617 -0.721 1 98 156 SER B CA 1
ATOM 3461 C C . SER B 1 156 ? -2.652 8.617 -1.749 1 98 156 SER B C 1
ATOM 3463 O O . SER B 1 156 ? -2.906 8.57 -2.955 1 98 156 SER B O 1
ATOM 3465 N N . ASN B 1 157 ? -1.482 8.703 -1.295 1 98.31 157 ASN B N 1
ATOM 3466 C CA . ASN B 1 157 ? -0.323 8.875 -2.162 1 98.31 157 ASN B CA 1
ATOM 3467 C C . ASN B 1 157 ? -0.109 7.664 -3.066 1 98.31 157 ASN B C 1
ATOM 3469 O O . ASN B 1 157 ? 0.616 7.746 -4.059 1 98.31 157 ASN B O 1
ATOM 3473 N N . GLY B 1 158 ? -0.667 6.594 -2.779 1 96.94 158 GLY B N 1
ATOM 3474 C CA . GLY B 1 158 ? -0.53 5.414 -3.617 1 96.94 158 GLY B CA 1
ATOM 3475 C C . GLY B 1 158 ? 0.643 4.535 -3.223 1 96.94 158 GLY B C 1
ATOM 3476 O O . GLY B 1 158 ? 1 3.605 -3.949 1 96.94 158 GLY B O 1
ATOM 3477 N N . ASP B 1 159 ? 1.318 4.871 -2.174 1 97.94 159 ASP B N 1
ATOM 3478 C CA . ASP B 1 159 ? 2.379 4.059 -1.585 1 97.94 159 ASP B CA 1
ATOM 3479 C C . ASP B 1 159 ? 2.217 3.957 -0.07 1 97.94 159 ASP B C 1
ATOM 3481 O O . ASP B 1 159 ? 1.189 4.363 0.478 1 97.94 159 ASP B O 1
ATOM 3485 N N . VAL B 1 160 ? 3.143 3.211 0.581 1 98.31 160 VAL B N 1
ATOM 3486 C CA . VAL B 1 160 ? 3.146 3.088 2.035 1 98.31 160 VAL B CA 1
ATOM 3487 C C . VAL B 1 160 ? 4.52 3.473 2.582 1 98.31 160 VAL B C 1
ATOM 3489 O O . VAL B 1 160 ? 5.512 3.449 1.854 1 98.31 160 VAL B O 1
ATOM 3492 N N . TYR B 1 161 ? 4.555 3.918 3.76 1 98.31 161 TYR B N 1
ATOM 3493 C CA . TYR B 1 161 ? 5.797 4.238 4.453 1 98.31 161 TYR B CA 1
ATOM 3494 C C . TYR B 1 161 ? 5.742 3.791 5.91 1 98.31 161 TYR B C 1
ATOM 3496 O O . TYR B 1 161 ? 4.691 3.352 6.391 1 98.31 161 TYR B O 1
ATOM 3504 N N . LYS B 1 162 ? 6.84 3.807 6.574 1 98.31 162 LYS B N 1
ATOM 3505 C CA . LYS B 1 162 ? 6.941 3.648 8.023 1 98.31 162 LYS B CA 1
ATOM 3506 C C . LYS B 1 162 ? 7.516 4.902 8.672 1 98.31 162 LYS B C 1
ATOM 3508 O O . LYS B 1 162 ? 8.43 5.527 8.133 1 98.31 162 LYS B O 1
ATOM 3513 N N . TRP B 1 163 ? 6.953 5.219 9.773 1 98.31 163 TRP B N 1
ATOM 3514 C CA . TRP B 1 163 ? 7.418 6.414 10.461 1 98.31 163 TRP B CA 1
ATOM 3515 C C . TRP B 1 163 ? 8.906 6.309 10.797 1 98.31 163 TRP B C 1
ATOM 3517 O O . TRP B 1 163 ? 9.617 7.312 10.789 1 98.31 163 TRP B O 1
ATOM 3527 N N . LYS B 1 164 ? 9.422 5.121 11.055 1 97.75 164 LYS B N 1
ATOM 3528 C CA . LYS B 1 164 ? 10.836 4.977 11.391 1 97.75 164 LYS B CA 1
ATOM 3529 C C . LYS B 1 164 ? 11.719 5.488 10.258 1 97.75 164 LYS B C 1
ATOM 3531 O O . LYS B 1 164 ? 12.773 6.074 10.508 1 97.75 164 LYS B O 1
ATOM 3536 N N . HIS B 1 165 ? 11.258 5.277 9.062 1 98.19 165 HIS B N 1
ATOM 3537 C CA . HIS B 1 165 ? 12.023 5.777 7.922 1 98.19 165 HIS B CA 1
ATOM 3538 C C . HIS B 1 165 ? 11.883 7.289 7.785 1 98.19 165 HIS B C 1
ATOM 3540 O O . HIS B 1 165 ? 12.867 7.992 7.547 1 98.19 165 HIS B O 1
ATOM 3546 N N . LEU B 1 166 ? 10.672 7.832 7.934 1 98.44 166 LEU B N 1
ATOM 3547 C CA . LEU B 1 166 ? 10.445 9.266 7.797 1 98.44 166 LEU B CA 1
ATOM 3548 C C . LEU B 1 166 ? 11.078 10.031 8.953 1 98.44 166 LEU B C 1
ATOM 3550 O O . LEU B 1 166 ? 11.477 11.188 8.797 1 98.44 166 LEU B O 1
ATOM 3554 N N . TRP B 1 167 ? 11.164 9.328 10.086 1 98.69 167 TRP B N 1
ATOM 3555 C CA . TRP B 1 167 ? 11.758 9.961 11.258 1 98.69 167 TRP B CA 1
ATOM 3556 C C . TRP B 1 167 ? 13.234 10.25 11.031 1 98.69 167 TRP B C 1
ATOM 3558 O O . TRP B 1 167 ? 13.742 11.297 11.445 1 98.69 167 TRP B O 1
ATOM 3568 N N . LYS B 1 168 ? 13.906 9.297 10.406 1 98.31 168 LYS B N 1
ATOM 3569 C CA . LYS B 1 168 ? 15.297 9.516 10.016 1 98.31 168 LYS B CA 1
ATOM 3570 C C . LYS B 1 168 ? 15.422 10.727 9.094 1 98.31 168 LYS B C 1
ATOM 3572 O O . LYS B 1 168 ? 16.312 11.555 9.266 1 98.31 168 LYS B O 1
ATOM 3577 N N . VAL B 1 169 ? 14.547 10.844 8.172 1 98.5 169 VAL B N 1
ATOM 3578 C CA . VAL B 1 169 ? 14.531 11.953 7.23 1 98.5 169 VAL B CA 1
ATOM 3579 C C . VAL B 1 169 ? 14.359 13.273 7.984 1 98.5 169 VAL B C 1
ATOM 3581 O O . VAL B 1 169 ? 15.062 14.25 7.711 1 98.5 169 VAL B O 1
ATOM 3584 N N . LEU B 1 170 ? 13.383 13.297 8.891 1 98.69 170 LEU B N 1
ATOM 3585 C CA . LEU B 1 170 ? 13.133 14.492 9.695 1 98.69 170 LEU B CA 1
ATOM 3586 C C . LEU B 1 170 ? 14.383 14.898 10.469 1 98.69 170 LEU B C 1
ATOM 3588 O O . LEU B 1 170 ? 14.781 16.062 10.438 1 98.69 170 LEU B O 1
ATOM 3592 N N . ALA B 1 171 ? 15 13.914 11.141 1 98.81 171 ALA B N 1
ATOM 3593 C CA . ALA B 1 171 ? 16.203 14.172 11.922 1 98.81 171 ALA B CA 1
ATOM 3594 C C . ALA B 1 171 ? 17.312 14.742 11.039 1 98.81 171 ALA B C 1
ATOM 3596 O O . ALA B 1 171 ? 17.938 15.742 11.398 1 98.81 171 ALA B O 1
ATOM 3597 N N . GLU B 1 172 ? 17.5 14.141 9.906 1 98.12 172 GLU B N 1
ATOM 3598 C CA . GLU B 1 172 ? 18.547 14.57 8.984 1 98.12 172 GLU B CA 1
ATOM 3599 C C . GLU B 1 172 ? 18.297 15.984 8.477 1 98.12 172 GLU B C 1
ATOM 3601 O O . GLU B 1 172 ? 19.219 16.781 8.367 1 98.12 172 GLU B O 1
ATOM 3606 N N . ARG B 1 173 ? 17.062 16.344 8.219 1 98.06 173 ARG B N 1
ATOM 3607 C CA . ARG B 1 173 ? 16.703 17.656 7.688 1 98.06 173 ARG B CA 1
ATOM 3608 C C . ARG B 1 173 ? 16.953 18.75 8.727 1 98.06 173 ARG B C 1
ATOM 3610 O O . ARG B 1 173 ? 17.141 19.922 8.375 1 98.06 173 ARG B O 1
ATOM 3617 N N . PHE B 1 174 ? 16.953 18.422 10 1 98.56 174 PHE B N 1
ATOM 3618 C CA . PHE B 1 174 ? 17.141 19.422 11.047 1 98.56 174 PHE B CA 1
ATOM 3619 C C . PHE B 1 174 ? 18.516 19.281 11.688 1 98.56 174 PHE B C 1
ATOM 3621 O O . PHE B 1 174 ? 18.844 19.969 12.656 1 98.56 174 PHE B O 1
ATOM 3628 N N . GLY B 1 175 ? 19.328 18.297 11.117 1 98.19 175 GLY B N 1
ATOM 3629 C CA . GLY B 1 175 ? 20.688 18.125 11.586 1 98.19 175 GLY B CA 1
ATOM 3630 C C . GLY B 1 175 ? 20.766 17.516 12.969 1 98.19 175 GLY B C 1
ATOM 3631 O O . GLY B 1 175 ? 21.625 17.906 13.773 1 98.19 175 GLY B O 1
ATOM 3632 N N . ILE B 1 176 ? 19.844 16.641 13.273 1 98.62 176 ILE B N 1
ATOM 3633 C CA . ILE B 1 176 ? 19.859 15.961 14.57 1 98.62 176 ILE B CA 1
ATOM 3634 C C . ILE B 1 176 ? 20.438 14.562 14.414 1 98.62 176 ILE B C 1
ATOM 3636 O O . ILE B 1 176 ? 19.953 13.758 13.617 1 98.62 176 ILE B O 1
ATOM 3640 N N . GLU B 1 177 ? 21.391 14.18 15.133 1 97.94 177 GLU B N 1
ATOM 3641 C CA . GLU B 1 177 ? 22.109 12.922 14.961 1 97.94 177 GLU B CA 1
ATOM 3642 C C . GLU B 1 177 ? 21.453 11.789 15.742 1 97.94 177 GLU B C 1
ATOM 3644 O O . GLU B 1 177 ? 21.406 10.656 15.273 1 97.94 177 GLU B O 1
ATOM 3649 N N . GLU B 1 178 ? 21.031 12.188 16.938 1 98.12 178 GLU B N 1
ATOM 3650 C CA . GLU B 1 178 ? 20.391 11.18 17.781 1 98.12 178 GLU B CA 1
ATOM 3651 C C . GLU B 1 178 ? 18.875 11.211 17.641 1 98.12 178 GLU B C 1
ATOM 3653 O O . GLU B 1 178 ? 18.234 12.219 17.953 1 98.12 178 GLU B O 1
ATOM 3658 N N . TYR B 1 179 ? 18.344 10.133 17.125 1 98.19 179 TYR B N 1
ATOM 3659 C CA . TYR B 1 179 ? 16.906 10.047 16.922 1 98.19 179 TYR B CA 1
ATOM 3660 C C . TYR B 1 179 ? 16.422 8.602 17.016 1 98.19 179 TYR B C 1
ATOM 3662 O O . TYR B 1 179 ? 17.234 7.672 16.938 1 98.19 179 TYR B O 1
ATOM 3670 N N . GLY B 1 180 ? 15.203 8.406 17.203 1 97.5 180 GLY B N 1
ATOM 3671 C CA . GLY B 1 180 ? 14.664 7.059 17.156 1 97.5 180 GLY B CA 1
ATOM 3672 C C . GLY B 1 180 ? 13.516 6.844 18.125 1 97.5 180 GLY B C 1
ATOM 3673 O O . GLY B 1 180 ? 12.805 7.793 18.484 1 97.5 180 GLY B O 1
ATOM 3674 N N . PHE B 1 181 ? 13.188 5.609 18.312 1 97.19 181 PHE B N 1
ATOM 3675 C CA . PHE B 1 181 ? 12.117 5.176 19.203 1 97.19 181 PHE B CA 1
ATOM 3676 C C . PHE B 1 181 ? 12.695 4.543 20.469 1 97.19 181 PHE B C 1
ATOM 3678 O O . PHE B 1 181 ? 13.547 3.656 20.391 1 97.19 181 PHE B O 1
ATOM 3685 N N . LEU B 1 182 ? 12.32 5.051 21.609 1 93.62 182 LEU B N 1
ATOM 3686 C CA . LEU B 1 182 ? 12.719 4.477 22.891 1 93.62 182 LEU B CA 1
ATOM 3687 C C . LEU B 1 182 ? 11.672 3.486 23.375 1 93.62 182 LEU B C 1
ATOM 3689 O O . LEU B 1 182 ? 10.555 3.877 23.734 1 93.62 182 LEU B O 1
ATOM 3693 N N . GLU B 1 183 ? 12.047 2.234 23.406 1 89.69 183 GLU B N 1
ATOM 3694 C CA . GLU B 1 183 ? 11.117 1.205 23.859 1 89.69 183 GLU B CA 1
ATOM 3695 C C . GLU B 1 183 ? 10.617 1.492 25.266 1 89.69 183 GLU B C 1
ATOM 3697 O O . GLU B 1 183 ? 11.406 1.812 26.156 1 89.69 183 GLU B O 1
ATOM 3702 N N . GLY B 1 184 ? 9.32 1.393 25.438 1 85.5 184 GLY B N 1
ATOM 3703 C CA . GLY B 1 184 ? 8.734 1.604 26.75 1 85.5 184 GLY B CA 1
ATOM 3704 C C . GLY B 1 184 ? 8.492 3.068 27.062 1 85.5 184 GLY B C 1
ATOM 3705 O O . GLY B 1 184 ? 7.949 3.398 28.125 1 85.5 184 GLY B O 1
ATOM 3706 N N . SER B 1 185 ? 8.875 3.883 26.141 1 83.81 185 SER B N 1
ATOM 3707 C CA . SER B 1 185 ? 8.688 5.312 26.359 1 83.81 185 SER B CA 1
ATOM 3708 C C . SER B 1 185 ? 7.215 5.691 26.328 1 83.81 185 SER B C 1
ATOM 3710 O O . SER B 1 185 ? 6.426 5.086 25.609 1 83.81 185 SER B O 1
ATOM 3712 N N . LYS B 1 186 ? 6.809 6.57 27.281 1 85.62 186 LYS B N 1
ATOM 3713 C CA . LYS B 1 186 ? 5.457 7.121 27.328 1 85.62 186 LYS B CA 1
ATOM 3714 C C . LYS B 1 186 ? 5.457 8.602 26.953 1 85.62 186 LYS B C 1
ATOM 3716 O O . LYS B 1 186 ? 4.656 9.383 27.484 1 85.62 186 LYS B O 1
ATOM 3721 N N . LEU B 1 187 ? 6.355 8.961 26.016 1 88.56 187 LEU B N 1
ATOM 3722 C CA . LEU B 1 187 ? 6.531 10.359 25.625 1 88.56 187 LEU B CA 1
ATOM 3723 C C . LEU B 1 187 ? 5.277 10.898 24.953 1 88.56 187 LEU B C 1
ATOM 3725 O O . LEU B 1 187 ? 4.715 10.242 24.062 1 88.56 187 LEU B O 1
ATOM 3729 N N . ARG B 1 188 ? 4.797 12.047 25.422 1 92.81 188 ARG B N 1
ATOM 3730 C CA . ARG B 1 188 ? 3.711 12.812 24.812 1 92.81 188 ARG B CA 1
ATOM 3731 C C . ARG B 1 188 ? 4.148 14.242 24.516 1 92.81 188 ARG B C 1
ATOM 3733 O O . ARG B 1 188 ? 4.637 14.945 25.406 1 92.81 188 ARG B O 1
ATOM 3740 N N . LEU B 1 189 ? 3.963 14.641 23.266 1 96.5 189 LEU B N 1
ATOM 3741 C CA . LEU B 1 189 ? 4.379 15.977 22.859 1 96.5 189 LEU B CA 1
ATOM 3742 C C . LEU B 1 189 ? 3.582 17.047 23.609 1 96.5 189 LEU B C 1
ATOM 3744 O O . LEU B 1 189 ? 4.117 18.094 23.953 1 96.5 189 LEU B O 1
ATOM 3748 N N . SER B 1 190 ? 2.297 16.781 23.875 1 96.12 190 SER B N 1
ATOM 3749 C CA . SER B 1 190 ? 1.453 17.734 24.594 1 96.12 190 SER B CA 1
ATOM 3750 C C . SER B 1 190 ? 2.031 18.047 25.969 1 96.12 190 SER B C 1
ATOM 3752 O O . SER B 1 190 ? 1.905 19.188 26.453 1 96.12 190 SER B O 1
ATOM 3754 N N . GLU B 1 191 ? 2.668 17.109 26.547 1 95.5 191 GLU B N 1
ATOM 3755 C CA . GLU B 1 191 ? 3.283 17.297 27.844 1 95.5 191 GLU B CA 1
ATOM 3756 C C . GLU B 1 191 ? 4.668 17.922 27.719 1 95.5 191 GLU B C 1
ATOM 3758 O O . GLU B 1 191 ? 5.004 18.875 28.453 1 95.5 191 GLU B O 1
ATOM 3763 N N . MET B 1 192 ? 5.434 17.484 26.828 1 95.06 192 MET B N 1
ATOM 3764 C CA . MET B 1 192 ? 6.828 17.891 26.656 1 95.06 192 MET B CA 1
ATOM 3765 C C . MET B 1 192 ? 6.922 19.344 26.203 1 95.06 192 MET B C 1
ATOM 3767 O O . MET B 1 192 ? 7.906 20.031 26.5 1 95.06 192 MET B O 1
ATOM 3771 N N . MET B 1 193 ? 5.863 19.812 25.578 1 96.81 193 MET B N 1
ATOM 3772 C CA . MET B 1 193 ? 5.977 21.109 24.922 1 96.81 193 MET B CA 1
ATOM 3773 C C . MET B 1 193 ? 5.246 22.188 25.719 1 96.81 193 MET B C 1
ATOM 3775 O O . MET B 1 193 ? 5.215 23.359 25.312 1 96.81 193 MET B O 1
ATOM 3779 N N . LYS B 1 194 ? 4.652 21.906 26.797 1 94.25 194 LYS B N 1
ATOM 3780 C CA . LYS B 1 194 ? 3.836 22.812 27.594 1 94.25 194 LYS B CA 1
ATOM 3781 C C . LYS B 1 194 ? 4.609 24.094 27.938 1 94.25 194 LYS B C 1
ATOM 3783 O O . LYS B 1 194 ? 4.051 25.188 27.938 1 94.25 194 LYS B O 1
ATOM 3788 N N . ASP B 1 195 ? 5.824 24.078 28.25 1 93.31 195 ASP B N 1
ATOM 3789 C CA . ASP B 1 195 ? 6.559 25.25 28.734 1 93.31 195 ASP B CA 1
ATOM 3790 C C . ASP B 1 195 ? 7.664 25.641 27.75 1 93.31 195 ASP B C 1
ATOM 3792 O O . ASP B 1 195 ? 8.664 26.234 28.141 1 93.31 195 ASP B O 1
ATOM 3796 N N . LYS B 1 196 ? 7.348 25.344 26.5 1 97.44 196 LYS B N 1
ATOM 3797 C CA . LYS B 1 196 ? 8.414 25.594 25.531 1 97.44 196 LYS B CA 1
ATOM 3798 C C . LYS B 1 196 ? 8.164 26.906 24.781 1 97.44 196 LYS B C 1
ATOM 3800 O O . LYS B 1 196 ? 8.859 27.203 23.797 1 97.44 196 LYS B O 1
ATOM 3805 N N . GLY B 1 197 ? 7.164 27.688 25.203 1 97.06 197 GLY B N 1
ATOM 3806 C CA . GLY B 1 197 ? 6.891 28.984 24.594 1 97.06 197 GLY B CA 1
ATOM 3807 C C . GLY B 1 197 ? 8.125 29.859 24.484 1 97.06 197 GLY B C 1
ATOM 3808 O O . GLY B 1 197 ? 8.492 30.281 23.391 1 97.06 197 GLY B O 1
ATOM 3809 N N . PRO B 1 198 ? 8.773 30.094 25.594 1 98.06 198 PRO B N 1
ATOM 3810 C CA . PRO B 1 198 ? 9.969 30.938 25.578 1 98.06 198 PRO B CA 1
ATOM 3811 C C . PRO B 1 198 ? 11.078 30.359 24.688 1 98.06 198 PRO B C 1
ATOM 3813 O O . PRO B 1 198 ? 11.797 31.109 24.031 1 98.06 198 PRO B O 1
ATOM 3816 N N . VAL B 1 199 ? 11.203 29.094 24.703 1 98.25 199 VAL B N 1
ATOM 3817 C CA . VAL B 1 199 ? 12.195 28.438 23.859 1 98.25 199 VAL B CA 1
ATOM 3818 C C . VAL B 1 199 ? 11.898 28.734 22.391 1 98.25 199 VAL B C 1
ATOM 3820 O O . VAL B 1 199 ? 12.812 29.047 21.625 1 98.25 199 VAL B O 1
ATOM 3823 N N . TRP B 1 200 ? 10.617 28.641 22.016 1 98.19 200 TRP B N 1
ATOM 3824 C CA . TRP B 1 200 ? 10.234 28.891 20.625 1 98.19 200 TRP B CA 1
ATOM 3825 C C . TRP B 1 200 ? 10.492 30.344 20.234 1 98.19 200 TRP B C 1
ATOM 3827 O O . TRP B 1 200 ? 10.969 30.625 19.141 1 98.19 200 TRP B O 1
ATOM 3837 N N . GLU B 1 201 ? 10.211 31.266 21.172 1 98.06 201 GLU B N 1
ATOM 3838 C CA . GLU B 1 201 ? 10.477 32.688 20.922 1 98.06 201 GLU B CA 1
ATOM 3839 C C . GLU B 1 201 ? 11.953 32.938 20.625 1 98.06 201 GLU B C 1
ATOM 3841 O O . GLU B 1 201 ? 12.289 33.719 19.75 1 98.06 201 GLU B O 1
ATOM 3846 N N . GLU B 1 202 ? 12.734 32.25 21.344 1 98.44 202 GLU B N 1
ATOM 3847 C CA . GLU B 1 202 ? 14.172 32.375 21.125 1 98.44 202 GLU B CA 1
ATOM 3848 C C . GLU B 1 202 ? 14.555 31.844 19.75 1 98.44 202 GLU B C 1
ATOM 3850 O O . GLU B 1 202 ? 15.359 32.469 19.047 1 98.44 202 GLU B O 1
ATOM 3855 N N . ILE B 1 203 ? 14 30.719 19.375 1 98.44 203 ILE B N 1
ATOM 3856 C CA . ILE B 1 203 ? 14.281 30.109 18.078 1 98.44 203 ILE B CA 1
ATOM 3857 C C . ILE B 1 203 ? 13.859 31.062 16.953 1 98.44 203 ILE B C 1
ATOM 3859 O O . ILE B 1 203 ? 14.594 31.266 15.992 1 98.44 203 ILE B O 1
ATOM 3863 N N . VAL B 1 204 ? 12.664 31.641 17.141 1 98.06 204 VAL B N 1
ATOM 3864 C CA . VAL B 1 204 ? 12.125 32.562 16.141 1 98.06 204 VAL B CA 1
ATOM 3865 C C . VAL B 1 204 ? 13.062 33.75 15.984 1 98.06 204 VAL B C 1
ATOM 3867 O O . VAL B 1 204 ? 13.406 34.156 14.859 1 98.06 204 VAL B O 1
ATOM 3870 N N . ARG B 1 205 ? 13.484 34.281 17.078 1 98.06 205 ARG B N 1
ATOM 3871 C CA . ARG B 1 205 ? 14.344 35.469 17.078 1 98.06 205 ARG B CA 1
ATOM 3872 C C . ARG B 1 205 ? 15.711 35.156 16.484 1 98.06 205 ARG B C 1
ATOM 3874 O O . ARG B 1 205 ? 16.188 35.844 15.602 1 98.06 205 ARG B O 1
ATOM 3881 N N . GLU B 1 206 ? 16.281 34.125 16.859 1 98.12 206 GLU B N 1
ATOM 3882 C CA . GLU B 1 206 ? 17.656 33.781 16.5 1 98.12 206 GLU B CA 1
ATOM 3883 C C . GLU B 1 206 ? 17.766 33.375 15.031 1 98.12 206 GLU B C 1
ATOM 3885 O O . GLU B 1 206 ? 18.812 33.594 14.406 1 98.12 206 GLU B O 1
ATOM 3890 N N . ASN B 1 207 ? 16.734 32.875 14.539 1 98.06 207 ASN B N 1
ATOM 3891 C CA . ASN B 1 207 ? 16.797 32.375 13.172 1 98.06 207 ASN B CA 1
ATOM 3892 C C . ASN B 1 207 ? 16.062 33.281 12.195 1 98.06 207 ASN B C 1
ATOM 3894 O O . ASN B 1 207 ? 15.945 32.969 11.008 1 98.06 207 ASN B O 1
ATOM 3898 N N . GLY B 1 208 ? 15.5 34.375 12.648 1 97.81 208 GLY B N 1
ATOM 3899 C CA . GLY B 1 208 ? 14.797 35.312 11.781 1 97.81 208 GLY B CA 1
ATOM 3900 C C . GLY B 1 208 ? 13.562 34.719 11.133 1 97.81 208 GLY B C 1
ATOM 3901 O O . GLY B 1 208 ? 13.336 34.875 9.938 1 97.81 208 GLY B O 1
ATOM 3902 N N . LEU B 1 209 ? 12.812 33.906 11.953 1 97.31 209 LEU B N 1
ATOM 3903 C CA . LEU B 1 209 ? 11.633 33.219 11.445 1 97.31 209 LEU B CA 1
ATOM 3904 C C . LEU B 1 209 ? 10.414 34.156 11.461 1 97.31 209 LEU B C 1
ATOM 3906 O O . LEU B 1 209 ? 10.469 35.25 12.039 1 97.31 209 LEU B O 1
ATOM 3910 N N . GLN B 1 210 ? 9.375 33.781 10.766 1 94.94 210 GLN B N 1
ATOM 3911 C CA . GLN B 1 210 ? 8.102 34.438 10.945 1 94.94 210 GLN B CA 1
ATOM 3912 C C . GLN B 1 210 ? 7.703 34.5 12.414 1 94.94 210 GLN B C 1
ATOM 3914 O O . GLN B 1 210 ? 7.863 33.5 13.141 1 94.94 210 GLN B O 1
ATOM 3919 N N . GLN B 1 211 ? 7.16 35.656 12.703 1 95.19 211 GLN B N 1
ATOM 3920 C CA . GLN B 1 211 ? 6.742 35.812 14.094 1 95.19 211 GLN B CA 1
ATOM 3921 C C . GLN B 1 211 ? 5.523 34.938 14.406 1 95.19 211 GLN B C 1
ATOM 3923 O O . GLN B 1 211 ? 4.406 35.281 14 1 95.19 211 GLN B O 1
ATOM 3928 N N . THR B 1 212 ? 5.82 33.844 15.062 1 93.5 212 THR B N 1
ATOM 3929 C CA . THR B 1 212 ? 4.75 32.938 15.453 1 93.5 212 THR B CA 1
ATOM 3930 C C . THR B 1 212 ? 4.891 32.531 16.922 1 93.5 212 THR B C 1
ATOM 3932 O O . THR B 1 212 ? 5.992 32.531 17.469 1 93.5 212 THR B O 1
ATOM 3935 N N . LYS B 1 213 ? 3.711 32.281 17.516 1 93.75 213 LYS B N 1
ATOM 3936 C CA . LYS B 1 213 ? 3.703 31.641 18.844 1 93.75 213 LYS B CA 1
ATOM 3937 C C . LYS B 1 213 ? 3.686 30.125 18.719 1 93.75 213 LYS B C 1
ATOM 3939 O O . LYS B 1 213 ? 3.223 29.578 17.719 1 93.75 213 LYS B O 1
ATOM 3944 N N . LEU B 1 214 ? 4.234 29.5 19.75 1 94.69 214 LEU B N 1
ATOM 3945 C CA . LEU B 1 214 ? 4.344 28.047 19.75 1 94.69 214 LEU B CA 1
ATOM 3946 C C . LEU B 1 214 ? 2.984 27.406 19.484 1 94.69 214 LEU B C 1
ATOM 3948 O O . LEU B 1 214 ? 2.883 26.438 18.719 1 94.69 214 LEU B O 1
ATOM 3952 N N . GLU B 1 215 ? 1.914 27.922 20.078 1 91.31 215 GLU B N 1
ATOM 3953 C CA . GLU B 1 215 ? 0.571 27.359 20 1 91.31 215 GLU B CA 1
ATOM 3954 C C . GLU B 1 215 ? -0.009 27.5 18.594 1 91.31 215 GLU B C 1
ATOM 3956 O O . GLU B 1 215 ? -0.993 26.844 18.25 1 91.31 215 GLU B O 1
ATOM 3961 N N . GLU B 1 216 ? 0.647 28.328 17.781 1 90.62 216 GLU B N 1
ATOM 3962 C CA . GLU B 1 216 ? 0.168 28.562 16.422 1 90.62 216 GLU B CA 1
ATOM 3963 C C . GLU B 1 216 ? 0.782 27.578 15.445 1 90.62 216 GLU B C 1
ATOM 3965 O O . GLU B 1 216 ? 0.251 27.375 14.352 1 90.62 216 GLU B O 1
ATOM 3970 N N . VAL B 1 217 ? 1.889 26.969 15.859 1 91.31 217 VAL B N 1
ATOM 3971 C CA . VAL B 1 217 ? 2.625 26.188 14.875 1 91.31 217 VAL B CA 1
ATOM 3972 C C . VAL B 1 217 ? 2.725 24.734 15.352 1 91.31 217 VAL B C 1
ATOM 3974 O O . VAL B 1 217 ? 3.07 23.844 14.57 1 91.31 217 VAL B O 1
ATOM 3977 N N . GLY B 1 218 ? 2.461 24.562 16.562 1 90.56 218 GLY B N 1
ATOM 3978 C CA . GLY B 1 218 ? 2.518 23.219 17.094 1 90.56 218 GLY B CA 1
ATOM 3979 C C . GLY B 1 218 ? 1.167 22.688 17.562 1 90.56 218 GLY B C 1
ATOM 3980 O O . GLY B 1 218 ? 0.57 23.234 18.484 1 90.56 218 GLY B O 1
ATOM 3981 N N . ASP B 1 219 ? 0.643 21.688 16.859 1 90.62 219 ASP B N 1
ATOM 3982 C CA . ASP B 1 219 ? -0.57 20.984 17.281 1 90.62 219 ASP B CA 1
ATOM 3983 C C . ASP B 1 219 ? -0.235 19.656 17.938 1 90.62 219 ASP B C 1
ATOM 3985 O O . ASP B 1 219 ? -0.447 18.594 17.344 1 90.62 219 ASP B O 1
ATOM 3989 N N . TRP B 1 220 ? 0.034 19.719 19.234 1 94.69 220 TRP B N 1
ATOM 3990 C CA . TRP B 1 220 ? 0.691 18.609 19.922 1 94.69 220 TRP B CA 1
ATOM 3991 C C . TRP B 1 220 ? -0.285 17.453 20.172 1 94.69 220 TRP B C 1
ATOM 3993 O O . TRP B 1 220 ? 0.074 16.297 20.016 1 94.69 220 TRP B O 1
ATOM 4003 N N . TRP B 1 221 ? -1.458 17.828 20.594 1 92.38 221 TRP B N 1
ATOM 4004 C CA . TRP B 1 221 ? -2.432 16.781 20.859 1 92.38 221 TRP B CA 1
ATOM 4005 C C . TRP B 1 221 ? -2.709 15.953 19.609 1 92.38 221 TRP B C 1
ATOM 4007 O O . TRP B 1 221 ? -2.861 14.734 19.688 1 92.38 221 TRP B O 1
ATOM 4017 N N . PHE B 1 222 ? -2.801 16.609 18.5 1 92.25 222 PHE B N 1
ATOM 4018 C CA . PHE B 1 222 ? -3.057 15.938 17.234 1 92.25 222 PHE B CA 1
ATOM 4019 C C . PHE B 1 222 ? -1.913 14.992 16.875 1 92.25 222 PHE B C 1
ATOM 4021 O O . PHE B 1 222 ? -2.146 13.859 16.453 1 92.25 222 PHE B O 1
ATOM 4028 N N . ALA B 1 223 ? -0.712 15.445 17.062 1 94.62 223 ALA B N 1
ATOM 4029 C CA . ALA B 1 223 ? 0.45 14.602 16.812 1 94.62 223 ALA B CA 1
ATOM 4030 C C . ALA B 1 223 ? 0.453 13.391 17.734 1 94.62 223 ALA B C 1
ATOM 4032 O O . ALA B 1 223 ? 0.763 12.273 17.312 1 94.62 223 ALA B O 1
ATOM 4033 N N . ASP B 1 224 ? 0.11 13.625 18.984 1 95.12 224 ASP B N 1
ATOM 4034 C CA . ASP B 1 224 ? 0.044 12.531 19.953 1 95.12 224 ASP B CA 1
ATOM 4035 C C . ASP B 1 224 ? -0.958 11.469 19.516 1 95.12 224 ASP B C 1
ATOM 4037 O O . ASP B 1 224 ? -0.704 10.266 19.656 1 95.12 224 ASP B O 1
ATOM 4041 N N . VAL B 1 225 ? -2.023 11.914 18.984 1 92.81 225 VAL B N 1
ATOM 4042 C CA . VAL B 1 225 ? -3.061 10.984 18.547 1 92.81 225 VAL B CA 1
ATOM 4043 C C . VAL B 1 225 ? -2.588 10.227 17.312 1 92.81 225 VAL B C 1
ATOM 4045 O O . VAL B 1 225 ? -2.672 8.992 17.25 1 92.81 225 VAL B O 1
ATOM 4048 N N . MET B 1 226 ? -2.053 10.914 16.375 1 93.25 226 MET B N 1
ATOM 4049 C CA . MET B 1 226 ? -1.683 10.344 15.078 1 93.25 226 MET B CA 1
ATOM 4050 C C . MET B 1 226 ? -0.539 9.352 15.227 1 93.25 226 MET B C 1
ATOM 4052 O O . MET B 1 226 ? -0.487 8.344 14.516 1 93.25 226 MET B O 1
ATOM 4056 N N . LEU B 1 227 ? 0.353 9.586 16.141 1 95.62 227 LEU B N 1
ATOM 4057 C CA . LEU B 1 227 ? 1.522 8.734 16.312 1 95.62 227 LEU B CA 1
ATOM 4058 C C . LEU B 1 227 ? 1.309 7.734 17.453 1 95.62 227 LEU B C 1
ATOM 4060 O O . LEU B 1 227 ? 2.18 6.91 17.734 1 95.62 227 LEU B O 1
ATOM 4064 N N . GLY B 1 228 ? 0.119 7.844 18.078 1 93.25 228 GLY B N 1
ATOM 4065 C CA . GLY B 1 228 ? -0.178 7 19.219 1 93.25 228 GLY B CA 1
ATOM 4066 C C . GLY B 1 228 ? -1.067 5.82 18.875 1 93.25 228 GLY B C 1
ATOM 4067 O O . GLY B 1 228 ? -1.584 5.145 19.766 1 93.25 228 GLY B O 1
ATOM 4068 N N . MET B 1 229 ? -1.295 5.629 17.609 1 92.69 229 MET B N 1
ATOM 4069 C CA . MET B 1 229 ? -2.113 4.5 17.172 1 92.69 229 MET B CA 1
ATOM 4070 C C . MET B 1 229 ? -1.501 3.832 15.938 1 92.69 229 MET B C 1
ATOM 4072 O O . MET B 1 229 ? -0.711 4.449 15.219 1 92.69 229 MET B O 1
ATOM 4076 N N . GLU B 1 230 ? -1.849 2.564 15.797 1 93.56 230 GLU B N 1
ATOM 4077 C CA . GLU B 1 230 ? -1.442 1.866 14.578 1 93.56 230 GLU B CA 1
ATOM 4078 C C . GLU B 1 230 ? -2.182 2.408 13.359 1 93.56 230 GLU B C 1
ATOM 4080 O O . GLU B 1 230 ? -3.41 2.494 13.359 1 93.56 230 GLU B O 1
ATOM 4085 N N . ALA B 1 231 ? -1.429 2.742 12.391 1 95.19 231 ALA B N 1
ATOM 4086 C CA . ALA B 1 231 ? -2.021 3.316 11.18 1 95.19 231 ALA B CA 1
ATOM 4087 C C . ALA B 1 231 ? -2.805 2.264 10.398 1 95.19 231 ALA B C 1
ATOM 4089 O O . ALA B 1 231 ? -2.562 1.063 10.555 1 95.19 231 ALA B O 1
ATOM 4090 N N . VAL B 1 232 ? -3.756 2.748 9.641 1 96.56 232 VAL B N 1
ATOM 4091 C CA . VAL B 1 232 ? -4.574 1.909 8.773 1 96.56 232 VAL B CA 1
ATOM 4092 C C . VAL B 1 232 ? -4.391 2.334 7.32 1 96.56 232 VAL B C 1
ATOM 4094 O O . VAL B 1 232 ? -3.994 3.469 7.043 1 96.56 232 VAL B O 1
ATOM 4097 N N . LEU B 1 233 ? -4.672 1.385 6.441 1 98.31 233 LEU B N 1
ATOM 4098 C CA . LEU B 1 233 ? -4.477 1.659 5.023 1 98.31 233 LEU B CA 1
ATOM 4099 C C . LEU B 1 233 ? -5.805 1.619 4.273 1 98.31 233 LEU B C 1
ATOM 4101 O O . LEU B 1 233 ? -6.762 0.989 4.727 1 98.31 233 LEU B O 1
ATOM 4105 N N . ASP B 1 234 ? -5.875 2.357 3.236 1 98.31 234 ASP B N 1
ATOM 4106 C CA . ASP B 1 234 ? -7.023 2.322 2.34 1 98.31 234 ASP B CA 1
ATOM 4107 C C . ASP B 1 234 ? -6.613 1.888 0.935 1 98.31 234 ASP B C 1
ATOM 4109 O O . ASP B 1 234 ? -5.438 1.631 0.678 1 98.31 234 ASP B O 1
ATOM 4113 N N . SER B 1 235 ? -7.602 1.666 0.071 1 98 235 SER B N 1
ATOM 4114 C CA . SER B 1 235 ? -7.375 1.27 -1.315 1 98 235 SER B CA 1
ATOM 4115 C C . SER B 1 235 ? -7.664 2.42 -2.273 1 98 235 SER B C 1
ATOM 4117 O O . SER B 1 235 ? -8.672 3.117 -2.129 1 98 235 SER B O 1
ATOM 4119 N N . MET B 1 236 ? -6.832 2.619 -3.256 1 97.88 236 MET B N 1
ATOM 4120 C CA . MET B 1 236 ? -7.012 3.619 -4.305 1 97.88 236 MET B CA 1
ATOM 4121 C C . MET B 1 236 ? -7.566 2.979 -5.574 1 97.88 236 MET B C 1
ATOM 4123 O O . MET B 1 236 ? -7.629 3.625 -6.625 1 97.88 236 MET B O 1
ATOM 4127 N N . ASN B 1 237 ? -7.941 1.736 -5.504 1 98.25 237 ASN B N 1
ATOM 4128 C CA . ASN B 1 237 ? -8.344 0.998 -6.699 1 98.25 237 ASN B CA 1
ATOM 4129 C C . ASN B 1 237 ? -9.508 1.679 -7.414 1 98.25 237 ASN B C 1
ATOM 4131 O O . ASN B 1 237 ? -9.5 1.804 -8.641 1 98.25 237 ASN B O 1
ATOM 4135 N N . LYS B 1 238 ? -10.508 2.121 -6.676 1 97.88 238 LYS B N 1
ATOM 4136 C CA . LYS B 1 238 ? -11.672 2.734 -7.301 1 97.88 238 LYS B CA 1
ATOM 4137 C C . LYS B 1 238 ? -11.273 3.953 -8.133 1 97.88 238 LYS B C 1
ATOM 4139 O O . LYS B 1 238 ? -11.75 4.129 -9.25 1 97.88 238 LYS B O 1
ATOM 4144 N N . ALA B 1 239 ? -10.422 4.785 -7.547 1 97.56 239 ALA B N 1
ATOM 4145 C CA . ALA B 1 239 ? -9.953 5.961 -8.273 1 97.56 239 ALA B CA 1
ATOM 4146 C C . ALA B 1 239 ? -9.234 5.566 -9.555 1 97.56 239 ALA B C 1
ATOM 4148 O O . ALA B 1 239 ? -9.492 6.129 -10.625 1 97.56 239 ALA B O 1
ATOM 4149 N N . LYS B 1 240 ? -8.367 4.586 -9.477 1 97.12 240 LYS B N 1
ATOM 4150 C CA . LYS B 1 240 ? -7.613 4.121 -10.641 1 97.12 240 LYS B CA 1
ATOM 4151 C C . LYS B 1 240 ? -8.547 3.525 -11.695 1 97.12 240 LYS B C 1
ATOM 4153 O O . LYS B 1 240 ? -8.375 3.766 -12.891 1 97.12 240 LYS B O 1
ATOM 4158 N N . GLU B 1 241 ? -9.461 2.799 -11.219 1 97.25 241 GLU B N 1
ATOM 4159 C CA . GLU B 1 241 ? -10.43 2.178 -12.125 1 97.25 241 GLU B CA 1
ATOM 4160 C C . GLU B 1 241 ? -11.273 3.229 -12.836 1 97.25 241 GLU B C 1
ATOM 4162 O O . GLU B 1 241 ? -11.836 2.957 -13.898 1 97.25 241 GLU B O 1
ATOM 4167 N N . HIS B 1 242 ? -11.328 4.414 -12.281 1 96.75 242 HIS B N 1
ATOM 4168 C CA . HIS B 1 242 ? -12.055 5.523 -12.891 1 96.75 242 HIS B CA 1
ATOM 4169 C C . HIS B 1 242 ? -11.094 6.492 -13.578 1 96.75 242 HIS B C 1
ATOM 4171 O O . HIS B 1 242 ? -11.445 7.648 -13.82 1 96.75 242 HIS B O 1
ATOM 4177 N N . SER B 1 243 ? -9.805 6.098 -13.695 1 94.62 243 SER B N 1
ATOM 4178 C CA . SER B 1 243 ? -8.812 6.746 -14.547 1 94.62 243 SER B CA 1
ATOM 4179 C C . SER B 1 243 ? -8.102 7.875 -13.812 1 94.62 243 SER B C 1
ATOM 4181 O O . SER B 1 243 ? -7.562 8.789 -14.43 1 94.62 243 SER B O 1
ATOM 4183 N N . PHE B 1 244 ? -8.219 7.941 -12.555 1 97.25 244 PHE B N 1
ATOM 4184 C CA . PHE B 1 244 ? -7.332 8.812 -11.789 1 97.25 244 PHE B CA 1
ATOM 4185 C C . PHE B 1 244 ? -6.062 8.07 -11.383 1 97.25 244 PHE B C 1
ATOM 4187 O O . PHE B 1 244 ? -6.09 7.242 -10.469 1 97.25 244 PHE B O 1
ATOM 4194 N N . PHE B 1 245 ? -4.918 8.438 -11.906 1 95.75 245 PHE B N 1
ATOM 4195 C CA . PHE B 1 245 ? -3.678 7.707 -11.664 1 95.75 245 PHE B CA 1
ATOM 4196 C C . PHE B 1 245 ? -2.691 8.562 -10.875 1 95.75 245 PHE B C 1
ATOM 4198 O O . PHE B 1 245 ? -1.502 8.242 -10.812 1 95.75 245 PHE B O 1
ATOM 4205 N N . GLY B 1 246 ? -3.252 9.633 -10.297 1 96.69 246 GLY B N 1
ATOM 4206 C CA . GLY B 1 246 ? -2.377 10.477 -9.492 1 96.69 246 GLY B CA 1
ATOM 4207 C C . GLY B 1 246 ? -1.738 9.734 -8.336 1 96.69 246 GLY B C 1
ATOM 4208 O O . GLY B 1 246 ? -2.371 8.883 -7.711 1 96.69 246 GLY B O 1
ATOM 4209 N N . PHE B 1 247 ? -0.448 10.07 -8.039 1 97.88 247 PHE B N 1
ATOM 4210 C CA . PHE B 1 247 ? 0.287 9.484 -6.926 1 97.88 247 PHE B CA 1
ATOM 4211 C C . PHE B 1 247 ? 1.356 10.438 -6.414 1 97.88 247 PHE B C 1
ATOM 4213 O O . PHE B 1 247 ? 1.629 11.461 -7.043 1 97.88 247 PHE B O 1
ATOM 4220 N N . ARG B 1 248 ? 1.838 10.148 -5.234 1 98.12 248 ARG B N 1
ATOM 4221 C CA . ARG B 1 248 ? 3.012 10.828 -4.695 1 98.12 248 ARG B CA 1
ATOM 4222 C C . ARG B 1 248 ? 3.922 9.852 -3.963 1 98.12 248 ARG B C 1
ATOM 4224 O O . ARG B 1 248 ? 3.445 8.906 -3.332 1 98.12 248 ARG B O 1
ATOM 4231 N N . ASN B 1 249 ? 5.223 10.023 -4.141 1 98.25 249 ASN B N 1
ATOM 4232 C CA . ASN B 1 249 ? 6.176 9.406 -3.225 1 98.25 249 ASN B CA 1
ATOM 4233 C C . ASN B 1 249 ? 6.102 10.031 -1.834 1 98.25 249 ASN B C 1
ATOM 4235 O O . ASN B 1 249 ? 6.473 11.195 -1.649 1 98.25 249 ASN B O 1
ATOM 4239 N N . SER B 1 250 ? 5.652 9.258 -0.859 1 98.56 250 SER B N 1
ATOM 4240 C CA . SER B 1 250 ? 5.355 9.812 0.458 1 98.56 250 SER B CA 1
ATOM 4241 C C . SER B 1 250 ? 6.613 10.375 1.116 1 98.56 250 SER B C 1
ATOM 4243 O O . SER B 1 250 ? 6.555 11.383 1.824 1 98.56 250 SER B O 1
ATOM 4245 N N . LYS B 1 251 ? 7.754 9.75 0.942 1 98.19 251 LYS B N 1
ATOM 4246 C CA . LYS B 1 251 ? 9.008 10.273 1.478 1 98.19 251 LYS B CA 1
ATOM 4247 C C . LYS B 1 251 ? 9.344 11.625 0.855 1 98.19 251 LYS B C 1
ATOM 4249 O O . LYS B 1 251 ? 9.672 12.578 1.567 1 98.19 251 LYS B O 1
ATOM 4254 N N . ASP B 1 252 ? 9.219 11.688 -0.474 1 98.25 252 ASP B N 1
ATOM 4255 C CA . ASP B 1 252 ? 9.492 12.938 -1.178 1 98.25 252 ASP B CA 1
ATOM 4256 C C . ASP B 1 252 ? 8.5 14.023 -0.774 1 98.25 252 ASP B C 1
ATOM 4258 O O . ASP B 1 252 ? 8.867 15.195 -0.646 1 98.25 252 ASP B O 1
ATOM 4262 N N . SER B 1 253 ? 7.246 13.594 -0.689 1 97.88 253 SER B N 1
ATOM 4263 C CA . SER B 1 253 ? 6.215 14.516 -0.234 1 97.88 253 SER B CA 1
ATOM 4264 C C . SER B 1 253 ? 6.559 15.102 1.135 1 97.88 253 SER B C 1
ATOM 4266 O O . SER B 1 253 ? 6.457 16.312 1.343 1 97.88 253 SER B O 1
ATOM 4268 N N . PHE B 1 254 ? 6.992 14.227 2.074 1 98.06 254 PHE B N 1
ATOM 4269 C CA . PHE B 1 254 ? 7.379 14.625 3.422 1 98.06 254 PHE B CA 1
ATOM 4270 C C . PHE B 1 254 ? 8.516 15.633 3.385 1 98.06 254 PHE B C 1
ATOM 4272 O O . PHE B 1 254 ? 8.438 16.688 4.016 1 98.06 254 PHE B O 1
ATOM 4279 N N . VAL B 1 255 ? 9.469 15.375 2.582 1 98.19 255 VAL B N 1
ATOM 4280 C CA . VAL B 1 255 ? 10.633 16.234 2.441 1 98.19 255 VAL B CA 1
ATOM 4281 C C . VAL B 1 255 ? 10.219 17.578 1.846 1 98.19 255 VAL B C 1
ATOM 4283 O O . VAL B 1 255 ? 10.641 18.641 2.318 1 98.19 255 VAL B O 1
ATOM 4286 N N . ASN B 1 256 ? 9.406 17.5 0.851 1 97.25 256 ASN B N 1
ATOM 4287 C CA . ASN B 1 256 ? 8.953 18.719 0.17 1 97.25 256 ASN B CA 1
ATOM 4288 C C . ASN B 1 256 ? 8.25 19.672 1.131 1 97.25 256 ASN B C 1
ATOM 4290 O O . ASN B 1 256 ? 8.492 20.875 1.107 1 97.25 256 ASN B O 1
ATOM 4294 N N . TRP B 1 257 ? 7.457 19.141 1.924 1 96.31 257 TRP B N 1
ATOM 4295 C CA . TRP B 1 257 ? 6.684 20 2.814 1 96.31 257 TRP B CA 1
ATOM 4296 C C . TRP B 1 257 ? 7.543 20.5 3.967 1 96.31 257 TRP B C 1
ATOM 4298 O O . TRP B 1 257 ? 7.344 21.609 4.457 1 96.31 257 TRP B O 1
ATOM 4308 N N . ILE B 1 258 ? 8.531 19.703 4.434 1 96.75 258 ILE B N 1
ATOM 4309 C CA . ILE B 1 258 ? 9.508 20.203 5.398 1 96.75 258 ILE B CA 1
ATOM 4310 C C . ILE B 1 258 ? 10.273 21.391 4.809 1 96.75 258 ILE B C 1
ATOM 4312 O O . ILE B 1 258 ? 10.398 22.422 5.449 1 96.75 258 ILE B O 1
ATOM 4316 N N . ASP B 1 259 ? 10.695 21.203 3.582 1 96.81 259 ASP B N 1
ATOM 4317 C CA . ASP B 1 259 ? 11.477 22.234 2.912 1 96.81 259 ASP B CA 1
ATOM 4318 C C . ASP B 1 259 ? 10.641 23.5 2.695 1 96.81 259 ASP B C 1
ATOM 4320 O O . ASP B 1 259 ? 11.156 24.609 2.793 1 96.81 259 ASP B O 1
ATOM 4324 N N . LYS B 1 260 ? 9.438 23.328 2.391 1 94.44 260 LYS B N 1
ATOM 4325 C CA . LYS B 1 260 ? 8.547 24.484 2.23 1 94.44 260 LYS B CA 1
ATOM 4326 C C . LYS B 1 260 ? 8.398 25.25 3.543 1 94.44 260 LYS B C 1
ATOM 4328 O O . LYS B 1 260 ? 8.406 26.484 3.553 1 94.44 260 LYS B O 1
ATOM 4333 N N . ALA B 1 261 ? 8.227 24.5 4.652 1 93.81 261 ALA B N 1
ATOM 4334 C CA . ALA B 1 261 ? 8.141 25.141 5.965 1 93.81 261 ALA B CA 1
ATOM 4335 C C . ALA B 1 261 ? 9.406 25.938 6.266 1 93.81 261 ALA B C 1
ATOM 4337 O O . ALA B 1 261 ? 9.336 27.031 6.836 1 93.81 261 ALA B O 1
ATOM 4338 N N . LYS B 1 262 ? 10.547 25.453 5.867 1 95.81 262 LYS B N 1
ATOM 4339 C CA . LYS B 1 262 ? 11.812 26.156 6.055 1 95.81 262 LYS B CA 1
ATOM 4340 C C . LYS B 1 262 ? 11.914 27.375 5.137 1 95.81 262 LYS B C 1
ATOM 4342 O O . LYS B 1 262 ? 12.359 28.438 5.562 1 95.81 262 LYS B O 1
ATOM 4347 N N . GLU B 1 263 ? 11.5 27.141 3.922 1 95.06 263 GLU B N 1
ATOM 4348 C CA . GLU B 1 263 ? 11.555 28.203 2.932 1 95.06 263 GLU B CA 1
ATOM 4349 C C . GLU B 1 263 ? 10.695 29.391 3.357 1 95.06 263 GLU B C 1
ATOM 4351 O O . GLU B 1 263 ? 11.062 30.547 3.117 1 95.06 263 GLU B O 1
ATOM 4356 N N . TYR B 1 264 ? 9.586 29.125 3.957 1 93.5 264 TYR B N 1
ATOM 4357 C CA . TYR B 1 264 ? 8.672 30.172 4.395 1 93.5 264 TYR B CA 1
ATOM 4358 C C . TYR B 1 264 ? 9.07 30.703 5.77 1 93.5 264 TYR B C 1
ATOM 4360 O O . TYR B 1 264 ? 8.352 31.516 6.359 1 93.5 264 TYR B O 1
ATOM 4368 N N . LYS B 1 265 ? 10.156 30.141 6.312 1 95 265 LYS B N 1
ATOM 4369 C CA . LYS B 1 265 ? 10.758 30.594 7.559 1 95 265 LYS B CA 1
ATOM 4370 C C . LYS B 1 265 ? 9.805 30.391 8.734 1 95 265 LYS B C 1
ATOM 4372 O O . LYS B 1 265 ? 9.703 31.234 9.625 1 95 265 LYS B O 1
ATOM 4377 N N . ILE B 1 266 ? 9.062 29.328 8.609 1 93.81 266 ILE B N 1
ATOM 4378 C CA . ILE B 1 266 ? 8.266 28.922 9.766 1 93.81 266 ILE B CA 1
ATOM 4379 C C . ILE B 1 266 ? 9.141 28.188 10.773 1 93.81 266 ILE B C 1
ATOM 4381 O O . ILE B 1 266 ? 8.977 28.344 11.984 1 93.81 266 ILE B O 1
ATOM 4385 N N . VAL B 1 267 ? 9.977 27.375 10.234 1 95.81 267 VAL B N 1
ATOM 4386 C CA . VAL B 1 267 ? 10.984 26.672 11.016 1 95.81 267 VAL B CA 1
ATOM 4387 C C . VAL B 1 267 ? 12.367 26.922 10.422 1 95.81 267 VAL B C 1
ATOM 4389 O O . VAL B 1 267 ? 12.492 27.391 9.289 1 95.81 267 VAL B O 1
ATOM 4392 N N . PRO B 1 268 ? 13.359 26.703 11.312 1 97.06 268 PRO B N 1
ATOM 4393 C CA . PRO B 1 268 ? 14.711 26.984 10.82 1 97.06 268 PRO B CA 1
ATOM 4394 C C . PRO B 1 268 ? 15.156 26 9.734 1 97.06 268 PRO B C 1
ATOM 4396 O O . PRO B 1 268 ? 14.68 24.875 9.688 1 97.06 268 PRO B O 1
#

InterPro domains:
  IPR036291 NAD(P)-binding domain superfamily [SSF51735] (28-175)
  IPR055222 PRISE-like, Rossmann-fold domain [PF22917] (2-268)
  IPR055222 PRISE-like, Rossmann-fold domain [cd08948] (1-208)

pLDDT: mean 95.09, std 5.88, range [57.69, 98.81]

Secondary structure (DSSP, 8-state):
-HHHHHHHHHHH-TT--EEEEE--THHHH--GGGTTTS--PPSSB-TTSPPPSS--HHHHHHHHHHHHHTTSTT-EEEEEEE-EEE---TT-S--HHHHHHHHHHHHHHHT--EE--S-HHHHHSEE-EEEHHHHHHHHHHHHH-GGGTTEEEEE--SS-EEHHHHHHHHHHHTT---EE--TT----HHHHTTT-HHHHHHHHHHHT-----HHHH--HHHHHHHHSS----B--HHHHHTT------HHHHHHHHHHHHHHTTS--/-HHHHHHHHHHH-TT--EEEEE--THHHH--GGGTTTS--PPSSB-TTSPPPSS--HHHHHHHHHHHHHTTSTT-EEEEEEE-EEE---TT-S--HHHHHHHHHHHHHHHT--EE--S-HHHHHS-B-EEEHHHHHHHHHHHHH-GGGTTEEEEE--SS-B-HHHHHHHHHHHTT---EE--TT----HHHHTTT-HHHHHHHHHHHT-----HHHH--HHHHHHHHSS----B--HHHHHTT------HHHHHHHHHHHHHHTTS--

Sequence (536 aa):
MFRNVLRAVIPNAPNLRHVSLQTGTKHYVGPFELFGKIDFHDPPFTEDLPRLEAPNFYYTQEDILFEEVQKKEGLTWFINRPHVIFGFSPYSLMNLVGTLCVYAAICKHEGVPLWFPGIKEAWECYSAASDADLIAEQHIWGTVEPHAKNNVFNCSNGDVYKWKHLWKVLAERFGIEEYGFLEGSKLRLSEMMKDKGPVWEEIVRENGLQQTKLEEVGDWWFADVMLGMEAVLDSMNKAKEHSFFGFRNSKDSFVNWIDKAKEYKIVPMFRNVLRAVIPNAPNLRHVSLQTGTKHYVGPFELFGKIDFHDPPFTEDLPRLEAPNFYYTQEDILFEEVQKKEGLTWFINRPHVIFGFSPYSLMNLVGTLCVYAAICKHEGVPLWFPGIKEAWECYSAASDADLIAEQHIWGTVEPHAKNNVFNCSNGDVYKWKHLWKVLAERFGIEEYGFLEGSKLRLSEMMKDKGPVWEEIVRENGLQQTKLEEVGDWWFADVMLGMEAVLDSMNKAKEHSFFGFRNSKDSFVNWIDKAKEYKIVP

Solvent-accessible surface area (backbone atoms only — not comparable to full-atom values): 29944 Å² total; per-residue (Å²): 109,67,62,57,51,49,67,56,43,60,82,72,34,87,81,62,52,68,47,78,45,80,63,30,52,48,64,61,59,41,44,80,90,40,59,90,74,58,86,57,77,78,62,53,43,53,81,82,59,76,77,62,99,60,80,42,74,56,56,54,51,50,50,46,48,57,58,56,40,67,77,39,90,80,41,38,33,27,36,39,28,32,43,58,49,45,41,82,50,90,81,48,58,92,26,56,53,48,22,50,48,45,52,44,47,50,24,45,74,70,71,47,61,49,62,54,43,35,39,70,54,26,43,70,31,61,33,50,38,13,41,47,66,57,52,50,49,50,52,54,46,34,72,68,38,75,78,34,47,70,40,69,32,51,38,50,20,69,54,68,41,31,48,58,62,53,48,52,50,53,29,56,76,61,70,39,86,50,62,46,75,60,88,89,51,84,53,41,47,53,67,73,49,66,80,37,48,67,59,42,48,49,52,30,63,76,62,68,31,51,95,64,55,49,80,63,52,39,39,33,62,59,45,31,54,65,32,54,36,65,55,69,48,66,42,53,54,68,33,42,76,62,71,46,77,76,66,43,55,63,69,58,50,53,50,50,38,53,50,48,38,34,72,68,21,69,39,121,109,69,62,56,50,50,66,56,42,60,80,70,34,88,79,63,52,69,48,79,44,80,64,29,52,50,62,61,58,39,44,79,90,39,59,89,73,57,86,55,76,78,62,53,42,52,80,83,60,76,78,63,99,58,79,44,75,55,58,54,52,50,52,47,49,59,57,57,40,68,76,40,90,80,39,37,35,27,36,40,27,32,44,58,50,45,40,81,50,90,81,49,58,92,27,53,53,48,21,51,48,47,52,46,49,49,24,46,75,70,70,48,62,48,63,56,43,33,39,69,55,24,43,68,29,61,32,50,37,12,41,48,66,56,53,50,50,50,53,56,46,34,73,68,39,77,78,34,46,70,39,69,31,50,37,50,19,70,54,68,42,28,50,56,60,53,48,52,52,53,29,57,75,60,72,40,86,49,64,47,74,60,86,89,50,84,54,42,46,52,66,73,50,67,81,38,49,66,58,42,49,48,52,30,62,76,62,69,30,54,94,64,55,51,82,61,51,40,40,35,62,59,43,31,55,66,32,53,38,66,55,69,48,66,43,54,54,68,34,42,75,62,70,47,78,75,66,43,54,62,69,59,50,52,49,50,40,51,50,48,39,34,73,68,21,70,38,121

Nearest PDB structures (foldseek):
  5mlh-assembly1_A  TM=9.919E-01  e=7.751E-43  Plantago major
  2v6g-assembly1_A  TM=9.908E-01  e=9.588E-42  Digitalis lanata
  5mlr-assembly1_A-2  TM=9.874E-01  e=7.408E-42  Plantago major
  6el3-assembly3_B  TM=9.714E-01  e=1.949E-41  Arabidopsis thaliana
  2v6f-assembly1_A  TM=9.723E-01  e=1.606E-41  Digitalis lanata